Protein AF-A0A7W0TAM6-F1 (afdb_monomer_lite)

pLDDT: mean 79.78, std 18.61, range [24.59, 98.31]

Radius of gyration: 28.27 Å; chains: 1; bounding box: 68×84×70 Å

Sequence (574 aa):
HGASTVDAILFNGGAMTPASLRTRVLDQIGQWQGTPPRELTATMPEMAVAQGAAYYGLVRRGLATRIKGGTARAFYVGVDASGARRRIPTTEAGADGEPARYAVCLAPSGLDDGARVQLARDFKLVTNRPVSFRLYSSTSRDDQPGALVPIGDGQADTVDDGSDLLELPPIVTVLRARGRGEVTVRLEVHITALGALEIFCVDQDLGASAPRGAQPPPGAQAETWKLAFDMRSGGTLAVVDSAADAAPHPKTEEAKARIQLAFRTGSALATLTRDLETLLEARRDDWSMMTARALFDALVEVAPDRKKTADHEQRWLNLAGFLLRPGTGAPLDTWRARVMWGVFNENLAYPKVEPNKLAWWIVWRRIAGGLANGQQEQIYDRLAQLLLPSPKQQKKLAELKASKQELAEMWRVVASLERLPIAHKIKLGDELMRRMDTRKGREDPVHLWALSRVGARVPLYGPLNAVVPASKVSSWIGQLIAWDWPDADKTAFPLAQLGRRTGDRTRDLDDATRTKLATAVRAMPGGERPVVLIEQVVALEAREERVALGDTLPAGLRLVIDDERPADAEPPPA

Structure (mmCIF, N/CA/C/O backbone):
data_AF-A0A7W0TAM6-F1
#
_entry.id   AF-A0A7W0TAM6-F1
#
loop_
_atom_site.group_PDB
_atom_site.id
_atom_site.type_symbol
_atom_site.label_atom_id
_atom_site.label_alt_id
_atom_site.label_comp_id
_atom_site.label_asym_id
_atom_site.label_entity_id
_atom_site.label_seq_id
_atom_site.pdbx_PDB_ins_code
_atom_site.Cartn_x
_atom_site.Cartn_y
_atom_site.Cartn_z
_atom_site.occupancy
_atom_site.B_iso_or_equiv
_atom_site.auth_seq_id
_atom_site.auth_comp_id
_atom_site.auth_asym_id
_atom_site.auth_atom_id
_atom_site.pdbx_PDB_model_num
ATOM 1 N N . HIS A 1 1 ? -10.074 14.635 41.033 1.00 37.91 1 HIS A N 1
ATOM 2 C CA . HIS A 1 1 ? -10.894 15.335 40.023 1.00 37.91 1 HIS A CA 1
ATOM 3 C C . HIS A 1 1 ? -12.274 15.608 40.608 1.00 37.91 1 HIS A C 1
ATOM 5 O O . HIS A 1 1 ? -12.945 14.655 40.980 1.00 37.91 1 HIS A O 1
ATOM 11 N N . GLY A 1 2 ? -12.669 16.873 40.792 1.00 44.00 2 GLY A N 1
ATOM 12 C CA . GLY A 1 2 ? -14.038 17.199 41.209 1.00 44.00 2 GLY A CA 1
ATOM 13 C C . GLY A 1 2 ? -15.000 16.880 40.066 1.00 44.00 2 GLY A C 1
ATOM 14 O O . GLY A 1 2 ? -14.739 17.281 38.935 1.00 44.00 2 GLY A O 1
ATOM 15 N N . ALA A 1 3 ? -16.054 16.111 40.332 1.00 51.00 3 ALA A N 1
ATOM 16 C CA . ALA A 1 3 ? -17.065 15.801 39.328 1.00 51.00 3 ALA A CA 1
ATOM 17 C C . ALA A 1 3 ? -17.761 17.104 38.902 1.00 51.00 3 ALA A C 1
ATOM 19 O O . ALA A 1 3 ? -18.358 17.785 39.733 1.00 51.00 3 ALA A O 1
ATOM 20 N N . SER A 1 4 ? -17.648 17.478 37.628 1.00 68.19 4 SER A N 1
ATOM 21 C CA . SER A 1 4 ? -18.334 18.647 37.076 1.00 68.19 4 SER A CA 1
ATOM 22 C C . SER A 1 4 ? -19.841 18.389 37.032 1.00 68.19 4 SER A C 1
ATOM 24 O O . SER A 1 4 ? -20.271 17.424 36.396 1.00 68.19 4 SER A O 1
ATOM 26 N N . THR A 1 5 ? -20.632 19.234 37.691 1.00 86.69 5 THR A N 1
ATOM 27 C CA . THR A 1 5 ? -22.102 19.178 37.678 1.00 86.69 5 THR A CA 1
ATOM 28 C C . THR A 1 5 ? -22.674 19.981 36.511 1.00 86.69 5 THR A C 1
ATOM 30 O O . THR A 1 5 ? -22.080 20.953 36.049 1.00 86.69 5 THR A O 1
ATOM 33 N N . VAL A 1 6 ? -23.835 19.564 36.010 1.00 89.69 6 VAL A N 1
ATOM 34 C CA . VAL A 1 6 ? -24.587 20.265 34.967 1.00 89.69 6 VAL A CA 1
ATOM 35 C C . VAL A 1 6 ? -25.588 21.202 35.638 1.00 89.69 6 VAL A C 1
ATOM 37 O O . VAL A 1 6 ? -26.546 20.745 36.255 1.00 89.69 6 VAL A O 1
ATOM 40 N N . ASP A 1 7 ? -25.404 22.513 35.495 1.00 91.81 7 ASP A N 1
ATOM 41 C CA . ASP A 1 7 ? -26.297 23.503 36.120 1.00 91.81 7 ASP A CA 1
ATOM 42 C C . ASP A 1 7 ? -27.591 23.731 35.326 1.00 91.81 7 ASP A C 1
ATOM 44 O O . ASP A 1 7 ? -28.659 23.989 35.890 1.00 91.81 7 ASP A O 1
ATOM 48 N N . ALA A 1 8 ? -27.509 23.668 33.996 1.00 92.56 8 ALA A N 1
ATOM 49 C CA . ALA A 1 8 ? -28.625 23.972 33.112 1.00 92.56 8 ALA A CA 1
ATOM 50 C C . ALA A 1 8 ? -28.539 23.227 31.774 1.00 92.56 8 ALA A C 1
ATOM 52 O O . ALA A 1 8 ? -27.451 22.892 31.309 1.00 92.56 8 ALA A O 1
ATOM 53 N N . ILE A 1 9 ? -29.691 23.011 31.135 1.00 91.81 9 ILE A N 1
ATOM 54 C CA . ILE A 1 9 ? -29.803 22.362 29.823 1.00 91.81 9 ILE A CA 1
ATOM 55 C C . ILE A 1 9 ? -30.624 23.227 28.876 1.00 91.81 9 ILE A C 1
ATOM 57 O O . ILE A 1 9 ? -31.743 23.620 29.195 1.00 91.81 9 ILE A O 1
ATOM 61 N N . LEU A 1 10 ? -30.082 23.467 27.682 1.00 91.25 10 LEU A N 1
ATOM 62 C CA . LEU A 1 10 ? -30.803 24.030 26.544 1.00 91.25 10 LEU A CA 1
ATOM 63 C C . LEU A 1 10 ? -31.083 22.918 25.531 1.00 91.25 10 LEU A C 1
ATOM 65 O O . LEU A 1 10 ? -30.153 22.314 24.997 1.00 91.25 10 LEU A O 1
ATOM 69 N N . PHE A 1 11 ? -32.355 22.660 25.244 1.00 90.12 11 PHE A N 1
ATOM 70 C CA . PHE A 1 11 ? -32.752 21.650 24.265 1.00 90.12 11 PHE A CA 1
ATOM 71 C C . PHE A 1 11 ? -32.800 22.224 22.845 1.00 90.12 11 PHE A C 1
ATOM 73 O O . PHE A 1 11 ? -33.269 23.339 22.626 1.00 90.12 11 PHE A O 1
ATOM 80 N N . ASN A 1 12 ? -32.336 21.437 21.873 1.00 88.69 12 ASN A N 1
ATOM 81 C CA . ASN A 1 12 ? -32.277 21.800 20.457 1.00 88.69 12 ASN A CA 1
ATOM 82 C C . ASN A 1 12 ? -32.777 20.643 19.575 1.00 88.69 12 ASN A C 1
ATOM 84 O O . ASN A 1 12 ? -32.591 19.473 19.913 1.00 88.69 12 ASN A O 1
ATOM 88 N N . GLY A 1 13 ? -33.353 20.983 18.422 1.00 83.94 13 GLY A N 1
ATOM 89 C CA . GLY A 1 13 ? -33.838 20.055 17.405 1.00 83.94 13 GLY A CA 1
ATOM 90 C C . GLY A 1 13 ? -35.291 19.629 17.620 1.00 83.94 13 GLY A C 1
ATOM 91 O O . GLY A 1 13 ? -35.758 19.497 18.749 1.00 83.94 13 GLY A O 1
ATOM 92 N N . GLY A 1 14 ? -36.009 19.364 16.523 1.00 85.50 14 GLY A N 1
ATOM 93 C CA . GLY A 1 14 ? -37.446 19.039 16.565 1.00 85.50 14 GLY A CA 1
ATOM 94 C C . GLY A 1 14 ? -37.795 17.742 17.302 1.00 85.50 14 GLY A C 1
ATOM 95 O O . GLY A 1 14 ? -38.908 17.577 17.791 1.00 85.50 14 GLY A O 1
ATOM 96 N N . ALA A 1 15 ? -36.828 16.837 17.468 1.00 88.50 15 ALA A N 1
ATOM 97 C CA . ALA A 1 15 ? -36.997 15.656 18.313 1.00 88.50 15 ALA A CA 1
ATOM 98 C C . ALA A 1 15 ? -37.201 16.014 19.797 1.00 88.50 15 ALA A C 1
ATOM 100 O O . ALA A 1 15 ? -37.791 15.233 20.536 1.00 88.50 15 ALA A O 1
ATOM 101 N N . MET A 1 16 ? -36.738 17.193 20.226 1.00 91.06 16 MET A N 1
ATOM 102 C CA . MET A 1 16 ? -36.860 17.683 21.599 1.00 91.06 16 MET A CA 1
ATOM 103 C C . MET A 1 16 ? -38.058 18.619 21.790 1.00 91.06 16 MET A C 1
ATOM 105 O O . MET A 1 16 ? -38.226 19.166 22.876 1.00 91.06 16 MET A O 1
ATOM 109 N N . THR A 1 17 ? -38.917 18.802 20.783 1.00 86.50 17 THR A N 1
ATOM 110 C CA . THR A 1 17 ? -40.170 19.568 20.907 1.00 86.50 17 THR A CA 1
ATOM 111 C C . THR A 1 17 ? -41.164 18.939 21.906 1.00 86.50 17 THR A C 1
ATOM 113 O O . THR A 1 17 ? -41.779 19.691 22.670 1.00 86.50 17 THR A O 1
ATOM 116 N N . PRO A 1 18 ? -41.311 17.599 22.015 1.00 90.62 18 PRO A N 1
ATOM 117 C CA . PRO A 1 18 ? -42.152 16.988 23.046 1.00 90.62 18 PRO A CA 1
ATOM 118 C C . PRO A 1 18 ? -41.575 17.177 24.458 1.00 90.62 18 PRO A C 1
ATOM 120 O O . PRO A 1 18 ? -40.441 16.785 24.734 1.00 90.62 18 PRO A O 1
ATOM 123 N N . ALA A 1 19 ? -42.378 17.717 25.380 1.00 89.56 19 ALA A N 1
ATOM 124 C CA . ALA A 1 19 ? -41.958 17.944 26.767 1.00 89.56 19 ALA A CA 1
ATOM 125 C C . ALA A 1 19 ? -41.580 16.645 27.498 1.00 89.56 19 ALA A C 1
ATOM 127 O O . ALA A 1 19 ? -40.620 16.634 28.257 1.00 89.56 19 ALA A O 1
ATOM 128 N N . SER A 1 20 ? -42.266 15.534 27.212 1.00 93.56 20 SER A N 1
ATOM 129 C CA . SER A 1 20 ? -42.009 14.233 27.845 1.00 93.56 20 SER A CA 1
ATOM 130 C C . SER A 1 20 ? -40.573 13.734 27.652 1.00 93.56 20 SER A C 1
ATOM 132 O O . SER A 1 20 ? -39.986 13.176 28.578 1.00 93.56 20 SER A O 1
ATOM 134 N N . LEU A 1 21 ? -39.983 13.963 26.473 1.00 91.12 21 LEU A N 1
ATOM 135 C CA . LEU A 1 21 ? -38.592 13.602 26.191 1.00 91.12 21 LEU A CA 1
ATOM 136 C C . LEU A 1 21 ? -37.617 14.498 26.956 1.00 91.12 21 LEU A C 1
ATOM 138 O O . LEU A 1 21 ? -36.662 13.993 27.545 1.00 91.12 21 LEU A O 1
ATOM 142 N N . ARG A 1 22 ? -37.883 15.809 27.003 1.00 93.12 22 ARG A N 1
ATOM 143 C CA . ARG A 1 22 ? -37.055 16.760 27.758 1.00 93.12 22 ARG A CA 1
ATOM 144 C C . ARG A 1 22 ? -37.076 16.456 29.252 1.00 93.12 22 ARG A C 1
ATOM 146 O O . ARG A 1 22 ? -36.013 16.326 29.851 1.00 93.12 22 ARG A O 1
ATOM 153 N N . THR A 1 23 ? -38.259 16.232 29.826 1.00 93.62 23 THR A N 1
ATOM 154 C CA . THR A 1 23 ? -38.422 15.838 31.232 1.00 93.62 23 THR A CA 1
ATOM 155 C C . THR A 1 23 ? -37.635 14.569 31.543 1.00 93.62 23 THR A C 1
ATOM 157 O O . THR A 1 23 ? -36.857 14.554 32.490 1.00 93.62 23 THR A O 1
ATOM 160 N N . ARG A 1 24 ? -37.720 13.535 30.692 1.00 95.25 24 ARG A N 1
ATOM 161 C CA . ARG A 1 24 ? -36.969 12.290 30.909 1.00 95.25 24 ARG A CA 1
ATOM 162 C C . ARG A 1 24 ? -35.451 12.502 30.930 1.00 95.25 24 ARG A C 1
ATOM 164 O O . ARG A 1 24 ? -34.770 11.842 31.715 1.00 95.25 24 ARG A O 1
ATOM 171 N N . VAL A 1 25 ? -34.928 13.386 30.076 1.00 94.38 25 VAL A N 1
ATOM 172 C CA . VAL A 1 25 ? -33.497 13.739 30.035 1.00 94.38 25 VAL A CA 1
ATOM 173 C C . VAL A 1 25 ? -33.080 14.497 31.297 1.00 94.38 25 VAL A C 1
ATOM 175 O O . VAL A 1 25 ? -32.064 14.146 31.897 1.00 94.38 25 VAL A O 1
ATOM 178 N N . LEU A 1 26 ? -33.870 15.486 31.729 1.00 95.50 26 LEU A N 1
ATOM 179 C CA . LEU A 1 26 ? -33.625 16.240 32.966 1.00 95.50 26 LEU A CA 1
ATOM 180 C C . LEU A 1 26 ? -33.607 15.314 34.186 1.00 95.50 26 LEU A C 1
ATOM 182 O O . LEU A 1 26 ? -32.675 15.376 34.986 1.00 95.50 26 LEU A O 1
ATOM 186 N N . ASP A 1 27 ? -34.580 14.408 34.281 1.00 95.50 27 ASP A N 1
ATOM 187 C CA . ASP A 1 27 ? -34.667 13.430 35.365 1.00 95.50 27 ASP A CA 1
ATOM 188 C C . ASP A 1 27 ? -33.462 12.486 35.365 1.00 95.50 27 ASP A C 1
ATOM 190 O O . ASP A 1 27 ? -32.907 12.178 36.419 1.00 95.50 27 ASP A O 1
ATOM 194 N N . GLN A 1 28 ? -33.023 12.030 34.186 1.00 96.31 28 GLN A N 1
ATOM 195 C CA . GLN A 1 28 ? -31.890 11.112 34.074 1.00 96.31 28 GLN A CA 1
ATOM 196 C C . GLN A 1 28 ? -30.572 11.761 34.502 1.00 96.31 28 GLN A C 1
ATOM 198 O O . GLN A 1 28 ? -29.777 11.127 35.193 1.00 96.31 28 GLN A O 1
ATOM 203 N N . ILE A 1 29 ? -30.347 13.017 34.116 1.00 93.69 29 ILE A N 1
ATOM 204 C CA . ILE A 1 29 ? -29.160 13.769 34.535 1.00 93.69 29 ILE A CA 1
ATOM 205 C C . ILE A 1 29 ? -29.255 14.099 36.024 1.00 93.69 29 ILE A C 1
ATOM 207 O O . ILE A 1 29 ? -28.271 13.949 36.745 1.00 93.69 29 ILE A O 1
ATOM 211 N N . GLY A 1 30 ? -30.453 14.428 36.514 1.00 94.50 30 GLY A N 1
ATOM 212 C CA . GLY A 1 30 ? -30.715 14.603 37.937 1.00 94.50 30 GLY A CA 1
ATOM 213 C C . GLY A 1 30 ? -30.386 13.368 38.770 1.00 94.50 30 GLY A C 1
ATOM 214 O O . GLY A 1 30 ? -29.810 13.499 39.843 1.00 94.50 30 GLY A O 1
ATOM 215 N N . GLN A 1 31 ? -30.647 12.162 38.261 1.00 94.31 31 GLN A N 1
ATOM 216 C CA . GLN A 1 31 ? -30.234 10.920 38.924 1.00 94.31 31 GLN A CA 1
ATOM 217 C C . GLN A 1 31 ? -28.710 10.765 39.014 1.00 94.31 31 GLN A C 1
ATOM 219 O O . GLN A 1 31 ? -28.221 10.192 39.983 1.00 94.31 31 GLN A O 1
ATOM 224 N N . TRP A 1 32 ? -27.954 11.258 38.029 1.00 92.00 32 TRP A N 1
ATOM 225 C CA . TRP A 1 32 ? -26.491 11.158 38.030 1.00 92.00 32 TRP A CA 1
ATOM 226 C C . TRP A 1 32 ? -25.818 12.154 38.978 1.00 92.00 32 TRP A C 1
ATOM 228 O O . TRP A 1 32 ? -24.773 11.830 39.535 1.00 92.00 32 TRP A O 1
ATOM 238 N N . GLN A 1 33 ? -26.404 13.340 39.171 1.00 92.81 33 GLN A N 1
ATOM 239 C CA . GLN A 1 33 ? -25.801 14.422 39.966 1.00 92.81 33 GLN A CA 1
ATOM 240 C C . GLN A 1 33 ? -26.575 14.792 41.245 1.00 92.81 33 GLN A C 1
ATOM 242 O O . GLN A 1 33 ? -26.187 15.711 41.960 1.00 92.81 33 GLN A O 1
ATOM 247 N N . GLY A 1 34 ? -27.674 14.096 41.540 1.00 91.12 34 GLY A N 1
ATOM 248 C CA . GLY A 1 34 ? -28.522 14.294 42.721 1.00 91.12 34 GLY A CA 1
ATOM 249 C C . GLY A 1 34 ? -29.638 15.333 42.557 1.00 91.12 34 GLY A C 1
ATOM 250 O O . GLY A 1 34 ? -30.653 15.237 43.245 1.00 91.12 34 GLY A O 1
ATOM 251 N N . THR A 1 35 ? -29.503 16.294 41.641 1.00 91.25 35 THR A N 1
ATOM 252 C CA . THR A 1 35 ? -30.520 17.326 41.373 1.00 91.25 35 THR A CA 1
ATOM 253 C C . THR A 1 35 ? -30.727 17.541 39.873 1.00 91.25 35 THR A C 1
ATOM 255 O O . THR A 1 35 ? -29.749 17.612 39.122 1.00 91.25 35 THR A O 1
ATOM 258 N N . PRO A 1 36 ? -31.983 17.649 39.392 1.00 90.62 36 PRO A N 1
ATOM 259 C CA . PRO A 1 36 ? -32.234 17.906 37.981 1.00 90.62 36 PRO A CA 1
ATOM 260 C C . PRO A 1 36 ? -31.692 19.293 37.593 1.00 90.62 36 PRO A C 1
ATOM 262 O O . PRO A 1 36 ? -31.899 20.260 38.332 1.00 90.62 36 PRO A O 1
ATOM 265 N N . PRO A 1 37 ? -31.001 19.409 36.447 1.00 94.88 37 PRO A N 1
ATOM 266 C CA . PRO A 1 37 ? -30.497 20.688 35.968 1.00 94.88 37 PRO A CA 1
ATOM 267 C C . PRO A 1 37 ? -31.648 21.616 35.567 1.00 94.88 37 PRO A C 1
ATOM 269 O O . PRO A 1 37 ? -32.743 21.172 35.218 1.00 94.88 37 PRO A O 1
ATOM 272 N N . ARG A 1 38 ? -31.398 22.927 35.567 1.00 94.94 38 ARG A N 1
ATOM 273 C CA . ARG A 1 38 ? -32.398 23.915 35.145 1.00 94.94 38 ARG A CA 1
ATOM 274 C C . ARG A 1 38 ? -32.649 23.830 33.637 1.00 94.94 38 ARG A C 1
ATOM 276 O O . ARG A 1 38 ? -31.730 24.033 32.847 1.00 94.94 38 ARG A O 1
ATOM 283 N N . GLU A 1 39 ? -33.895 23.625 33.219 1.00 93.06 39 GLU A N 1
ATOM 284 C CA . GLU A 1 39 ? -34.264 23.763 31.804 1.00 93.06 39 GLU A CA 1
ATOM 285 C C . GLU A 1 39 ? -34.213 25.241 31.386 1.00 93.06 39 GLU A C 1
ATOM 287 O O . GLU A 1 39 ? -34.865 26.100 31.983 1.00 93.06 39 GLU A O 1
ATOM 292 N N . LEU A 1 40 ? -33.427 25.546 30.354 1.00 90.75 40 LEU A N 1
ATOM 293 C CA . LEU A 1 40 ? -33.408 26.851 29.705 1.00 90.75 40 LEU A CA 1
ATOM 294 C C . LEU A 1 40 ? -34.534 26.911 28.676 1.00 90.75 40 LEU A C 1
ATOM 296 O O . LEU A 1 40 ? -34.658 26.040 27.815 1.00 90.75 40 LEU A O 1
ATOM 300 N N . THR A 1 41 ? -35.352 27.958 28.758 1.00 82.06 41 THR A N 1
ATOM 301 C CA . THR A 1 41 ? -36.513 28.128 27.884 1.00 82.06 41 THR A CA 1
ATOM 302 C C . THR A 1 41 ? -36.085 28.306 26.427 1.00 82.06 41 THR A C 1
ATOM 304 O O . THR A 1 41 ? -35.443 29.295 26.077 1.00 82.06 41 THR A O 1
ATOM 307 N N . ALA A 1 42 ? -36.497 27.373 25.568 1.00 78.44 42 ALA A N 1
ATOM 308 C CA . ALA A 1 42 ? -36.398 27.475 24.116 1.00 78.44 42 ALA A CA 1
ATOM 309 C C . ALA A 1 42 ? -37.806 27.389 23.513 1.00 78.44 42 ALA A C 1
ATOM 311 O O . ALA A 1 42 ? -38.424 26.328 23.522 1.00 78.44 42 ALA A O 1
ATOM 312 N N . THR A 1 43 ? -38.327 28.509 23.004 1.00 77.88 43 THR A N 1
ATOM 313 C CA . THR A 1 43 ? -39.714 28.611 22.506 1.00 77.88 43 THR A CA 1
ATOM 314 C C . THR A 1 43 ? -39.987 27.698 21.307 1.00 77.88 43 THR A C 1
ATOM 316 O O . THR A 1 43 ? -41.100 27.212 21.149 1.00 77.88 43 THR A O 1
ATOM 319 N N . MET A 1 44 ? -38.973 27.461 20.472 1.00 84.38 44 MET A N 1
ATOM 320 C CA . MET A 1 44 ? -39.020 26.563 19.313 1.00 84.38 44 MET A CA 1
ATOM 321 C C . MET A 1 44 ? -37.677 25.824 19.209 1.00 84.38 44 MET A C 1
ATOM 323 O O . MET A 1 44 ? -36.765 26.320 18.537 1.00 84.38 44 MET A O 1
ATOM 327 N N . PRO A 1 45 ? -37.502 24.677 19.895 1.00 84.56 45 PRO A N 1
ATOM 328 C CA . PRO A 1 45 ? -36.256 23.905 19.867 1.00 84.56 45 PRO A CA 1
ATOM 329 C C . PRO A 1 45 ? -35.800 23.549 18.446 1.00 84.56 45 PRO A C 1
ATOM 331 O O . PRO A 1 45 ? -34.607 23.549 18.157 1.00 84.56 45 PRO A O 1
ATOM 334 N N . GLU A 1 46 ? -36.738 23.309 17.531 1.00 85.38 46 GLU A N 1
ATOM 335 C CA . GLU A 1 46 ? -36.485 23.055 16.112 1.00 85.38 46 GLU A CA 1
ATOM 336 C C . GLU A 1 46 ? -35.874 24.248 15.360 1.00 85.38 46 GLU A C 1
ATOM 338 O O . GLU A 1 46 ? -35.133 24.049 14.399 1.00 85.38 46 GLU A O 1
ATOM 343 N N . MET A 1 47 ? -36.132 25.479 15.814 1.00 87.31 47 MET A N 1
ATOM 344 C CA . MET A 1 47 ? -35.612 26.709 15.208 1.00 87.31 47 MET A CA 1
ATOM 345 C C . MET A 1 47 ? -34.338 27.220 15.883 1.00 87.31 47 MET A C 1
ATOM 347 O O . MET A 1 47 ? -33.730 28.166 15.377 1.00 87.31 47 MET A O 1
ATOM 351 N N . ALA A 1 48 ? -33.909 26.623 16.998 1.00 84.50 48 ALA A N 1
ATOM 352 C CA . ALA A 1 48 ? -32.812 27.146 17.811 1.00 84.50 48 ALA A CA 1
ATOM 353 C C . ALA A 1 48 ? -31.500 27.295 17.014 1.00 84.50 48 ALA A C 1
ATOM 355 O O . ALA A 1 48 ? -30.818 28.314 17.136 1.00 84.50 48 ALA A O 1
ATOM 356 N N . VAL A 1 49 ? -31.184 26.350 16.115 1.00 82.50 49 VAL A N 1
ATOM 357 C CA . VAL A 1 49 ? -30.013 26.458 15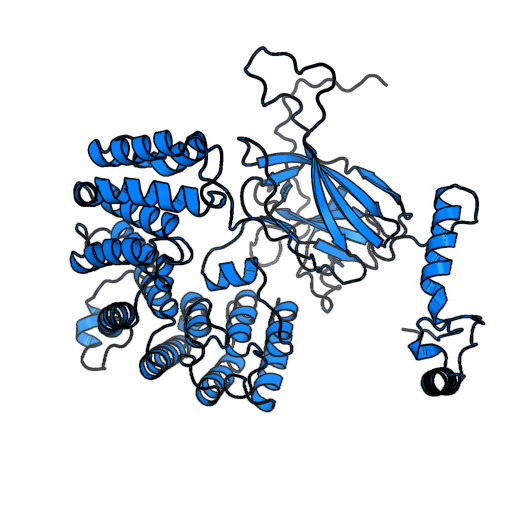.219 1.00 82.50 49 VAL A CA 1
ATOM 358 C C . VAL A 1 49 ? -30.150 27.628 14.243 1.00 82.50 49 VAL A C 1
ATOM 360 O O . VAL A 1 49 ? -29.218 28.415 14.091 1.00 82.50 49 VAL A O 1
ATOM 363 N N . ALA A 1 50 ? -31.307 27.765 13.590 1.00 85.81 50 ALA A N 1
ATOM 364 C CA . ALA A 1 50 ? -31.544 28.824 12.610 1.00 85.81 50 ALA A CA 1
ATOM 365 C C . ALA A 1 50 ? -31.509 30.217 13.261 1.00 85.81 50 ALA A C 1
ATOM 367 O O . ALA A 1 50 ? -30.923 31.148 12.710 1.00 85.81 50 ALA A O 1
ATOM 368 N N . GLN A 1 51 ? -32.074 30.346 14.464 1.00 86.31 51 GLN A N 1
ATOM 369 C CA . GLN A 1 51 ? -32.015 31.570 15.262 1.00 86.31 51 GLN A CA 1
ATOM 370 C C . GLN A 1 51 ? -30.581 31.901 15.680 1.00 86.31 51 GLN A C 1
ATOM 372 O O . GLN A 1 51 ? -30.149 33.042 15.516 1.00 86.31 51 GLN A O 1
ATOM 377 N N . GLY A 1 52 ? -29.816 30.905 16.140 1.00 85.12 52 GLY A N 1
ATOM 378 C CA . GLY A 1 52 ? -28.396 31.067 16.449 1.00 85.12 52 GLY A CA 1
ATOM 379 C C . GLY A 1 52 ? -27.581 31.518 15.233 1.00 85.12 52 GLY A C 1
ATOM 380 O O . GLY A 1 52 ? -26.778 32.442 15.340 1.00 85.12 52 GLY A O 1
ATOM 381 N N . ALA A 1 53 ? -27.834 30.939 14.056 1.00 81.62 53 ALA A N 1
ATOM 382 C CA . ALA A 1 53 ? -27.174 31.324 12.810 1.00 81.62 53 ALA A CA 1
ATOM 383 C C . ALA A 1 53 ? -27.527 32.757 12.370 1.00 81.62 53 ALA A C 1
ATOM 385 O O . ALA A 1 53 ? -26.640 33.520 11.981 1.00 81.62 53 ALA A O 1
ATOM 386 N N . ALA A 1 54 ? -28.801 33.154 12.471 1.00 89.56 54 ALA A N 1
ATOM 387 C CA . ALA A 1 54 ? -29.245 34.515 12.170 1.00 89.56 54 ALA A CA 1
ATOM 388 C C . ALA A 1 54 ? -28.632 35.541 13.139 1.00 89.56 54 ALA A C 1
ATOM 390 O O . ALA A 1 54 ? -28.097 36.563 12.700 1.00 89.56 54 ALA A O 1
ATOM 391 N N . TYR A 1 55 ? -28.632 35.237 14.442 1.00 86.62 55 TYR A N 1
ATOM 392 C CA . TYR A 1 55 ? -27.983 36.056 15.467 1.00 86.62 55 TYR A CA 1
ATOM 393 C C . TYR A 1 55 ? -26.477 36.177 15.210 1.00 86.62 55 TYR A C 1
ATOM 395 O O . TYR A 1 55 ? -25.927 37.276 15.231 1.00 86.62 55 TYR A O 1
ATOM 403 N N . TYR A 1 56 ? -25.805 35.075 14.869 1.00 78.69 56 TYR A N 1
ATOM 404 C CA . TYR A 1 56 ? -24.391 35.093 14.500 1.00 78.69 56 TYR A CA 1
ATOM 405 C C . TYR A 1 56 ? -24.122 35.961 13.257 1.00 78.69 56 TYR A C 1
ATOM 407 O O . TYR A 1 56 ? -23.126 36.682 13.201 1.00 78.69 56 TYR A O 1
ATOM 415 N N . GLY A 1 57 ? -25.042 35.979 12.288 1.00 81.88 57 GLY A N 1
ATOM 416 C CA . GLY A 1 57 ? -25.013 36.916 11.164 1.00 81.88 57 GLY A CA 1
ATOM 417 C C . GLY A 1 57 ? -25.045 38.389 11.597 1.00 81.88 57 GLY A C 1
ATOM 418 O O . GLY A 1 57 ? -24.308 39.200 11.034 1.00 81.88 57 GLY A O 1
ATOM 419 N N . LEU A 1 58 ? -25.836 38.736 12.620 1.00 85.94 58 LEU A N 1
ATOM 420 C CA . LEU A 1 58 ? -25.859 40.079 13.219 1.00 85.94 58 LEU A CA 1
ATOM 421 C C . LEU A 1 58 ? -24.554 40.392 13.961 1.00 85.94 58 LEU A C 1
ATOM 423 O O . LEU A 1 58 ? -24.004 41.479 13.785 1.00 85.94 58 LEU A O 1
ATOM 427 N N . VAL A 1 59 ? -24.008 39.428 14.710 1.00 81.50 59 VAL A N 1
ATOM 428 C CA . VAL A 1 59 ? -22.702 39.557 15.384 1.00 81.50 59 VAL A CA 1
ATOM 429 C C . VAL A 1 59 ? -21.595 39.857 14.370 1.00 81.50 59 VAL A C 1
ATOM 431 O O . VAL A 1 59 ? -20.808 40.779 14.573 1.00 81.50 59 VAL A O 1
ATOM 434 N N . ARG A 1 60 ? -21.561 39.148 13.232 1.00 75.19 60 ARG A N 1
ATOM 435 C CA . ARG A 1 60 ? -20.585 39.397 12.152 1.00 75.19 60 ARG A CA 1
ATOM 436 C C . ARG A 1 60 ? -20.707 40.785 11.516 1.00 75.19 60 ARG A C 1
ATOM 438 O O . ARG A 1 60 ? -19.742 41.247 10.916 1.00 75.19 60 ARG A O 1
ATOM 445 N N . ARG A 1 61 ? -21.868 41.434 11.633 1.00 81.06 61 ARG A N 1
ATOM 446 C CA . ARG A 1 61 ? -22.127 42.806 11.164 1.00 81.06 61 ARG A CA 1
ATOM 447 C C . ARG A 1 61 ? -21.922 43.863 12.257 1.00 81.06 61 ARG A C 1
ATOM 449 O O . ARG A 1 61 ? -22.168 45.034 11.998 1.00 81.06 61 ARG A O 1
ATOM 456 N N . GLY A 1 62 ? -21.508 43.466 13.464 1.00 81.00 62 GLY A N 1
ATOM 457 C CA . GLY A 1 62 ? -21.362 44.368 14.612 1.00 81.00 62 GLY A CA 1
ATOM 458 C C . GLY A 1 62 ? -22.692 44.828 15.222 1.00 81.00 62 GLY A C 1
ATOM 459 O O . GLY A 1 62 ? -22.714 45.800 15.966 1.00 81.00 62 GLY A O 1
ATOM 460 N N . LEU A 1 63 ? -23.799 44.148 14.908 1.00 84.81 63 LEU A N 1
ATOM 461 C CA . LEU A 1 63 ? -25.160 44.519 15.321 1.00 84.81 63 LEU A CA 1
ATOM 462 C C . LEU A 1 63 ? -25.657 43.742 16.552 1.00 84.81 63 LEU A C 1
ATOM 464 O O . LEU A 1 63 ? -26.809 43.894 16.950 1.00 84.81 63 LEU A O 1
ATOM 468 N N . ALA A 1 64 ? -24.823 42.876 17.130 1.00 84.81 64 ALA A N 1
ATOM 469 C CA . ALA A 1 64 ? -25.165 42.060 18.291 1.00 84.81 64 ALA A CA 1
ATOM 470 C C . ALA A 1 64 ? -23.919 41.702 19.119 1.00 84.81 64 ALA A C 1
ATOM 472 O O . ALA A 1 64 ? -22.796 41.709 18.608 1.00 84.81 64 ALA A O 1
ATOM 473 N N . THR A 1 65 ? -24.119 41.360 20.395 1.00 78.81 65 THR A N 1
ATOM 474 C CA . THR A 1 65 ? -23.039 41.019 21.335 1.00 78.81 65 THR A CA 1
ATOM 475 C C . THR A 1 65 ? -22.396 39.681 20.981 1.00 78.81 65 THR A C 1
ATOM 477 O O . THR A 1 65 ? -23.089 38.670 20.827 1.00 78.81 65 THR A O 1
ATOM 480 N N . ARG A 1 66 ? -21.060 39.666 20.898 1.00 72.12 66 ARG A N 1
ATOM 481 C CA . ARG A 1 66 ? -20.251 38.468 20.643 1.00 72.12 66 ARG A CA 1
ATOM 482 C C . ARG A 1 66 ? -19.886 37.774 21.956 1.00 72.12 66 ARG A C 1
ATOM 484 O O . ARG A 1 66 ? -19.300 38.400 22.833 1.00 72.12 66 ARG A O 1
ATOM 491 N N . ILE A 1 67 ? -20.181 36.480 22.058 1.00 66.56 67 ILE A N 1
ATOM 492 C CA . ILE A 1 67 ? -19.678 35.612 23.132 1.00 66.56 67 ILE A CA 1
ATOM 493 C C . ILE A 1 67 ? -18.307 35.087 22.691 1.00 66.56 67 ILE A C 1
ATOM 495 O O . ILE A 1 67 ? -18.168 34.637 21.553 1.00 66.56 67 ILE A O 1
ATOM 499 N N . LYS A 1 68 ? -17.295 35.191 23.558 1.00 58.25 68 LYS A N 1
ATOM 500 C CA . LYS A 1 68 ? -15.944 34.671 23.310 1.00 58.25 68 LYS A CA 1
ATOM 501 C C . LYS A 1 68 ? -15.759 33.337 24.034 1.00 58.25 68 LYS A C 1
ATOM 503 O O . LYS A 1 68 ? -16.074 33.247 25.216 1.00 58.25 68 LYS A O 1
ATOM 508 N N . GLY A 1 69 ? -15.222 32.338 23.342 1.00 59.31 69 GLY A N 1
ATOM 509 C CA . GLY A 1 69 ? -14.665 31.127 23.937 1.00 59.31 69 GLY A CA 1
ATOM 510 C C . GLY A 1 69 ? -13.376 30.815 23.192 1.00 59.31 69 GLY A C 1
ATOM 511 O O . GLY A 1 69 ? -13.430 30.544 22.002 1.00 59.31 69 GLY A O 1
ATOM 512 N N . GLY A 1 70 ? -12.224 30.971 23.843 1.00 63.88 70 GLY A N 1
ATOM 513 C CA . GLY A 1 70 ? -10.932 30.680 23.219 1.00 63.88 70 GLY A CA 1
ATOM 514 C C . GLY A 1 70 ? -10.684 29.177 23.064 1.00 63.88 70 GLY A C 1
ATOM 515 O O . GLY A 1 70 ? -11.489 28.345 23.494 1.00 63.88 70 GLY A O 1
ATOM 516 N N . THR A 1 71 ? -9.543 28.811 22.482 1.00 67.56 71 THR A N 1
ATOM 517 C CA . THR A 1 71 ? -9.095 27.412 22.402 1.00 67.56 71 THR A CA 1
ATOM 518 C C . THR A 1 71 ? -8.941 26.804 23.801 1.00 67.56 71 THR A C 1
ATOM 520 O O . THR A 1 71 ? -8.232 27.331 24.650 1.00 67.56 71 THR A O 1
ATOM 523 N N . ALA A 1 72 ? -9.580 25.663 24.069 1.00 70.00 72 ALA A N 1
ATOM 524 C CA . ALA A 1 72 ? -9.483 24.999 25.378 1.00 70.00 72 ALA A CA 1
ATOM 525 C C . ALA A 1 72 ? -8.157 24.238 25.593 1.00 70.00 72 ALA A C 1
ATOM 527 O O . ALA A 1 72 ? -7.913 23.721 26.679 1.00 70.00 72 ALA A O 1
ATOM 528 N N . ARG A 1 73 ? -7.339 24.110 24.541 1.00 82.62 73 ARG A N 1
ATOM 529 C CA . ARG A 1 73 ? -6.093 23.337 24.494 1.00 82.62 73 ARG A CA 1
ATOM 530 C C . ARG A 1 73 ? -5.054 24.075 23.660 1.00 82.62 73 ARG A C 1
ATOM 532 O O . ARG A 1 73 ? -5.427 24.812 22.744 1.00 82.62 73 ARG A O 1
ATOM 539 N N . ALA A 1 74 ? -3.782 23.828 23.948 1.00 87.00 74 ALA A N 1
ATOM 540 C CA . ALA A 1 74 ? -2.689 24.165 23.049 1.00 87.00 74 ALA A CA 1
ATOM 541 C C . ALA A 1 74 ? -2.572 23.099 21.943 1.00 87.00 74 ALA A C 1
ATOM 543 O O . ALA A 1 74 ? -2.862 21.926 22.182 1.00 87.00 74 ALA A O 1
ATOM 544 N N . PHE A 1 75 ? -2.152 23.493 20.741 1.00 89.00 75 PHE A N 1
ATOM 545 C CA . PHE A 1 75 ? -1.989 22.621 19.575 1.00 89.00 75 PHE A CA 1
ATOM 546 C C . PHE A 1 75 ? -0.583 22.726 18.999 1.00 89.00 75 PHE A C 1
ATOM 548 O O . PHE A 1 75 ? -0.018 23.817 18.923 1.00 89.00 75 PHE A O 1
ATOM 555 N N . TYR A 1 76 ? -0.049 21.601 18.528 1.00 90.94 76 TYR A N 1
ATOM 556 C CA . TYR A 1 76 ? 1.316 21.483 18.024 1.00 90.94 76 TYR A CA 1
ATOM 557 C C . TYR A 1 76 ? 1.365 20.668 16.728 1.00 90.94 76 TYR A C 1
ATOM 559 O O . TYR A 1 76 ? 0.481 19.854 16.463 1.00 90.94 76 TYR A O 1
ATOM 567 N N . VAL A 1 77 ? 2.423 20.843 15.932 1.00 89.69 77 VAL A N 1
ATOM 568 C CA . VAL A 1 77 ? 2.715 20.014 14.749 1.00 89.69 77 VAL A CA 1
ATOM 569 C C . VAL A 1 77 ? 4.089 19.369 14.856 1.00 89.69 77 VAL A C 1
ATOM 571 O O . VAL A 1 77 ? 5.071 20.028 15.185 1.00 89.69 77 VAL A O 1
ATOM 574 N N . GLY A 1 78 ? 4.169 18.075 14.560 1.00 87.50 78 GLY A N 1
ATOM 575 C CA . GLY A 1 78 ? 5.420 17.329 14.528 1.00 87.50 78 GLY A CA 1
ATOM 576 C C . GLY A 1 78 ? 6.289 17.721 13.340 1.00 87.50 78 GLY A C 1
ATOM 577 O O . GLY A 1 78 ? 5.815 17.792 12.204 1.00 87.50 78 GLY A O 1
ATOM 578 N N . VAL A 1 79 ? 7.579 17.902 13.599 1.00 87.12 79 VAL A N 1
ATOM 579 C CA . VAL A 1 79 ? 8.595 18.234 12.600 1.00 87.12 79 VAL A CA 1
ATOM 580 C C . VAL A 1 79 ? 9.729 17.217 12.638 1.00 87.12 79 VAL A C 1
ATOM 582 O O . VAL A 1 79 ? 10.091 16.686 13.689 1.00 87.12 79 VAL A O 1
ATOM 585 N N . ASP A 1 80 ? 10.292 16.919 11.472 1.00 79.44 80 ASP A N 1
ATOM 586 C CA . ASP A 1 80 ? 11.475 16.069 11.371 1.00 79.44 80 ASP A CA 1
ATOM 587 C C . ASP A 1 80 ? 12.756 16.912 11.539 1.00 79.44 80 ASP A C 1
ATOM 589 O O . ASP A 1 80 ? 12.946 17.939 10.876 1.00 79.44 80 ASP A O 1
ATOM 593 N N . ALA A 1 81 ? 13.607 16.484 12.476 1.00 65.44 81 ALA A N 1
ATOM 594 C CA . ALA A 1 81 ? 14.835 17.155 12.903 1.00 65.44 81 ALA A CA 1
ATOM 595 C C . ALA A 1 81 ? 16.107 16.372 12.528 1.00 65.44 81 ALA A C 1
ATOM 597 O O . ALA A 1 81 ? 17.196 16.704 13.000 1.00 65.44 81 ALA A O 1
ATOM 598 N N . SER A 1 82 ? 16.011 15.346 11.670 1.00 54.94 82 SER A N 1
ATOM 599 C CA . SER A 1 82 ? 17.135 14.459 11.330 1.00 54.94 82 SER A CA 1
ATOM 600 C C . SER A 1 82 ? 18.377 15.182 10.776 1.00 54.94 82 SER A C 1
ATOM 602 O O . SER A 1 82 ? 19.481 14.644 10.868 1.00 54.94 82 SER A O 1
ATOM 604 N N . GLY A 1 83 ? 18.219 16.393 10.225 1.00 47.81 83 GLY A N 1
ATOM 605 C CA . GLY A 1 83 ? 19.314 17.257 9.765 1.00 47.81 83 GLY A CA 1
ATOM 606 C C . GLY A 1 83 ? 19.919 18.181 10.836 1.00 47.81 83 GLY A C 1
ATOM 607 O O . GLY A 1 83 ? 21.065 18.590 10.699 1.00 47.81 83 GLY A O 1
ATOM 608 N N . ALA A 1 84 ? 19.213 18.477 11.932 1.00 49.91 84 ALA A N 1
ATOM 609 C CA . ALA A 1 84 ? 19.539 19.550 12.883 1.00 49.91 84 ALA A CA 1
ATOM 610 C C . ALA A 1 84 ? 20.318 19.081 14.134 1.00 49.91 84 ALA A C 1
ATOM 612 O O . ALA A 1 84 ? 20.188 19.651 15.217 1.00 49.91 84 ALA A O 1
ATOM 613 N N . ARG A 1 85 ? 21.161 18.046 14.003 1.00 44.81 85 ARG A N 1
ATOM 614 C CA . ARG A 1 85 ? 21.843 17.363 15.128 1.00 44.81 85 ARG A CA 1
ATOM 615 C C . ARG A 1 85 ? 22.816 18.222 15.961 1.00 44.81 85 ARG A C 1
ATOM 617 O O . ARG A 1 85 ? 23.367 17.703 16.924 1.00 44.81 85 ARG A O 1
ATOM 624 N N . ARG A 1 86 ? 23.085 19.489 15.612 1.00 42.19 86 ARG A N 1
ATOM 625 C CA . ARG A 1 86 ? 24.204 20.265 16.194 1.00 42.19 86 ARG A CA 1
ATOM 626 C C . ARG A 1 86 ? 23.856 21.385 17.181 1.00 42.19 86 ARG A C 1
ATOM 628 O O . ARG A 1 86 ? 24.791 21.911 17.774 1.00 42.19 86 ARG A O 1
ATOM 635 N N . ARG A 1 87 ? 22.587 21.768 17.381 1.00 41.28 87 ARG A N 1
ATOM 636 C CA . ARG A 1 87 ? 22.252 22.942 18.227 1.00 41.28 87 ARG A CA 1
ATOM 637 C C . ARG A 1 87 ? 20.973 22.866 19.059 1.00 41.28 87 ARG A C 1
ATOM 639 O O . ARG A 1 87 ? 20.611 23.860 19.679 1.00 41.28 87 ARG A O 1
ATOM 646 N N . ILE A 1 88 ? 20.297 21.724 19.109 1.00 46.88 88 ILE A N 1
ATOM 647 C CA . ILE A 1 88 ? 19.185 21.567 20.052 1.00 46.88 88 ILE A CA 1
ATOM 648 C C . ILE A 1 88 ? 19.795 21.207 21.414 1.00 46.88 88 ILE A C 1
ATOM 650 O O . ILE A 1 88 ? 20.667 20.334 21.421 1.00 46.88 88 ILE A O 1
ATOM 654 N N . PRO A 1 89 ? 19.429 21.867 22.534 1.00 38.50 89 PRO A N 1
ATOM 655 C CA . PRO A 1 89 ? 19.936 21.499 23.849 1.00 38.50 89 PRO A CA 1
ATOM 656 C C . PRO A 1 89 ? 19.588 20.034 24.113 1.00 38.50 89 PRO A C 1
ATOM 658 O O . PRO A 1 89 ? 18.443 19.697 24.390 1.00 38.50 89 PRO A O 1
ATOM 661 N N . THR A 1 90 ? 20.566 19.141 23.973 1.00 40.38 90 THR A N 1
ATOM 662 C CA . THR A 1 90 ? 20.442 17.746 24.390 1.00 40.38 90 THR A CA 1
ATOM 663 C C . THR A 1 90 ? 20.579 17.704 25.902 1.00 40.38 90 THR A C 1
ATOM 665 O O . THR A 1 90 ? 21.617 17.319 26.437 1.00 40.38 90 THR A O 1
ATOM 668 N N . THR A 1 91 ? 19.545 18.147 26.599 1.00 37.53 91 THR A N 1
ATOM 669 C CA . THR A 1 91 ? 19.200 17.539 27.876 1.00 37.53 91 THR A CA 1
ATOM 670 C C . THR A 1 91 ? 18.219 16.437 27.513 1.00 37.53 91 THR A C 1
ATOM 672 O O . THR A 1 91 ? 17.122 16.735 27.063 1.00 37.53 91 THR A O 1
ATOM 675 N N . GLU A 1 92 ? 18.674 15.190 27.641 1.00 36.56 92 GLU A N 1
ATOM 676 C CA . GLU A 1 92 ? 17.940 13.946 27.356 1.00 36.56 92 GLU A CA 1
ATOM 677 C C . GLU A 1 92 ? 18.025 13.465 25.898 1.00 36.56 92 GLU A C 1
ATOM 679 O O . GLU A 1 92 ? 17.167 13.677 25.044 1.00 36.56 92 GLU A O 1
ATOM 684 N N . ALA A 1 93 ? 19.117 12.749 25.614 1.00 34.59 93 ALA A N 1
ATOM 685 C CA . ALA A 1 93 ? 19.087 11.721 24.587 1.00 34.59 93 ALA A CA 1
ATOM 686 C C . ALA A 1 93 ? 18.057 10.665 25.018 1.00 34.59 93 ALA A C 1
ATOM 688 O O . ALA A 1 93 ? 18.200 10.088 26.095 1.00 34.59 93 ALA A O 1
ATOM 689 N N . GLY A 1 94 ? 17.040 10.411 24.190 1.00 35.81 94 GLY A N 1
ATOM 690 C CA . GLY A 1 94 ? 16.173 9.247 24.374 1.00 35.81 94 GLY A CA 1
ATOM 691 C C . GLY A 1 94 ? 17.026 7.979 24.483 1.00 35.81 94 GLY A C 1
ATOM 692 O O . GLY A 1 94 ? 18.045 7.858 23.796 1.00 35.81 94 GLY A O 1
ATOM 693 N N . ALA A 1 95 ? 16.626 7.065 25.365 1.00 33.38 95 ALA A N 1
ATOM 694 C CA . ALA A 1 95 ? 17.449 5.966 25.870 1.00 33.38 95 ALA A CA 1
ATOM 695 C C . ALA A 1 95 ? 18.010 4.982 24.817 1.00 33.38 95 ALA A C 1
ATOM 697 O O . ALA A 1 95 ? 18.867 4.182 25.168 1.00 33.38 95 ALA A O 1
ATOM 698 N N . ASP A 1 96 ? 17.634 5.067 23.535 1.00 33.53 96 ASP A N 1
ATOM 699 C CA . ASP A 1 96 ? 17.959 4.045 22.527 1.00 33.53 96 ASP A CA 1
ATOM 700 C C . ASP A 1 96 ? 18.443 4.588 21.164 1.00 33.53 96 ASP A C 1
ATOM 702 O O . ASP A 1 96 ? 18.294 3.939 20.130 1.00 33.53 96 ASP A O 1
ATOM 706 N N . GLY A 1 97 ? 19.051 5.780 21.106 1.00 31.52 97 GLY A N 1
ATOM 707 C CA . GLY A 1 97 ? 19.733 6.246 19.882 1.00 31.52 97 GLY A CA 1
ATOM 708 C C . GLY A 1 97 ? 18.825 6.554 18.673 1.00 31.52 97 GLY A C 1
ATOM 709 O O . GLY A 1 97 ? 19.329 6.777 17.566 1.00 31.52 97 GLY A O 1
ATOM 710 N N . GLU A 1 98 ? 17.505 6.616 18.868 1.00 35.81 98 GLU A N 1
ATOM 711 C CA . GLU A 1 98 ? 16.540 7.176 17.912 1.00 35.81 98 GLU A CA 1
ATOM 712 C C . GLU A 1 98 ? 16.744 8.703 17.770 1.00 35.81 98 GLU A C 1
ATOM 714 O O . GLU A 1 98 ? 17.048 9.391 18.750 1.00 35.81 98 GLU A O 1
ATOM 719 N N . PRO A 1 99 ? 16.595 9.286 16.562 1.00 40.16 99 PRO A N 1
ATOM 720 C CA . PRO A 1 99 ? 16.683 10.733 16.388 1.00 40.16 99 PRO A CA 1
ATOM 721 C C . PRO A 1 99 ? 15.563 11.437 17.168 1.00 40.16 99 PRO A C 1
ATOM 723 O O . PRO A 1 99 ? 14.389 11.133 16.963 1.00 40.16 99 PRO A O 1
ATOM 726 N N . ALA A 1 100 ? 15.931 12.403 18.017 1.00 45.84 100 ALA A N 1
ATOM 727 C CA . ALA A 1 100 ? 14.987 13.212 18.785 1.00 45.84 100 ALA A CA 1
ATOM 728 C C . ALA A 1 100 ? 13.929 13.847 17.865 1.00 45.84 100 ALA A C 1
ATOM 730 O O . ALA A 1 100 ? 14.257 14.504 16.869 1.00 45.84 100 ALA A O 1
ATOM 731 N N . ARG A 1 101 ? 12.655 13.613 18.190 1.00 71.31 101 ARG A N 1
ATOM 732 C CA . ARG A 1 101 ? 11.491 14.120 17.456 1.00 71.31 101 ARG A CA 1
ATOM 733 C C . ARG A 1 101 ? 10.973 15.352 18.192 1.00 71.31 101 ARG A C 1
ATOM 735 O O . ARG A 1 101 ? 10.874 15.336 19.413 1.00 71.31 101 ARG A O 1
ATOM 742 N N . TYR A 1 102 ? 10.648 16.410 17.455 1.00 84.12 102 TYR A N 1
ATOM 743 C CA . TYR A 1 102 ? 10.175 17.669 18.035 1.00 84.12 102 TYR A CA 1
ATOM 744 C C . TYR A 1 102 ? 8.819 18.050 17.461 1.00 84.12 102 TYR A C 1
ATOM 746 O O . TYR A 1 102 ? 8.520 17.750 16.302 1.00 84.12 102 TYR A O 1
ATOM 754 N N . ALA A 1 103 ? 8.012 18.729 18.265 1.00 88.12 103 ALA A N 1
ATOM 755 C CA . ALA A 1 103 ? 6.801 19.397 17.830 1.00 88.12 103 ALA A CA 1
ATOM 756 C C . ALA A 1 103 ? 6.966 20.906 17.987 1.00 88.12 103 ALA A C 1
ATOM 758 O O . ALA A 1 103 ? 7.777 21.389 18.774 1.00 88.12 103 ALA A O 1
ATOM 759 N N . VAL A 1 104 ? 6.206 21.654 17.203 1.00 91.38 104 VAL A N 1
ATOM 760 C CA . VAL A 1 104 ? 6.187 23.113 17.232 1.00 91.38 104 VAL A CA 1
ATOM 761 C C . VAL A 1 104 ? 4.824 23.570 17.713 1.00 91.38 104 VAL A C 1
ATOM 763 O O . VAL A 1 104 ? 3.823 23.130 17.148 1.00 91.38 104 VAL A O 1
ATOM 766 N N . CYS A 1 105 ? 4.782 24.468 18.698 1.00 92.06 105 CYS A N 1
ATOM 767 C CA . CYS A 1 105 ? 3.536 25.091 19.143 1.00 92.06 105 CYS A CA 1
ATOM 768 C C . CYS A 1 105 ? 2.912 25.907 18.002 1.00 92.06 105 CYS A C 1
ATOM 770 O O . CYS A 1 105 ? 3.525 26.844 17.490 1.00 92.06 105 CYS A O 1
ATOM 772 N N . LEU A 1 106 ? 1.700 25.539 17.592 1.00 90.44 106 LEU A N 1
ATOM 773 C CA . LEU A 1 106 ? 0.903 26.245 16.589 1.00 90.44 106 LEU A CA 1
ATOM 774 C C . LEU A 1 106 ? 0.016 27.309 17.235 1.00 90.44 106 LEU A C 1
ATOM 776 O O . LEU A 1 106 ? -0.039 28.441 16.760 1.00 90.44 106 LEU A O 1
ATOM 780 N N . ALA A 1 107 ? -0.691 26.929 18.298 1.00 88.69 107 ALA A N 1
ATOM 781 C CA . ALA A 1 107 ? -1.627 27.790 19.006 1.00 88.69 107 ALA A CA 1
ATOM 782 C C . ALA A 1 107 ? -1.618 27.441 20.502 1.00 88.69 107 ALA A C 1
ATOM 784 O O . ALA A 1 107 ? -1.839 26.273 20.822 1.00 88.69 107 ALA A O 1
ATOM 785 N N . PRO A 1 108 ? -1.400 28.407 21.408 1.00 87.06 108 PRO A N 1
ATOM 786 C CA . PRO A 1 108 ? -1.536 28.191 22.844 1.00 87.06 108 PRO A CA 1
ATOM 787 C C . PRO A 1 108 ? -3.008 28.045 23.252 1.00 87.06 108 PRO A C 1
ATOM 789 O O . PRO A 1 108 ? -3.933 28.267 22.457 1.00 87.06 108 PRO A O 1
ATOM 792 N N . SER A 1 109 ? -3.229 27.673 24.511 1.00 82.62 109 SER A N 1
ATOM 793 C CA . SER A 1 109 ? -4.563 27.698 25.109 1.00 82.62 109 SER A CA 1
ATOM 794 C C . SER A 1 109 ? -5.073 29.142 25.257 1.00 82.62 109 SER A C 1
ATOM 796 O O . SER A 1 109 ? -4.298 30.086 25.380 1.00 82.62 109 SER A O 1
ATOM 798 N N . GLY A 1 110 ? -6.390 29.340 25.205 1.00 75.06 110 GLY A N 1
ATOM 799 C CA . GLY A 1 110 ? -7.027 30.646 25.391 1.00 75.06 110 GLY A CA 1
ATOM 800 C C . GLY A 1 110 ? -6.955 31.593 24.190 1.00 75.06 110 GLY A C 1
ATOM 801 O O . GLY A 1 110 ? -7.338 32.756 24.318 1.00 75.06 110 GLY A O 1
ATOM 802 N N . LEU A 1 111 ? -6.513 31.125 23.019 1.00 79.12 111 LEU A N 1
ATOM 803 C CA . LEU A 1 111 ? -6.448 31.948 21.814 1.00 79.12 111 LEU A CA 1
ATOM 804 C C . LEU A 1 111 ? -7.865 32.286 21.308 1.00 79.12 111 LEU A C 1
ATOM 806 O O . LEU A 1 111 ? -8.695 31.392 21.140 1.00 79.12 111 LEU A O 1
ATOM 810 N N . ASP A 1 112 ? -8.140 33.576 21.075 1.00 77.25 112 ASP A N 1
ATOM 811 C CA . ASP A 1 112 ? -9.461 34.090 20.678 1.00 77.25 112 ASP A CA 1
ATOM 812 C C . ASP A 1 112 ? -9.939 33.540 19.313 1.00 77.25 112 ASP A C 1
ATOM 814 O O . ASP A 1 112 ? -9.177 33.443 18.348 1.00 77.25 112 ASP A O 1
ATOM 818 N N . ASP A 1 113 ? -11.246 33.289 19.179 1.00 69.81 113 ASP A N 1
ATOM 819 C CA . ASP A 1 113 ? -11.873 32.950 17.895 1.00 69.81 113 ASP A CA 1
ATOM 820 C C . ASP A 1 113 ? -11.649 34.045 16.837 1.00 69.81 113 ASP A C 1
ATOM 822 O O . ASP A 1 113 ? -12.124 35.185 16.957 1.00 69.81 113 ASP A O 1
ATOM 826 N N . GLY A 1 114 ? -11.024 33.675 15.723 1.00 73.00 114 GLY A N 1
ATOM 827 C CA . GLY A 1 114 ? -10.618 34.588 14.655 1.00 73.00 114 GLY A CA 1
ATOM 828 C C . GLY A 1 114 ? -9.189 35.112 14.795 1.00 73.00 114 GLY A C 1
ATOM 829 O O . GLY A 1 114 ? -8.780 35.925 13.965 1.00 73.00 114 GLY A O 1
ATOM 830 N N . ALA A 1 115 ? -8.434 34.674 15.809 1.00 79.50 115 ALA A N 1
ATOM 831 C CA . ALA A 1 115 ? -7.022 35.000 15.943 1.00 79.50 115 ALA A CA 1
ATOM 832 C C . ALA A 1 115 ? -6.203 34.459 14.764 1.00 79.50 115 ALA A C 1
ATOM 834 O O . ALA A 1 115 ? -6.477 33.381 14.226 1.00 79.50 115 ALA A O 1
ATOM 835 N N . ARG A 1 116 ? -5.174 35.227 14.398 1.00 86.81 116 ARG A N 1
ATOM 836 C CA . ARG A 1 116 ? -4.165 34.871 13.400 1.00 86.81 116 ARG A CA 1
ATOM 837 C C . ARG A 1 116 ? -2.793 34.985 14.034 1.00 86.81 116 ARG A C 1
ATOM 839 O O . ARG A 1 116 ? -2.473 36.023 14.608 1.00 86.81 116 ARG A O 1
ATOM 846 N N . VAL A 1 117 ? -2.003 33.929 13.927 1.00 86.56 117 VAL A N 1
ATOM 847 C CA . VAL A 1 117 ? -0.682 33.837 14.547 1.00 86.56 117 VAL A CA 1
ATOM 848 C C . VAL A 1 117 ? 0.312 33.364 13.501 1.00 86.56 117 VAL A C 1
ATOM 850 O O . VAL A 1 117 ? 0.173 32.266 12.975 1.00 86.56 117 VAL A O 1
ATOM 853 N N . GLN A 1 118 ? 1.325 34.170 13.194 1.00 89.56 118 GLN A N 1
ATOM 854 C CA . GLN A 1 118 ? 2.426 33.744 12.335 1.00 89.56 118 GLN A CA 1
ATOM 855 C C . GLN A 1 118 ? 3.591 33.258 13.195 1.00 89.56 118 GLN A C 1
ATOM 857 O O . GLN A 1 118 ? 4.022 33.945 14.119 1.00 89.56 118 GLN A O 1
ATOM 862 N N . LEU A 1 119 ? 4.117 32.080 12.880 1.00 90.19 119 LEU A N 1
ATOM 863 C CA . LEU A 1 119 ? 5.277 31.523 13.557 1.00 90.19 119 LEU A CA 1
ATOM 864 C C . LEU A 1 119 ? 6.542 32.174 12.990 1.00 90.19 119 LEU A C 1
ATOM 866 O O . LEU A 1 119 ? 6.808 32.100 11.789 1.00 90.19 119 LEU A O 1
ATOM 870 N N . ALA A 1 120 ? 7.355 32.772 13.862 1.00 86.06 120 ALA A N 1
ATOM 871 C CA . ALA A 1 120 ? 8.635 33.391 13.509 1.00 86.06 120 ALA A CA 1
ATOM 872 C C . ALA A 1 120 ? 9.754 32.344 13.306 1.00 86.06 120 ALA A C 1
ATOM 874 O O . ALA A 1 120 ? 10.829 32.441 13.894 1.00 86.06 120 ALA A O 1
ATOM 875 N N . ARG A 1 121 ? 9.482 31.302 12.510 1.00 85.44 121 ARG A N 1
ATOM 876 C CA . ARG A 1 121 ? 10.408 30.205 12.193 1.00 85.44 121 ARG A CA 1
ATOM 877 C C . ARG A 1 121 ? 10.157 29.689 10.780 1.00 85.44 121 ARG A C 1
ATOM 879 O O . ARG A 1 121 ? 9.006 29.496 10.390 1.00 85.44 121 ARG A O 1
ATOM 886 N N . ASP A 1 122 ? 11.243 29.402 10.070 1.00 88.81 122 ASP A N 1
ATOM 887 C CA . ASP A 1 122 ? 11.195 28.812 8.736 1.00 88.81 122 ASP A CA 1
ATOM 888 C C . ASP A 1 122 ? 11.209 27.273 8.807 1.00 88.81 122 ASP A C 1
ATOM 890 O O . ASP A 1 122 ? 11.900 26.654 9.624 1.00 88.81 122 ASP A O 1
ATOM 894 N N . PHE A 1 123 ? 10.449 26.648 7.913 1.00 89.38 123 PHE A N 1
ATOM 895 C CA . PHE A 1 123 ? 10.326 25.199 7.768 1.00 89.38 123 PHE A CA 1
ATOM 896 C C . PHE A 1 123 ? 10.559 24.795 6.319 1.00 89.38 123 PHE A C 1
ATOM 898 O O . PHE A 1 123 ? 10.184 25.526 5.405 1.00 89.38 123 PHE A O 1
ATOM 905 N N . LYS A 1 124 ? 11.104 23.599 6.081 1.00 89.25 124 LYS A N 1
ATOM 906 C CA . LYS A 1 124 ? 11.009 22.974 4.756 1.00 89.25 124 LYS A CA 1
ATOM 907 C C . LYS A 1 124 ? 9.694 22.203 4.682 1.00 89.25 124 LYS A C 1
ATOM 909 O O . LYS A 1 124 ? 9.517 21.188 5.359 1.00 89.25 124 LYS A O 1
ATOM 914 N N . LEU A 1 125 ? 8.779 22.692 3.855 1.00 86.38 125 LEU A N 1
ATOM 915 C CA . LEU A 1 125 ? 7.549 22.017 3.477 1.00 86.38 125 LEU A CA 1
ATOM 916 C C . LEU A 1 125 ? 7.841 21.010 2.380 1.00 86.38 125 LEU A C 1
ATOM 918 O O . LEU A 1 125 ? 8.390 21.366 1.342 1.00 86.38 125 LEU A O 1
ATOM 922 N N . VAL A 1 126 ? 7.434 19.766 2.574 1.00 74.94 126 VAL A N 1
ATOM 923 C CA . VAL A 1 126 ? 7.537 18.748 1.538 1.00 74.94 126 VAL A CA 1
ATOM 924 C C . VAL A 1 126 ? 6.329 18.837 0.602 1.00 74.94 126 VAL A C 1
ATOM 926 O O . VAL A 1 126 ? 5.183 18.710 1.030 1.00 74.94 126 VAL A O 1
ATOM 929 N N . THR A 1 127 ? 6.591 19.016 -0.691 1.00 63.12 127 THR A N 1
ATOM 930 C CA . THR A 1 127 ? 5.582 19.268 -1.733 1.00 63.12 127 THR A CA 1
ATOM 931 C C . THR A 1 127 ? 5.662 18.226 -2.860 1.00 63.12 127 THR A C 1
ATOM 933 O O . THR A 1 127 ? 6.668 17.529 -3.030 1.00 63.12 127 THR A O 1
ATOM 936 N N . ASN A 1 128 ? 4.577 18.082 -3.627 1.00 47.78 128 ASN A N 1
ATOM 937 C CA . ASN A 1 128 ? 4.407 17.143 -4.750 1.00 47.78 128 ASN A CA 1
ATOM 938 C C . ASN A 1 128 ? 4.653 15.669 -4.391 1.00 47.78 128 ASN A C 1
ATOM 940 O O . ASN A 1 128 ? 5.194 14.876 -5.159 1.00 47.78 128 ASN A O 1
ATOM 944 N N . ARG A 1 129 ? 4.369 15.293 -3.151 1.00 44.69 129 ARG A N 1
ATOM 945 C CA . ARG A 1 129 ? 4.289 13.896 -2.736 1.00 44.69 129 ARG A CA 1
ATOM 946 C C . ARG A 1 129 ? 3.344 13.807 -1.554 1.00 44.69 129 ARG A C 1
ATOM 948 O O . ARG A 1 129 ? 3.220 14.784 -0.812 1.00 44.69 129 ARG A O 1
ATOM 955 N N . PRO A 1 130 ? 2.706 12.653 -1.341 1.00 45.66 130 PRO A N 1
ATOM 956 C CA . PRO A 1 130 ? 1.894 12.478 -0.159 1.00 45.66 130 PRO A CA 1
ATOM 957 C C . PRO A 1 130 ? 2.761 12.528 1.091 1.00 45.66 130 PRO A C 1
ATOM 959 O O . PRO A 1 130 ? 3.778 11.838 1.190 1.00 45.66 130 PRO A O 1
ATOM 962 N N . VAL A 1 131 ? 2.344 13.358 2.032 1.00 53.00 131 VAL A N 1
ATOM 963 C CA . VAL A 1 131 ? 3.065 13.643 3.265 1.00 53.00 131 VAL A CA 1
ATOM 964 C C . VAL A 1 131 ? 2.123 13.568 4.451 1.00 53.00 131 VAL A C 1
ATOM 966 O O . VAL A 1 131 ? 0.921 13.788 4.309 1.00 53.00 131 VAL A O 1
ATOM 969 N N . SER A 1 132 ? 2.679 13.245 5.615 1.00 65.06 132 SER A N 1
ATOM 970 C CA . SER A 1 132 ? 1.947 13.208 6.880 1.00 65.06 132 SER A CA 1
ATOM 971 C C . SER A 1 132 ? 2.383 14.365 7.778 1.00 65.06 132 SER A C 1
ATOM 973 O O . SER A 1 132 ? 3.575 14.514 8.055 1.00 65.06 132 SER A O 1
ATOM 975 N N . PHE A 1 133 ? 1.422 15.141 8.272 1.00 76.56 133 PHE A N 1
ATOM 976 C CA . PHE A 1 133 ? 1.602 16.146 9.319 1.00 76.56 133 PHE A CA 1
ATOM 977 C C . PHE A 1 133 ? 0.994 15.589 10.607 1.00 76.56 133 PHE A C 1
ATOM 979 O O . PHE A 1 133 ? -0.224 15.479 10.715 1.00 76.56 133 PHE A O 1
ATOM 986 N N . ARG A 1 134 ? 1.837 15.180 11.559 1.00 81.56 134 ARG A N 1
ATOM 987 C CA . ARG A 1 134 ? 1.374 14.739 12.885 1.00 81.56 134 ARG A CA 1
ATOM 988 C C . ARG A 1 134 ? 0.996 15.957 13.708 1.00 81.56 134 ARG A C 1
ATOM 990 O O . ARG A 1 134 ? 1.777 16.905 13.744 1.00 81.56 134 ARG A O 1
ATOM 997 N N . LEU A 1 135 ? -0.170 15.936 14.332 1.00 82.81 135 LEU A N 1
ATOM 998 C CA . LEU A 1 135 ? -0.641 17.012 15.195 1.00 82.81 135 LEU A CA 1
ATOM 999 C C . LEU A 1 135 ? -0.660 16.519 16.636 1.00 82.81 135 LEU A C 1
ATOM 1001 O O . LEU A 1 135 ? -0.828 15.329 16.866 1.00 82.81 135 LEU A O 1
ATOM 1005 N N . TYR A 1 136 ? -0.502 17.428 17.589 1.00 85.75 136 TYR A N 1
ATOM 1006 C CA . TYR A 1 136 ? -0.604 17.120 19.011 1.00 85.75 136 TYR A CA 1
ATOM 1007 C C . TYR A 1 136 ? -1.448 18.182 19.714 1.00 85.75 136 TYR A C 1
ATOM 1009 O O . TYR A 1 136 ? -1.559 19.311 19.227 1.00 85.75 136 TYR A O 1
ATOM 1017 N N . SER A 1 137 ? -2.026 17.839 20.861 1.00 86.44 137 SER A N 1
ATOM 1018 C CA . SER A 1 137 ? -2.684 18.793 21.755 1.00 86.44 137 SER A CA 1
ATOM 1019 C C . SER A 1 137 ? -2.207 18.646 23.191 1.00 86.44 137 SER A C 1
ATOM 1021 O O . SER A 1 137 ? -1.809 17.560 23.594 1.00 86.44 137 SER A O 1
ATOM 1023 N N . SER A 1 138 ? -2.294 19.722 23.968 1.00 82.38 138 SER A N 1
ATOM 1024 C CA . SER A 1 138 ? -2.036 19.702 25.409 1.00 82.38 138 SER A CA 1
ATOM 1025 C C . SER A 1 138 ? -3.076 20.521 26.168 1.00 82.38 138 SER A C 1
ATOM 1027 O O . SER A 1 138 ? -3.595 21.518 25.659 1.00 82.38 138 SER A O 1
ATOM 1029 N N . THR A 1 139 ? -3.397 20.087 27.385 1.00 79.50 139 THR A N 1
ATOM 1030 C CA . THR A 1 139 ? -4.275 20.800 28.329 1.00 79.50 139 THR A CA 1
ATOM 1031 C C . THR A 1 139 ? -3.513 21.567 29.408 1.00 79.50 139 THR A C 1
ATOM 1033 O O . THR A 1 139 ? -4.133 22.351 30.121 1.00 79.50 139 THR A O 1
ATOM 1036 N N . SER A 1 140 ? -2.209 21.334 29.547 1.00 78.56 140 SER A N 1
ATOM 1037 C CA . SER A 1 140 ? -1.382 21.855 30.648 1.00 78.56 140 SER A CA 1
ATOM 1038 C C . SER A 1 140 ? -0.194 22.681 30.165 1.00 78.56 140 SER A C 1
ATOM 1040 O O . SER A 1 140 ? 0.311 23.510 30.922 1.00 78.56 140 SER A O 1
ATOM 1042 N N . ARG A 1 141 ? 0.213 22.526 28.900 1.00 82.56 141 ARG A N 1
ATOM 1043 C CA . ARG A 1 141 ? 1.237 23.371 28.283 1.00 82.56 141 ARG A CA 1
ATOM 1044 C C . ARG A 1 141 ? 0.671 24.706 27.800 1.00 82.56 141 ARG A C 1
ATOM 1046 O O . ARG A 1 141 ? -0.408 24.764 27.211 1.00 82.56 141 ARG A O 1
ATOM 1053 N N . ASP A 1 142 ? 1.469 25.756 27.976 1.00 83.69 142 ASP A N 1
ATOM 1054 C CA . ASP A 1 142 ? 1.191 27.116 27.501 1.00 83.69 142 ASP A CA 1
ATOM 1055 C C . ASP A 1 142 ? 2.433 27.718 26.820 1.00 83.69 142 ASP A C 1
ATOM 1057 O O . ASP A 1 142 ? 3.019 28.712 27.250 1.00 83.69 142 ASP A O 1
ATOM 1061 N N . ASP A 1 143 ? 2.913 27.036 25.777 1.00 88.12 143 ASP A N 1
ATOM 1062 C CA . ASP A 1 143 ? 4.096 27.471 25.036 1.00 88.12 143 ASP A CA 1
ATOM 1063 C C . ASP A 1 143 ? 3.766 28.599 24.051 1.00 88.12 143 ASP A C 1
ATOM 1065 O O . ASP A 1 143 ? 2.714 28.613 23.408 1.00 88.12 143 ASP A O 1
ATOM 1069 N N . GLN A 1 144 ? 4.722 29.504 23.837 1.00 88.94 144 GLN A N 1
ATOM 1070 C CA . GLN A 1 144 ? 4.587 30.542 22.815 1.00 88.94 144 GLN A CA 1
ATOM 1071 C C . GLN A 1 144 ? 4.539 29.933 21.399 1.00 88.94 144 GLN A C 1
ATOM 1073 O O . GLN A 1 144 ? 5.265 28.971 21.121 1.00 88.94 144 GLN A O 1
ATOM 1078 N N . PRO A 1 145 ? 3.748 30.498 20.466 1.00 89.81 145 PRO A N 1
ATOM 1079 C CA . PRO A 1 145 ? 3.734 30.057 19.074 1.00 89.81 145 PRO A CA 1
ATOM 1080 C C . PRO A 1 145 ? 5.141 29.977 18.466 1.00 89.81 145 PRO A C 1
ATOM 1082 O O . PRO A 1 145 ? 5.927 30.920 18.545 1.00 89.81 145 PRO A O 1
ATOM 1085 N N . GLY A 1 146 ? 5.465 28.849 17.836 1.00 86.06 146 GLY A N 1
ATOM 1086 C CA . GLY A 1 146 ? 6.778 28.590 17.239 1.00 86.06 146 GLY A CA 1
ATOM 1087 C C . GLY A 1 146 ? 7.815 27.978 18.188 1.00 86.06 146 GLY A C 1
ATOM 1088 O O . GLY A 1 146 ? 8.899 27.604 17.723 1.00 86.06 146 GLY A O 1
ATOM 1089 N N . ALA A 1 147 ? 7.499 27.836 19.481 1.00 88.12 147 ALA A N 1
ATOM 1090 C CA . ALA A 1 147 ? 8.337 27.116 20.435 1.00 88.12 147 ALA A CA 1
ATOM 1091 C C . ALA A 1 147 ? 8.486 25.644 20.029 1.00 88.12 147 ALA A C 1
ATOM 1093 O O . ALA A 1 147 ? 7.509 24.993 19.651 1.00 88.12 147 ALA A O 1
ATOM 1094 N N . LEU A 1 148 ? 9.719 25.136 20.101 1.00 87.56 148 LEU A N 1
ATOM 1095 C CA . LEU A 1 148 ? 10.028 23.726 19.890 1.00 87.56 148 LEU A CA 1
ATOM 1096 C C . LEU A 1 148 ? 9.952 22.988 21.214 1.00 87.56 148 LEU A C 1
ATOM 1098 O O . LEU A 1 148 ? 10.600 23.382 22.181 1.00 87.56 148 LEU A O 1
ATOM 1102 N N . VAL A 1 149 ? 9.212 21.893 21.213 1.00 85.81 149 VAL A N 1
ATOM 1103 C CA . VAL A 1 149 ? 9.040 21.026 22.371 1.00 85.81 149 VAL A CA 1
ATOM 1104 C C . VAL A 1 149 ? 9.441 19.602 21.982 1.00 85.81 149 VAL A C 1
ATOM 1106 O O . VAL A 1 149 ? 9.192 19.191 20.840 1.00 85.81 149 VAL A O 1
ATOM 1109 N N . PRO A 1 150 ? 10.125 18.857 22.864 1.00 80.44 150 PRO A N 1
ATOM 1110 C CA . PRO A 1 150 ? 10.395 17.448 22.616 1.00 80.44 150 PRO A CA 1
ATOM 1111 C C . PRO A 1 150 ? 9.067 16.687 22.536 1.00 80.44 150 PRO A C 1
ATOM 1113 O O . PRO A 1 150 ? 8.119 17.006 23.251 1.00 80.44 150 PRO A O 1
ATOM 1116 N N . ILE A 1 151 ? 8.989 15.707 21.639 1.00 74.38 151 ILE A N 1
ATOM 1117 C CA . ILE A 1 151 ? 7.867 14.766 21.589 1.00 74.38 151 ILE A CA 1
ATOM 1118 C C . ILE A 1 151 ? 8.314 13.509 22.324 1.00 74.38 151 ILE A C 1
ATOM 1120 O O . ILE A 1 151 ? 9.342 12.934 21.955 1.00 74.38 151 ILE A O 1
ATOM 1124 N N . GLY A 1 152 ? 7.546 13.096 23.327 1.00 63.66 152 GLY A N 1
ATOM 1125 C CA . GLY A 1 152 ? 7.690 11.786 23.946 1.00 63.66 152 GLY A CA 1
ATOM 1126 C C . GLY A 1 152 ? 6.967 10.705 23.138 1.00 63.66 152 GLY A C 1
ATOM 1127 O O . GLY A 1 152 ? 7.074 10.670 21.909 1.00 63.66 152 GLY A O 1
ATOM 1128 N N . ASP A 1 153 ? 6.251 9.797 23.792 1.00 57.09 153 ASP A N 1
ATOM 1129 C CA . ASP A 1 153 ? 5.542 8.710 23.098 1.00 57.09 153 ASP A CA 1
ATOM 1130 C C . ASP A 1 153 ? 4.131 9.104 22.618 1.00 57.09 153 ASP A C 1
ATOM 1132 O O . ASP A 1 153 ? 3.553 8.407 21.779 1.00 57.09 153 ASP A O 1
ATOM 1136 N N . GLY A 1 154 ? 3.627 10.258 23.073 1.00 53.31 154 GLY A N 1
ATOM 1137 C CA . GLY A 1 154 ? 2.428 10.917 22.557 1.00 53.31 154 GLY A CA 1
ATOM 1138 C C . GLY A 1 154 ? 1.098 10.282 22.974 1.00 53.31 154 GLY A C 1
ATOM 1139 O O . GLY A 1 154 ? 0.078 10.589 22.348 1.00 53.31 154 GLY A O 1
ATOM 1140 N N . GLN A 1 155 ? 1.089 9.389 23.974 1.00 51.81 155 GLN A N 1
ATOM 1141 C CA . GLN A 1 155 ? -0.112 8.650 24.389 1.00 51.81 155 GLN A CA 1
ATOM 1142 C C . GLN A 1 155 ? -0.893 9.383 25.491 1.00 51.81 155 GLN A C 1
ATOM 1144 O O . GLN A 1 155 ? -0.337 10.095 26.325 1.00 51.81 155 GLN A O 1
ATOM 1149 N N . ALA A 1 156 ? -2.214 9.187 25.523 1.00 41.69 156 ALA A N 1
ATOM 1150 C CA . ALA A 1 156 ? -3.090 9.798 26.529 1.00 41.69 156 ALA A CA 1
ATOM 1151 C C . ALA A 1 156 ? -2.798 9.337 27.972 1.00 41.69 156 ALA A C 1
ATOM 1153 O O . ALA A 1 156 ? -3.155 10.036 28.921 1.00 41.69 156 ALA A O 1
ATOM 1154 N N . ASP A 1 157 ? -2.147 8.180 28.121 1.00 40.53 157 ASP A N 1
ATOM 1155 C CA . ASP A 1 157 ? -1.941 7.481 29.394 1.00 40.53 157 ASP A CA 1
ATOM 1156 C C . ASP A 1 157 ? -0.530 7.722 29.980 1.00 40.53 157 ASP A C 1
ATOM 1158 O O . ASP A 1 157 ? -0.258 7.347 31.121 1.00 40.53 157 ASP A O 1
ATOM 1162 N N . THR A 1 158 ? 0.361 8.361 29.212 1.00 45.56 158 THR A N 1
ATOM 1163 C CA . THR A 1 158 ? 1.797 8.571 29.495 1.00 45.56 158 THR A CA 1
ATOM 1164 C C . THR A 1 158 ? 2.187 10.050 29.475 1.00 45.56 158 THR A C 1
ATOM 1166 O O . THR A 1 158 ? 3.352 10.383 29.315 1.00 45.56 158 THR A O 1
ATOM 1169 N N . VAL A 1 159 ? 1.239 10.959 29.722 1.00 43.94 159 VAL A N 1
ATOM 1170 C CA . VAL A 1 159 ? 1.461 12.423 29.803 1.00 43.94 159 VAL A CA 1
ATOM 1171 C C . VAL A 1 159 ? 2.560 12.815 30.827 1.00 43.94 159 VAL A C 1
ATOM 1173 O O . VAL A 1 159 ? 3.082 13.926 30.787 1.00 43.94 159 VAL A O 1
ATOM 1176 N N . ASP A 1 160 ? 2.967 11.881 31.696 1.00 46.25 160 ASP A N 1
ATOM 1177 C CA . ASP A 1 160 ? 4.120 11.953 32.612 1.00 46.25 160 ASP A CA 1
ATOM 1178 C C . ASP A 1 160 ? 5.494 11.649 31.953 1.00 46.25 160 ASP A C 1
ATOM 1180 O O . ASP A 1 160 ? 6.514 11.618 32.641 1.00 46.25 160 ASP A O 1
ATOM 1184 N N . ASP A 1 161 ? 5.566 11.455 30.629 1.00 52.69 161 ASP A N 1
ATOM 1185 C CA . ASP A 1 161 ? 6.805 11.270 29.844 1.00 52.69 161 ASP A CA 1
ATOM 1186 C C . ASP A 1 161 ? 7.655 12.551 29.700 1.00 52.69 161 ASP A C 1
ATOM 1188 O O . ASP A 1 161 ? 8.664 12.577 28.991 1.00 52.69 161 ASP A O 1
ATOM 1192 N N . GLY A 1 162 ? 7.236 13.630 30.367 1.00 55.16 162 GLY A N 1
ATOM 1193 C CA . GLY A 1 162 ? 7.871 14.945 30.348 1.00 55.16 162 GLY A CA 1
ATOM 1194 C C . GLY A 1 162 ? 7.513 15.808 29.133 1.00 55.16 162 GLY A C 1
ATOM 1195 O O . GLY A 1 162 ? 7.862 16.992 29.116 1.00 55.16 162 GLY A O 1
ATOM 1196 N N . SER A 1 163 ? 6.805 15.268 28.130 1.00 68.44 163 SER A N 1
ATOM 1197 C CA . SER A 1 163 ? 6.406 16.012 26.930 1.00 68.44 163 SER A CA 1
ATOM 1198 C C . SER A 1 163 ? 5.043 16.688 27.066 1.00 68.44 163 SER A C 1
ATOM 1200 O O . SER A 1 163 ? 4.890 17.801 26.562 1.00 68.44 163 SER A O 1
ATOM 1202 N N . ASP A 1 164 ? 4.095 16.085 27.794 1.00 76.00 164 ASP A N 1
ATOM 1203 C CA . ASP A 1 164 ? 2.730 16.598 28.008 1.00 76.00 164 ASP A CA 1
ATOM 1204 C C . ASP A 1 164 ? 1.988 16.919 26.687 1.00 76.00 164 ASP A C 1
ATOM 1206 O O . ASP A 1 164 ? 1.378 17.980 26.505 1.00 76.00 164 ASP A O 1
ATOM 1210 N N . LEU A 1 165 ? 2.106 16.007 25.712 1.00 77.75 165 LEU A N 1
ATOM 1211 C CA . LEU A 1 165 ? 1.518 16.104 24.374 1.00 77.75 165 LEU A CA 1
ATOM 1212 C C . LEU A 1 165 ? 0.711 14.847 24.028 1.00 77.75 165 LEU A C 1
ATOM 1214 O O . LEU A 1 165 ? 1.256 13.754 23.963 1.00 77.75 165 LEU A O 1
ATOM 1218 N N . LEU A 1 166 ? -0.566 15.020 23.692 1.00 76.81 166 LEU A N 1
ATOM 1219 C CA . LEU A 1 166 ? -1.428 13.975 23.132 1.00 76.81 166 LEU A CA 1
ATOM 1220 C C . LEU A 1 166 ? -1.391 14.020 21.600 1.00 76.81 166 LEU A C 1
ATOM 1222 O O . LEU A 1 166 ? -1.770 15.048 21.030 1.00 76.81 166 LEU A O 1
ATOM 1226 N N . GLU A 1 167 ? -1.000 12.936 20.925 1.00 76.88 167 GLU A N 1
ATOM 1227 C CA . GLU A 1 167 ? -1.050 12.857 19.456 1.00 76.88 167 GLU A CA 1
ATOM 1228 C C . GLU A 1 167 ? -2.503 12.846 18.943 1.00 76.88 167 GLU A C 1
ATOM 1230 O O . GLU A 1 167 ? -3.389 12.180 19.469 1.00 76.88 167 GLU A O 1
ATOM 1235 N N . LEU A 1 168 ? -2.755 13.623 17.892 1.00 72.06 168 LEU A N 1
ATOM 1236 C CA . LEU A 1 168 ? -4.030 13.724 17.186 1.00 72.06 168 LEU A CA 1
ATOM 1237 C C . LEU A 1 168 ? -3.922 13.032 15.818 1.00 72.06 168 LEU A C 1
ATOM 1239 O O . LEU A 1 168 ? -2.821 12.950 15.259 1.00 72.06 168 LEU A O 1
ATOM 1243 N N . PRO A 1 169 ? -5.047 12.603 15.210 1.00 58.69 169 PRO A N 1
ATOM 1244 C CA . PRO A 1 169 ? -5.047 12.065 13.855 1.00 58.69 169 PRO A CA 1
ATOM 1245 C C . PRO A 1 169 ? -4.286 12.972 12.871 1.00 58.69 169 PRO A C 1
ATOM 1247 O O . PRO A 1 169 ? -4.553 14.177 12.800 1.00 58.69 169 PRO A O 1
ATOM 1250 N N . PRO A 1 170 ? -3.309 12.428 12.123 1.00 62.00 170 PRO A N 1
ATOM 1251 C CA . PRO A 1 170 ? -2.436 13.235 11.288 1.00 62.00 170 PRO A CA 1
ATOM 1252 C C . PRO A 1 170 ? -3.156 13.731 10.032 1.00 62.00 170 PRO A C 1
ATOM 1254 O O . PRO A 1 170 ? -3.967 13.023 9.435 1.00 62.00 170 PRO A O 1
ATOM 1257 N N . ILE A 1 171 ? -2.767 14.906 9.538 1.00 60.59 171 ILE A N 1
ATOM 1258 C CA . ILE A 1 171 ? -3.203 15.371 8.219 1.00 60.59 171 ILE A CA 1
ATOM 1259 C C . ILE A 1 171 ? -2.338 14.688 7.163 1.00 60.59 171 ILE A C 1
ATOM 1261 O O . ILE A 1 171 ? -1.126 14.898 7.103 1.00 60.59 171 ILE A O 1
ATOM 1265 N N . VAL A 1 172 ? -2.962 13.891 6.299 1.00 52.84 172 VAL A N 1
ATOM 1266 C CA . VAL A 1 172 ? -2.299 13.289 5.139 1.00 52.84 172 VAL A CA 1
ATOM 1267 C C . VAL A 1 172 ? -2.775 13.999 3.884 1.00 52.84 172 VAL A C 1
ATOM 1269 O O . VAL A 1 172 ? -3.953 13.957 3.545 1.00 52.84 172 VAL A O 1
ATOM 1272 N N . THR A 1 173 ? -1.862 14.659 3.179 1.00 50.31 173 THR A N 1
ATOM 1273 C CA . THR A 1 173 ? -2.211 15.435 1.982 1.00 50.31 173 THR A CA 1
ATOM 1274 C C . THR A 1 173 ? -1.047 15.506 0.996 1.00 50.31 173 THR A C 1
ATOM 1276 O O . THR A 1 173 ? 0.067 15.073 1.294 1.00 50.31 173 THR A O 1
ATOM 1279 N N . VAL A 1 174 ? -1.317 16.033 -0.196 1.00 53.03 174 VAL A N 1
ATOM 1280 C CA . VAL A 1 174 ? -0.316 16.390 -1.204 1.00 53.03 174 VAL A CA 1
ATOM 1281 C C . VAL A 1 174 ? -0.387 17.899 -1.405 1.00 53.03 174 VAL A C 1
ATOM 1283 O O . VAL A 1 174 ? -1.367 18.413 -1.944 1.00 53.03 174 VAL A O 1
ATOM 1286 N N . LEU A 1 175 ? 0.657 18.613 -0.993 1.00 57.00 175 LEU A N 1
ATOM 1287 C CA . LEU A 1 175 ? 0.767 20.054 -1.220 1.00 57.00 175 LEU A CA 1
ATOM 1288 C C . LEU A 1 175 ? 1.523 20.300 -2.523 1.00 57.00 175 LEU A C 1
ATOM 1290 O O . LEU A 1 175 ? 2.631 19.800 -2.691 1.00 57.00 175 LEU A O 1
ATOM 1294 N N . ARG A 1 176 ? 0.914 21.012 -3.473 1.00 58.69 176 ARG A N 1
ATOM 1295 C CA . ARG A 1 176 ? 1.449 21.160 -4.837 1.00 58.69 176 ARG A CA 1
ATOM 1296 C C . ARG A 1 176 ? 2.248 22.448 -4.993 1.00 58.69 176 ARG A C 1
ATOM 1298 O O . ARG A 1 176 ? 1.668 23.516 -4.847 1.00 58.69 176 ARG A O 1
ATOM 1305 N N . ALA A 1 177 ? 3.519 22.354 -5.368 1.00 63.66 177 ALA A N 1
ATOM 1306 C CA . ALA A 1 177 ? 4.374 23.505 -5.673 1.00 63.66 177 ALA A CA 1
ATOM 1307 C C . ALA A 1 177 ? 5.104 23.266 -6.999 1.00 63.66 177 ALA A C 1
ATOM 1309 O O . ALA A 1 177 ? 5.848 22.296 -7.128 1.00 63.66 177 ALA A O 1
ATOM 1310 N N . ARG A 1 178 ? 4.908 24.109 -8.015 1.00 62.25 178 ARG A N 1
ATOM 1311 C CA . ARG A 1 178 ? 5.455 23.841 -9.362 1.00 62.25 178 ARG A CA 1
ATOM 1312 C C . ARG A 1 178 ? 6.982 23.736 -9.335 1.00 62.25 178 ARG A C 1
ATOM 1314 O O . ARG A 1 178 ? 7.652 24.641 -8.853 1.00 62.25 178 ARG A O 1
ATOM 1321 N N . GLY A 1 179 ? 7.528 22.616 -9.820 1.00 54.38 179 GLY A N 1
ATOM 1322 C CA . GLY A 1 179 ? 8.976 22.385 -9.937 1.00 54.38 179 GLY A CA 1
ATOM 1323 C C . GLY A 1 179 ? 9.762 22.300 -8.618 1.00 54.38 179 GLY A C 1
ATOM 1324 O O . GLY A 1 179 ? 10.970 22.075 -8.650 1.00 54.38 179 GLY A O 1
ATOM 1325 N N . ARG A 1 180 ? 9.107 22.443 -7.457 1.00 68.19 180 ARG A N 1
ATOM 1326 C CA . ARG A 1 180 ? 9.747 22.482 -6.134 1.00 68.19 180 ARG A CA 1
ATOM 1327 C C . ARG A 1 180 ? 9.241 21.319 -5.293 1.00 68.19 180 ARG A C 1
ATOM 1329 O O . ARG A 1 180 ? 8.065 21.279 -4.954 1.00 68.19 180 ARG A O 1
ATOM 1336 N N . GLY A 1 181 ? 10.100 20.338 -5.005 1.00 59.12 181 GLY A N 1
ATOM 1337 C CA . GLY A 1 181 ? 9.757 19.165 -4.179 1.00 59.12 181 GLY A CA 1
ATOM 1338 C C . GLY A 1 181 ? 9.880 19.394 -2.667 1.00 59.12 181 GLY A C 1
ATOM 1339 O O . GLY A 1 181 ? 9.421 18.556 -1.883 1.00 59.12 181 GLY A O 1
ATOM 1340 N N . GLU A 1 182 ? 10.525 20.496 -2.283 1.00 78.88 182 GLU A N 1
ATOM 1341 C CA . GLU A 1 182 ? 10.548 21.070 -0.940 1.00 78.88 182 GLU A CA 1
ATOM 1342 C C . GLU A 1 182 ? 10.538 22.605 -1.085 1.00 78.88 182 GLU A C 1
ATOM 1344 O O . GLU A 1 182 ? 11.152 23.128 -2.018 1.00 78.88 182 GLU A O 1
ATOM 1349 N N . VAL A 1 183 ? 9.825 23.317 -0.211 1.00 83.94 183 VAL A N 1
ATOM 1350 C CA . VAL A 1 183 ? 9.691 24.788 -0.225 1.00 83.94 183 VAL A CA 1
ATOM 1351 C C . VAL A 1 183 ? 9.974 25.339 1.169 1.00 83.94 183 VAL A C 1
ATOM 1353 O O . VAL A 1 183 ? 9.551 24.735 2.153 1.00 83.94 183 VAL A O 1
ATOM 1356 N N . THR A 1 184 ? 10.680 26.467 1.278 1.00 90.62 184 THR A N 1
ATOM 1357 C CA . THR A 1 184 ? 10.859 27.149 2.568 1.00 90.62 184 THR A CA 1
ATOM 1358 C C . THR A 1 184 ? 9.598 27.943 2.901 1.00 90.62 184 THR A C 1
ATOM 1360 O O . THR A 1 184 ? 9.196 28.816 2.137 1.00 90.62 184 THR A O 1
ATOM 1363 N N . VAL A 1 185 ? 8.957 27.644 4.028 1.00 90.75 185 VAL A N 1
ATOM 1364 C CA . VAL A 1 185 ? 7.690 28.265 4.429 1.00 90.75 185 VAL A CA 1
ATOM 1365 C C . VAL A 1 185 ? 7.739 28.783 5.859 1.00 90.75 185 VAL A C 1
ATOM 1367 O O . VAL A 1 185 ? 8.429 28.216 6.705 1.00 90.75 185 VAL A O 1
ATOM 1370 N N . ARG A 1 186 ? 6.922 29.796 6.153 1.00 92.12 186 ARG A N 1
ATOM 1371 C CA . ARG A 1 186 ? 6.484 30.112 7.519 1.00 92.12 186 ARG A CA 1
ATOM 1372 C C . ARG A 1 186 ? 5.057 29.649 7.712 1.00 92.12 186 ARG A C 1
ATOM 1374 O O . ARG A 1 186 ? 4.257 29.694 6.781 1.00 92.12 186 ARG A O 1
ATOM 1381 N N . LEU A 1 187 ? 4.742 29.198 8.917 1.00 92.00 187 LEU A N 1
ATOM 1382 C CA . LEU A 1 187 ? 3.385 28.783 9.245 1.00 92.00 187 LEU A CA 1
ATOM 1383 C C . LEU A 1 187 ? 2.590 29.977 9.771 1.00 92.00 187 LEU A C 1
ATOM 1385 O O . LEU A 1 187 ? 3.065 30.711 10.634 1.00 92.00 187 LEU A O 1
ATOM 1389 N N . GLU A 1 188 ? 1.375 30.150 9.273 1.00 91.56 188 GLU A N 1
ATOM 1390 C CA . GLU A 1 188 ? 0.379 31.076 9.796 1.00 91.56 188 GLU A CA 1
ATOM 1391 C C . GLU A 1 188 ? -0.845 30.275 10.242 1.00 91.56 188 GLU A C 1
ATOM 1393 O O . GLU A 1 188 ? -1.374 29.455 9.501 1.00 91.56 188 GLU A O 1
ATOM 1398 N N . VAL A 1 189 ? -1.278 30.473 11.478 1.00 90.06 189 VAL A N 1
ATOM 1399 C CA . VAL A 1 189 ? -2.311 29.680 12.139 1.00 90.06 189 VAL A CA 1
ATOM 1400 C C . VAL A 1 189 ? -3.534 30.549 12.365 1.00 90.06 189 VAL A C 1
ATOM 1402 O O . VAL A 1 189 ? -3.427 31.636 12.934 1.00 90.06 189 VAL A O 1
ATOM 1405 N N . HIS A 1 190 ? -4.695 30.099 11.894 1.00 87.88 190 HIS A N 1
ATOM 1406 C CA . HIS A 1 190 ? -5.972 30.791 12.057 1.00 87.88 190 HIS A CA 1
ATOM 1407 C C . HIS A 1 190 ? -6.927 29.918 12.864 1.00 87.88 190 HIS A C 1
ATOM 1409 O O . HIS A 1 190 ? -7.189 28.770 12.503 1.00 87.88 190 HIS A O 1
ATOM 1415 N N . ILE A 1 191 ? -7.503 30.488 13.920 1.00 82.31 191 ILE A N 1
ATOM 1416 C CA . ILE A 1 191 ? -8.615 29.863 14.640 1.00 82.31 191 ILE A CA 1
ATOM 1417 C C . ILE A 1 191 ? -9.912 30.366 14.028 1.00 82.31 191 ILE A C 1
ATOM 1419 O O . ILE A 1 191 ? -10.232 31.552 14.095 1.00 82.31 191 ILE A O 1
ATOM 14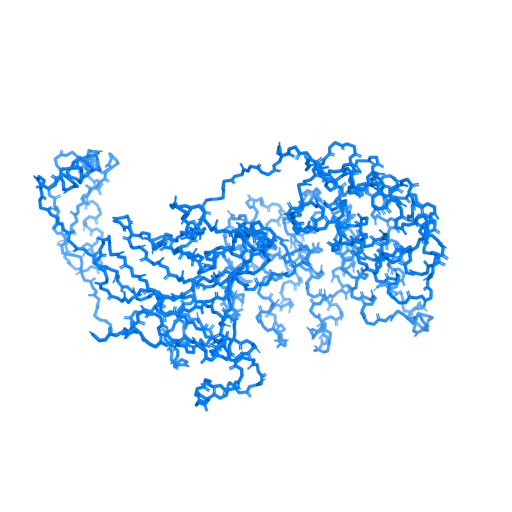23 N N . THR A 1 192 ? -10.672 29.478 13.398 1.00 76.94 192 THR A N 1
ATOM 1424 C CA . THR A 1 192 ? -11.978 29.850 12.849 1.00 76.94 192 THR A CA 1
ATOM 1425 C C . THR A 1 192 ? -13.020 29.926 13.961 1.00 76.94 192 THR A C 1
ATOM 1427 O O . THR A 1 192 ? -12.972 29.175 14.928 1.00 76.94 192 THR A O 1
ATOM 1430 N N . ALA A 1 193 ? -14.046 30.755 13.773 1.00 69.31 193 ALA A N 1
ATOM 1431 C CA . ALA A 1 193 ? -15.174 30.848 14.706 1.00 69.31 193 ALA A CA 1
ATOM 1432 C C . ALA A 1 193 ? -16.051 29.577 14.778 1.00 69.31 193 ALA A C 1
ATOM 1434 O O . ALA A 1 193 ? -17.010 29.530 15.542 1.00 69.31 193 ALA A O 1
ATOM 1435 N N . LEU A 1 194 ? -15.764 28.564 13.950 1.00 66.38 194 LEU A N 1
ATOM 1436 C CA . LEU A 1 194 ? -16.387 27.241 14.028 1.00 66.38 194 LEU A CA 1
ATOM 1437 C C . LEU A 1 194 ? -15.590 26.274 14.920 1.00 66.38 194 LEU A C 1
ATOM 1439 O O . LEU A 1 194 ? -16.058 25.161 15.161 1.00 66.38 194 LEU A O 1
ATOM 1443 N N . GLY A 1 195 ? -14.426 26.693 15.426 1.00 66.75 195 GLY A N 1
ATOM 1444 C CA . GLY A 1 195 ? -13.523 25.845 16.196 1.00 66.75 195 GLY A CA 1
ATOM 1445 C C . GLY A 1 195 ? -12.666 24.929 15.319 1.00 66.75 195 GLY A C 1
ATOM 1446 O O . GLY A 1 195 ? -12.307 23.843 15.755 1.00 66.75 195 GLY A O 1
ATOM 1447 N N . ALA A 1 196 ? -12.340 25.336 14.090 1.00 74.38 196 ALA A N 1
ATOM 1448 C CA . ALA A 1 196 ? -11.327 24.671 13.265 1.00 74.38 196 ALA A CA 1
ATOM 1449 C C . ALA A 1 196 ? -9.990 25.427 13.314 1.00 74.38 196 ALA A C 1
ATOM 1451 O O . ALA A 1 196 ? -9.981 26.660 13.256 1.00 74.38 196 ALA A O 1
ATOM 1452 N N . LEU A 1 197 ? -8.894 24.673 13.391 1.00 82.00 197 LEU A N 1
ATOM 1453 C CA . LEU A 1 197 ? -7.514 25.138 13.291 1.00 82.00 197 LEU A CA 1
ATOM 1454 C C . LEU A 1 197 ? -7.092 25.077 11.819 1.00 82.00 197 LEU A C 1
ATOM 1456 O O . LEU A 1 197 ? -7.034 23.999 11.226 1.00 82.00 197 LEU A O 1
ATOM 1460 N N . GLU A 1 198 ? -6.804 26.224 11.216 1.00 86.00 198 GLU A N 1
ATOM 1461 C CA . GLU A 1 198 ? -6.277 26.303 9.854 1.00 86.00 198 GLU A CA 1
ATOM 1462 C C . GLU A 1 198 ? -4.797 26.677 9.905 1.00 86.00 198 GLU A C 1
ATOM 1464 O O . GLU A 1 198 ? -4.425 27.659 10.539 1.00 86.00 198 GLU A O 1
ATOM 1469 N N . ILE A 1 199 ? -3.949 25.895 9.244 1.00 89.44 199 ILE A N 1
ATOM 1470 C CA . ILE A 1 199 ? -2.504 26.108 9.173 1.00 89.44 199 ILE A CA 1
ATOM 1471 C C . ILE A 1 199 ? -2.167 26.435 7.722 1.00 89.44 199 ILE A C 1
ATOM 1473 O O . ILE A 1 199 ? -2.343 25.613 6.824 1.00 89.44 199 ILE A O 1
ATOM 1477 N N . PHE A 1 200 ? -1.677 27.639 7.490 1.00 89.69 200 PHE A N 1
ATOM 1478 C CA . PHE A 1 200 ? -1.218 28.125 6.204 1.00 89.69 200 PHE A CA 1
ATOM 1479 C C . PHE A 1 200 ? 0.303 28.028 6.152 1.00 89.69 200 PHE A C 1
ATOM 1481 O O . PHE A 1 200 ? 1.003 28.620 6.965 1.00 89.69 200 PHE A O 1
ATOM 1488 N N . CYS A 1 201 ? 0.833 27.281 5.196 1.00 89.06 201 CYS A N 1
ATOM 1489 C CA . CYS A 1 201 ? 2.248 27.282 4.870 1.00 89.06 201 CYS A CA 1
ATOM 1490 C C . CYS A 1 201 ? 2.486 28.380 3.832 1.00 89.06 201 CYS A C 1
ATOM 1492 O O . CYS A 1 201 ? 2.094 28.218 2.678 1.00 89.06 201 CYS A O 1
ATOM 1494 N N . VAL A 1 202 ? 3.085 29.490 4.250 1.00 89.50 202 VAL A N 1
ATOM 1495 C CA . VAL A 1 202 ? 3.342 30.669 3.418 1.00 89.50 202 VAL A CA 1
ATOM 1496 C C . VAL A 1 202 ? 4.765 30.600 2.882 1.00 89.50 202 VAL A C 1
ATOM 1498 O O . VAL A 1 202 ? 5.724 30.657 3.657 1.00 89.50 202 VAL A O 1
ATOM 1501 N N . ASP A 1 203 ? 4.899 30.480 1.565 1.00 88.12 203 ASP A N 1
ATOM 1502 C CA . ASP A 1 203 ? 6.181 30.483 0.864 1.00 88.12 203 ASP A CA 1
ATOM 1503 C C . ASP A 1 203 ? 7.008 31.730 1.209 1.00 88.12 203 ASP A C 1
ATOM 1505 O O . ASP A 1 203 ? 6.500 32.851 1.202 1.00 88.12 203 ASP A O 1
ATOM 1509 N N . GLN A 1 204 ? 8.280 31.532 1.548 1.00 84.38 204 GLN A N 1
ATOM 1510 C CA . GLN A 1 204 ? 9.224 32.623 1.804 1.00 84.38 204 GLN A CA 1
ATOM 1511 C C . GLN A 1 204 ? 10.053 32.973 0.561 1.00 84.38 204 GLN A C 1
ATOM 1513 O O . GLN A 1 204 ? 10.625 34.060 0.489 1.00 84.38 204 GLN A O 1
ATOM 1518 N N . ASP A 1 205 ? 10.076 32.100 -0.447 1.00 69.31 205 ASP A N 1
ATOM 1519 C CA . ASP A 1 205 ? 10.883 32.260 -1.653 1.00 69.31 205 ASP A CA 1
ATOM 1520 C C . ASP A 1 205 ? 10.095 33.024 -2.735 1.00 69.31 205 ASP A C 1
ATOM 1522 O O . ASP A 1 205 ? 9.781 32.507 -3.813 1.00 69.31 205 ASP A O 1
ATOM 1526 N N . LEU A 1 206 ? 9.775 34.295 -2.461 1.00 54.12 206 LEU A N 1
ATOM 1527 C CA . LEU A 1 206 ? 9.205 35.219 -3.448 1.00 54.12 206 LEU A CA 1
ATOM 1528 C C . LEU A 1 206 ? 10.223 35.477 -4.575 1.00 54.12 206 LEU A C 1
ATOM 1530 O O . LEU A 1 206 ? 11.062 36.368 -4.485 1.00 54.12 206 LEU A O 1
ATOM 1534 N N . GLY A 1 207 ? 10.148 34.698 -5.657 1.00 48.62 207 GLY A N 1
ATOM 1535 C CA . GLY A 1 207 ? 10.897 34.964 -6.894 1.00 48.62 207 GLY A CA 1
ATOM 1536 C C . GLY A 1 207 ? 11.884 33.888 -7.352 1.00 48.62 207 GLY A C 1
ATOM 1537 O O . GLY A 1 207 ? 12.482 34.054 -8.411 1.00 48.62 207 GLY A O 1
ATOM 1538 N N . ALA A 1 208 ? 12.017 32.749 -6.662 1.00 45.84 208 ALA A N 1
ATOM 1539 C CA . ALA A 1 208 ? 12.915 31.670 -7.109 1.00 45.84 208 ALA A CA 1
ATOM 1540 C C . ALA A 1 208 ? 12.461 30.965 -8.410 1.00 45.84 208 ALA A C 1
ATOM 1542 O O . ALA A 1 208 ? 13.243 30.253 -9.037 1.00 45.84 208 ALA A O 1
ATOM 1543 N N . SER A 1 209 ? 11.208 31.176 -8.833 1.00 42.53 209 SER A N 1
ATOM 1544 C CA . SER A 1 209 ? 10.666 30.662 -10.103 1.00 42.53 209 SER A CA 1
ATOM 1545 C C . SER A 1 209 ? 10.849 31.623 -11.287 1.00 42.53 209 SER A C 1
ATOM 1547 O O . SER A 1 209 ? 10.441 31.297 -12.401 1.00 42.53 209 SER A O 1
ATOM 1549 N N . ALA A 1 210 ? 11.447 32.802 -11.080 1.00 44.62 210 ALA A N 1
ATOM 1550 C CA . ALA A 1 210 ? 11.777 33.709 -12.173 1.00 44.62 210 ALA A CA 1
ATOM 1551 C C . ALA A 1 210 ? 13.120 33.288 -12.811 1.00 44.62 210 ALA A C 1
ATOM 1553 O O . ALA A 1 210 ? 14.084 33.026 -12.086 1.00 44.62 210 ALA A O 1
ATOM 1554 N N . PRO A 1 211 ? 13.230 33.205 -14.152 1.00 44.84 211 PRO A N 1
ATOM 1555 C CA . PRO A 1 211 ? 14.517 32.974 -14.805 1.00 44.84 211 PRO A CA 1
ATOM 1556 C C . PRO A 1 211 ? 15.535 34.029 -14.344 1.00 44.84 211 PRO A C 1
ATOM 1558 O O . PRO A 1 211 ? 15.183 35.202 -14.200 1.00 44.84 211 PRO A O 1
ATOM 1561 N N . ARG A 1 212 ? 16.788 33.611 -14.086 1.00 40.81 212 ARG A N 1
ATOM 1562 C CA . ARG A 1 212 ? 17.878 34.486 -13.602 1.00 40.81 212 ARG A CA 1
ATOM 1563 C C . ARG A 1 212 ? 17.891 35.808 -14.385 1.00 40.81 212 ARG A C 1
ATOM 1565 O O . ARG A 1 212 ? 18.229 35.808 -15.564 1.00 40.81 212 ARG A O 1
ATOM 1572 N N . GLY A 1 213 ? 17.539 36.907 -13.715 1.00 47.34 213 GLY A N 1
ATOM 1573 C CA . GLY A 1 213 ? 17.529 38.264 -14.277 1.00 47.34 213 GLY A CA 1
ATOM 1574 C C . GLY A 1 213 ? 16.151 38.919 -14.444 1.00 47.34 213 GLY A C 1
ATOM 1575 O O . GLY A 1 213 ? 16.104 40.104 -14.759 1.00 47.34 213 GLY A O 1
ATOM 1576 N N . ALA A 1 214 ? 15.039 38.214 -14.213 1.00 48.22 214 ALA A N 1
ATOM 1577 C CA . ALA A 1 214 ? 13.704 38.816 -14.250 1.00 48.22 214 ALA A CA 1
ATOM 1578 C C . ALA A 1 214 ? 13.267 39.308 -12.857 1.00 48.22 214 ALA A C 1
ATOM 1580 O O . ALA A 1 214 ? 13.229 38.531 -11.904 1.00 48.22 214 ALA A O 1
ATOM 1581 N N . GLN A 1 215 ? 12.918 40.594 -12.737 1.00 45.38 215 GLN A N 1
ATOM 1582 C CA . GLN A 1 215 ? 12.263 41.121 -11.535 1.00 45.38 215 GLN A CA 1
ATOM 1583 C C . GLN A 1 215 ? 10.871 40.485 -11.376 1.00 45.38 215 GLN A C 1
ATOM 1585 O O . GLN A 1 215 ? 10.152 40.352 -12.373 1.00 45.38 215 GLN A O 1
ATOM 1590 N N . PRO A 1 216 ? 10.466 40.097 -10.151 1.00 45.44 216 PRO A N 1
ATOM 1591 C CA . PRO A 1 216 ? 9.107 39.638 -9.907 1.00 45.44 216 PRO A CA 1
ATOM 1592 C C . PRO A 1 216 ? 8.115 40.748 -10.294 1.00 45.44 216 PRO A C 1
ATOM 1594 O O . PRO A 1 216 ? 8.380 41.924 -10.024 1.00 45.44 216 PRO A O 1
ATOM 1597 N N . PRO A 1 217 ? 6.984 40.413 -10.942 1.00 52.31 217 PRO A N 1
ATOM 1598 C CA . PRO A 1 217 ? 5.995 41.412 -11.317 1.00 52.31 217 PRO A CA 1
ATOM 1599 C C . PRO A 1 217 ? 5.477 42.139 -10.064 1.00 52.31 217 PRO A C 1
ATOM 1601 O O . PRO A 1 217 ? 5.274 41.497 -9.025 1.00 52.31 217 PRO A O 1
ATOM 1604 N N . PRO A 1 218 ? 5.247 43.464 -10.130 1.00 44.31 218 PRO A N 1
ATOM 1605 C CA . PRO A 1 218 ? 4.690 44.209 -9.007 1.00 44.31 218 PRO A CA 1
ATOM 1606 C C . PRO A 1 218 ? 3.326 43.615 -8.623 1.00 44.31 218 PRO A C 1
ATOM 1608 O O . PRO A 1 218 ? 2.407 43.579 -9.438 1.00 44.31 218 PRO A O 1
ATOM 1611 N N . GLY A 1 219 ? 3.216 43.111 -7.388 1.00 52.34 219 GLY A N 1
ATOM 1612 C CA . GLY A 1 219 ? 2.012 42.453 -6.862 1.00 52.34 219 GLY A CA 1
ATOM 1613 C C . GLY A 1 219 ? 2.054 40.919 -6.788 1.00 52.34 219 GLY A C 1
ATOM 1614 O O . GLY A 1 219 ? 1.028 40.317 -6.472 1.00 52.34 219 GLY A O 1
ATOM 1615 N N . ALA A 1 220 ? 3.194 40.269 -7.056 1.00 49.72 220 ALA A N 1
ATOM 1616 C CA . ALA A 1 220 ? 3.344 38.823 -6.862 1.00 49.72 220 ALA A CA 1
ATOM 1617 C C . ALA A 1 220 ? 3.071 38.419 -5.396 1.00 49.72 220 ALA A C 1
ATOM 1619 O O . ALA A 1 220 ? 3.768 38.857 -4.482 1.00 49.72 220 ALA A O 1
ATOM 1620 N N . GLN A 1 221 ? 2.048 37.589 -5.177 1.00 57.81 221 GLN A N 1
ATOM 1621 C CA . GLN A 1 221 ? 1.717 37.026 -3.865 1.00 57.81 221 GLN A CA 1
ATOM 1622 C C . GLN A 1 221 ? 2.482 35.717 -3.644 1.00 57.81 221 GLN A C 1
ATOM 1624 O O . GLN A 1 221 ? 2.651 34.932 -4.577 1.00 57.81 221 GLN A O 1
ATOM 1629 N N . ALA A 1 222 ? 2.931 35.483 -2.410 1.00 66.31 222 ALA A N 1
ATOM 1630 C CA . ALA A 1 222 ? 3.582 34.236 -2.027 1.00 66.31 222 ALA A CA 1
ATOM 1631 C C . ALA A 1 222 ? 2.607 33.060 -2.180 1.00 66.31 222 ALA A C 1
ATOM 1633 O O . ALA A 1 222 ? 1.447 33.148 -1.760 1.00 66.31 222 ALA A O 1
ATOM 1634 N N . GLU A 1 223 ? 3.068 31.951 -2.767 1.00 76.50 223 GLU A N 1
ATOM 1635 C CA . GLU A 1 223 ? 2.270 30.724 -2.802 1.00 76.50 223 GLU A CA 1
ATOM 1636 C C . GLU A 1 223 ? 1.950 30.298 -1.362 1.00 76.50 223 GLU A C 1
ATOM 1638 O O . GLU A 1 223 ? 2.801 30.334 -0.475 1.00 76.50 223 GLU A O 1
ATOM 1643 N N . THR A 1 224 ? 0.691 29.946 -1.106 1.00 81.00 224 THR A N 1
ATOM 1644 C CA . THR A 1 224 ? 0.238 29.570 0.234 1.00 81.00 224 THR A CA 1
ATOM 1645 C C . THR A 1 224 ? -0.534 28.262 0.169 1.00 81.00 224 THR A C 1
ATOM 1647 O O . THR A 1 224 ? -1.474 28.122 -0.617 1.00 81.00 224 THR A O 1
ATOM 1650 N N . TRP A 1 225 ? -0.164 27.306 1.019 1.00 85.50 225 TRP A N 1
ATOM 1651 C CA . TRP A 1 225 ? -0.840 26.014 1.139 1.00 85.50 225 TRP A CA 1
ATOM 1652 C C . TRP A 1 225 ? -1.624 25.940 2.437 1.00 85.50 225 TRP A C 1
ATOM 1654 O O . TRP A 1 225 ? -1.089 26.252 3.492 1.00 85.50 225 TRP A O 1
ATOM 1664 N N . LYS A 1 226 ? -2.878 25.495 2.375 1.00 83.88 226 LYS A N 1
ATOM 1665 C CA . LYS A 1 226 ? -3.755 25.405 3.544 1.00 83.88 226 LYS A CA 1
ATOM 1666 C C . LYS A 1 226 ? -3.924 23.958 4.001 1.00 83.88 226 LYS A C 1
ATOM 1668 O O . LYS A 1 226 ? -4.294 23.090 3.212 1.00 83.88 226 LYS A O 1
ATOM 1673 N N . LEU A 1 227 ? -3.730 23.737 5.293 1.00 77.62 227 LEU A N 1
ATOM 1674 C CA . LEU A 1 227 ? -4.113 22.541 6.033 1.00 77.62 227 LEU A CA 1
ATOM 1675 C C . LEU A 1 227 ? -5.260 22.934 6.970 1.00 77.62 227 LEU A C 1
ATOM 1677 O O . LEU A 1 227 ? -5.181 23.968 7.628 1.00 77.62 227 LEU A O 1
ATOM 1681 N N . ALA A 1 228 ? -6.334 22.151 7.026 1.00 70.50 228 ALA A N 1
ATOM 1682 C CA . ALA A 1 228 ? -7.463 22.419 7.917 1.00 70.50 228 ALA A CA 1
ATOM 1683 C C . ALA A 1 228 ? -7.685 21.232 8.854 1.00 70.50 228 ALA A C 1
ATOM 1685 O O . ALA A 1 228 ? -7.601 20.083 8.424 1.00 70.50 228 ALA A O 1
ATOM 1686 N N . PHE A 1 229 ? -7.976 21.524 10.117 1.00 65.88 229 PHE A N 1
ATOM 1687 C CA . PHE A 1 229 ? -8.238 20.540 11.158 1.00 65.88 229 PHE A CA 1
ATOM 1688 C C . PHE A 1 229 ? -9.473 20.952 11.958 1.00 65.88 229 PHE A C 1
ATOM 1690 O O . PHE A 1 229 ? -9.538 22.060 12.491 1.00 65.88 229 PHE A O 1
ATOM 1697 N N . ASP A 1 230 ? -10.460 20.065 12.051 1.00 62.28 230 ASP A N 1
ATOM 1698 C CA . ASP A 1 230 ? -11.617 20.277 12.919 1.00 62.28 230 ASP A CA 1
ATOM 1699 C C . ASP A 1 230 ? -11.264 19.878 14.361 1.00 62.28 230 ASP A C 1
ATOM 1701 O O . ASP A 1 230 ? -11.070 18.697 14.664 1.00 62.28 230 ASP A O 1
ATOM 1705 N N . MET A 1 231 ? -11.187 20.871 15.256 1.00 62.66 231 MET A N 1
ATOM 1706 C CA . MET A 1 231 ? -10.790 20.666 16.654 1.00 62.66 231 MET A CA 1
ATOM 1707 C C . MET A 1 231 ? -11.882 19.987 17.491 1.00 62.66 231 MET A C 1
ATOM 1709 O O . MET A 1 231 ? -11.601 19.535 18.598 1.00 62.66 231 MET A O 1
ATOM 1713 N N . ARG A 1 232 ? -13.126 19.912 16.992 1.00 56.03 232 ARG A N 1
ATOM 1714 C CA . ARG A 1 232 ? -14.285 19.389 17.738 1.00 56.03 232 ARG A CA 1
ATOM 1715 C C . ARG A 1 232 ? -14.541 17.911 17.464 1.00 56.03 232 ARG A C 1
ATOM 1717 O O . ARG A 1 232 ? -15.020 17.214 18.352 1.00 56.03 232 ARG A O 1
ATOM 1724 N N . SER A 1 233 ? -14.220 17.438 16.259 1.00 46.00 233 SER A N 1
ATOM 1725 C CA . SER A 1 233 ? -14.370 16.032 15.848 1.00 46.00 233 SER A CA 1
ATOM 1726 C C . SER A 1 233 ? -13.108 15.188 16.049 1.00 46.00 233 SER A C 1
ATOM 1728 O O . SER A 1 233 ? -13.096 14.012 15.694 1.00 46.00 233 SER A O 1
ATOM 1730 N N . GLY A 1 234 ? -12.043 15.763 16.615 1.00 47.47 234 GLY A N 1
ATOM 1731 C CA . GLY A 1 234 ? -10.781 15.052 16.803 1.00 47.47 234 GLY A CA 1
ATOM 1732 C C . GLY A 1 234 ? -10.051 14.746 15.491 1.00 47.47 234 GLY A C 1
ATOM 1733 O O . GLY A 1 234 ? -9.251 13.824 15.475 1.00 47.47 234 GLY A O 1
ATOM 1734 N N . GLY A 1 235 ? -10.292 15.496 14.404 1.00 44.53 235 GLY A N 1
ATOM 1735 C CA . GLY A 1 235 ? -9.413 15.469 13.227 1.00 44.53 235 GLY A CA 1
ATOM 1736 C C . GLY A 1 235 ? -9.851 14.702 11.978 1.00 44.53 235 GLY A C 1
ATOM 1737 O O . GLY A 1 235 ? -9.008 14.425 11.128 1.00 44.53 235 GLY A O 1
ATOM 1738 N N . THR A 1 236 ? -11.129 14.376 11.786 1.00 30.56 236 THR A N 1
ATOM 1739 C CA . THR A 1 236 ? -11.580 13.764 10.519 1.00 30.56 236 THR A CA 1
ATOM 1740 C C . THR A 1 236 ? -11.747 14.795 9.393 1.00 30.56 236 THR A C 1
ATOM 1742 O O . THR A 1 236 ? -12.587 15.688 9.490 1.00 30.56 236 THR A O 1
ATOM 1745 N N . LEU A 1 237 ? -10.999 14.646 8.289 1.00 36.50 237 LEU A N 1
ATOM 1746 C CA . LEU A 1 237 ? -11.212 15.385 7.033 1.00 36.50 237 LEU A CA 1
ATOM 1747 C C . LEU A 1 237 ? -12.088 14.589 6.050 1.00 36.50 237 LEU A C 1
ATOM 1749 O O . LEU A 1 237 ? -11.856 13.405 5.814 1.00 36.50 237 LEU A O 1
ATOM 1753 N N . ALA A 1 238 ? -13.043 15.270 5.409 1.00 24.59 238 ALA A N 1
ATOM 1754 C CA . ALA A 1 238 ? -13.730 14.777 4.216 1.00 24.59 238 ALA A CA 1
ATOM 1755 C C . ALA A 1 238 ? -12.824 14.962 2.983 1.00 24.59 238 ALA A C 1
ATOM 1757 O O . ALA A 1 238 ? -12.426 16.081 2.660 1.00 24.59 238 ALA A O 1
ATOM 1758 N N . VAL A 1 239 ? -12.481 13.869 2.296 1.00 29.72 239 VAL A N 1
ATOM 1759 C CA . VAL A 1 239 ? -11.663 13.897 1.073 1.00 29.72 239 VAL A CA 1
ATOM 1760 C C . VAL A 1 239 ? -12.558 14.230 -0.123 1.00 29.72 239 VAL A C 1
ATOM 1762 O O . VAL A 1 239 ? -13.544 13.541 -0.371 1.00 29.72 239 VAL A O 1
ATOM 1765 N N . VAL A 1 240 ? -12.218 15.283 -0.870 1.00 26.23 240 VAL A N 1
ATOM 1766 C CA . VAL A 1 240 ? -12.891 15.638 -2.128 1.00 26.23 240 VAL A CA 1
ATOM 1767 C C . VAL A 1 240 ? -12.257 14.825 -3.258 1.00 26.23 240 VAL A C 1
ATOM 1769 O O . VAL A 1 240 ? -11.097 15.033 -3.615 1.00 26.23 240 VAL A O 1
ATOM 1772 N N . ASP A 1 241 ? -13.013 13.870 -3.785 1.00 26.59 241 ASP A N 1
ATOM 1773 C CA . ASP A 1 241 ? -12.603 12.963 -4.853 1.00 26.59 241 ASP A CA 1
ATOM 1774 C C . ASP A 1 241 ? -12.628 13.689 -6.216 1.00 26.59 241 ASP A C 1
ATOM 1776 O O . ASP A 1 241 ? -13.654 14.237 -6.618 1.00 26.59 241 ASP A O 1
ATOM 1780 N N . SER A 1 242 ? -11.490 13.763 -6.916 1.00 31.22 242 SER A N 1
ATOM 1781 C CA . SER A 1 242 ? -11.401 14.355 -8.272 1.00 31.22 242 SER A CA 1
ATOM 1782 C C . SER A 1 242 ? -10.315 13.739 -9.167 1.00 31.22 242 SER A C 1
ATOM 1784 O O . SER A 1 242 ? -10.027 14.252 -10.246 1.00 31.22 242 SER A O 1
ATOM 1786 N N . ALA A 1 243 ? -9.681 12.635 -8.756 1.00 38.62 243 ALA A N 1
ATOM 1787 C CA . ALA A 1 243 ? -8.494 12.117 -9.446 1.00 38.62 243 ALA A CA 1
ATOM 1788 C C . ALA A 1 243 ? -8.789 11.134 -10.597 1.00 38.62 243 ALA A C 1
ATOM 1790 O O . ALA A 1 243 ? -7.880 10.821 -11.367 1.00 38.62 243 ALA A O 1
ATOM 1791 N N . ALA A 1 244 ? -10.026 10.647 -10.736 1.00 36.72 244 ALA A N 1
ATOM 1792 C CA . ALA A 1 244 ? -10.363 9.623 -11.728 1.00 36.72 244 ALA A CA 1
ATOM 1793 C C . ALA A 1 244 ? -10.516 10.154 -13.173 1.00 36.72 244 ALA A C 1
ATOM 1795 O O . ALA A 1 244 ? -10.417 9.359 -14.102 1.00 36.72 244 ALA A O 1
ATOM 1796 N N . ASP A 1 245 ? -10.673 11.470 -13.372 1.00 40.00 245 ASP A N 1
ATOM 1797 C CA . ASP A 1 245 ? -11.036 12.071 -14.675 1.00 40.00 245 ASP A CA 1
ATOM 1798 C C . ASP A 1 245 ? -9.998 13.065 -15.240 1.00 40.00 245 ASP A C 1
ATOM 1800 O O . ASP A 1 245 ? -10.260 13.814 -16.182 1.00 40.00 245 ASP A O 1
ATOM 1804 N N . ALA A 1 246 ? -8.785 13.104 -14.680 1.00 57.03 246 ALA A N 1
ATOM 1805 C CA . ALA A 1 246 ? -7.751 14.018 -15.161 1.00 57.03 246 ALA A CA 1
ATOM 1806 C C . ALA A 1 246 ? -7.143 13.535 -16.493 1.00 57.03 246 ALA A C 1
ATOM 1808 O O . ALA A 1 246 ? -6.549 12.452 -16.565 1.00 57.03 246 ALA A O 1
ATOM 1809 N N . ALA A 1 247 ? -7.240 14.375 -17.529 1.00 69.06 247 ALA A N 1
ATOM 1810 C CA . ALA A 1 247 ? -6.597 14.164 -18.825 1.00 69.06 247 ALA A CA 1
ATOM 1811 C C . ALA A 1 247 ? -5.081 13.873 -18.683 1.00 69.06 247 ALA A C 1
ATOM 1813 O O . ALA A 1 247 ? -4.458 14.270 -17.688 1.00 69.06 247 ALA A O 1
ATOM 1814 N N . PRO A 1 248 ? -4.458 13.176 -19.656 1.00 79.19 248 PRO A N 1
ATOM 1815 C CA . PRO A 1 248 ? -3.008 13.006 -19.681 1.00 79.19 248 PRO A CA 1
ATOM 1816 C C . PRO A 1 248 ? -2.280 14.352 -19.615 1.00 79.19 248 PRO A C 1
ATOM 1818 O O . PRO A 1 248 ? -2.759 15.357 -20.141 1.00 79.19 248 PRO A O 1
ATOM 1821 N N . HIS A 1 249 ? -1.094 14.366 -19.010 1.00 88.31 249 HIS A N 1
ATOM 1822 C CA . HIS A 1 249 ? -0.258 15.561 -18.962 1.00 88.31 249 HIS A CA 1
ATOM 1823 C C . HIS A 1 249 ? 0.065 16.068 -20.389 1.00 88.31 249 HIS A C 1
ATOM 1825 O O . HIS A 1 249 ? 0.358 15.241 -21.258 1.00 88.31 249 HIS A O 1
ATOM 1831 N N . PRO A 1 250 ? 0.095 17.387 -20.663 1.00 90.56 250 PRO A N 1
ATOM 1832 C CA . PRO A 1 250 ? 0.352 17.912 -22.012 1.00 90.56 250 PRO A CA 1
ATOM 1833 C C . PRO A 1 250 ? 1.662 17.420 -22.648 1.00 90.56 250 PRO A C 1
ATOM 1835 O O . PRO A 1 250 ? 1.710 17.150 -23.842 1.00 90.56 250 PRO A O 1
ATOM 1838 N N . LYS A 1 251 ? 2.710 17.216 -21.838 1.00 94.12 251 LYS A N 1
ATOM 1839 C CA . LYS A 1 251 ? 4.023 16.695 -22.277 1.00 94.12 251 LYS A CA 1
ATOM 1840 C C . LYS A 1 251 ? 4.114 15.159 -22.317 1.00 94.12 251 LYS A C 1
ATOM 1842 O O . LYS A 1 251 ? 5.205 14.595 -22.275 1.00 94.12 251 LYS A O 1
ATOM 1847 N N . THR A 1 252 ? 2.979 14.455 -22.364 1.00 93.19 252 THR A N 1
ATOM 1848 C CA . THR A 1 252 ? 2.960 12.979 -22.371 1.00 93.19 252 THR A CA 1
ATOM 1849 C C . THR A 1 252 ? 3.700 12.406 -23.582 1.00 93.19 252 THR A C 1
ATOM 1851 O O . THR A 1 252 ? 4.467 11.462 -23.418 1.00 93.19 252 THR A O 1
ATOM 1854 N N . GLU A 1 253 ? 3.539 12.979 -24.777 1.00 96.19 253 GLU A N 1
ATOM 1855 C CA . GLU A 1 253 ? 4.215 12.472 -25.985 1.00 96.19 253 GLU A CA 1
ATOM 1856 C C . GLU A 1 253 ? 5.743 12.632 -25.921 1.00 96.19 253 GLU A C 1
ATOM 1858 O O . GLU A 1 253 ? 6.485 11.712 -26.265 1.00 96.19 253 GLU A O 1
ATOM 1863 N N . GLU A 1 254 ? 6.234 13.749 -25.380 1.00 97.50 254 GLU A N 1
ATOM 1864 C CA . GLU A 1 254 ? 7.669 13.961 -25.140 1.00 97.50 254 GLU A CA 1
ATOM 1865 C C . GLU A 1 254 ? 8.223 12.946 -24.130 1.00 97.50 254 GLU A C 1
ATOM 1867 O O . GLU A 1 254 ? 9.286 12.353 -24.332 1.00 97.50 254 GLU A O 1
ATOM 1872 N N . ALA A 1 255 ? 7.474 12.690 -23.055 1.00 97.31 255 ALA A N 1
ATOM 1873 C CA . ALA A 1 255 ? 7.837 11.710 -22.041 1.00 97.31 255 ALA A CA 1
ATOM 1874 C C . ALA A 1 255 ? 7.854 10.271 -22.600 1.00 97.31 255 ALA A C 1
ATOM 1876 O O . ALA A 1 255 ? 8.774 9.504 -22.295 1.00 97.31 255 ALA A O 1
ATOM 1877 N N . LYS A 1 256 ? 6.910 9.911 -23.481 1.00 97.81 256 LYS A N 1
ATOM 1878 C CA . LYS A 1 256 ? 6.925 8.635 -24.218 1.00 97.81 256 LYS A CA 1
ATOM 1879 C C . LYS A 1 256 ? 8.180 8.502 -25.080 1.00 97.81 256 LYS A C 1
ATOM 1881 O O . LYS A 1 256 ? 8.896 7.505 -24.967 1.00 97.81 256 LYS A O 1
ATOM 1886 N N . ALA A 1 257 ? 8.497 9.520 -25.883 1.00 97.69 257 ALA A N 1
ATOM 1887 C CA . ALA A 1 257 ? 9.697 9.528 -26.718 1.00 97.69 257 ALA A CA 1
ATOM 1888 C C . ALA A 1 257 ? 10.977 9.390 -25.874 1.00 97.69 257 ALA A C 1
ATOM 1890 O O . ALA A 1 257 ? 11.889 8.639 -26.232 1.00 97.69 257 ALA A O 1
ATOM 1891 N N . ARG A 1 258 ? 11.023 10.043 -24.704 1.00 97.56 258 ARG A N 1
ATOM 1892 C CA . ARG A 1 258 ? 12.144 9.945 -23.759 1.00 97.56 258 ARG A CA 1
ATOM 1893 C C . ARG A 1 258 ? 12.340 8.525 -23.221 1.00 97.56 258 ARG A C 1
ATOM 1895 O O . ARG A 1 258 ? 13.495 8.095 -23.132 1.00 97.56 258 ARG A O 1
ATOM 1902 N N . ILE A 1 259 ? 11.258 7.809 -22.888 1.00 97.88 259 ILE A N 1
ATOM 1903 C CA . ILE A 1 259 ? 11.298 6.389 -22.484 1.00 97.88 259 ILE A CA 1
ATOM 1904 C C . ILE A 1 259 ? 11.883 5.547 -23.613 1.00 97.88 259 ILE A C 1
ATOM 1906 O O . ILE A 1 259 ? 12.855 4.819 -23.402 1.00 97.88 259 ILE A O 1
ATOM 1910 N N . GLN A 1 260 ? 11.323 5.672 -24.816 1.00 97.88 260 GLN A N 1
ATOM 1911 C CA . GLN A 1 260 ? 11.731 4.853 -25.951 1.00 97.88 260 GLN A CA 1
ATOM 1912 C C . GLN A 1 260 ? 13.204 5.064 -26.306 1.00 97.88 260 GLN A C 1
ATOM 1914 O O . GLN A 1 260 ? 13.941 4.097 -26.495 1.00 97.88 260 GLN A O 1
ATOM 1919 N N . LEU A 1 261 ? 13.653 6.322 -26.338 1.00 97.50 261 LEU A N 1
ATOM 1920 C CA . LEU A 1 261 ? 15.051 6.657 -26.586 1.00 97.50 261 LEU A CA 1
ATOM 1921 C C . LEU A 1 261 ? 15.964 6.014 -25.535 1.00 97.50 261 LEU A C 1
ATOM 1923 O O . LEU A 1 261 ? 16.934 5.361 -25.907 1.00 97.50 261 LEU A O 1
ATOM 1927 N N . ALA A 1 262 ? 15.625 6.139 -24.245 1.00 97.50 262 ALA A N 1
ATOM 1928 C CA . ALA A 1 262 ? 16.445 5.617 -23.151 1.00 97.50 262 ALA A CA 1
ATOM 1929 C C . ALA A 1 262 ? 16.707 4.111 -23.274 1.00 97.50 262 ALA A C 1
ATOM 1931 O O . ALA A 1 262 ? 17.842 3.672 -23.113 1.00 97.50 262 ALA A O 1
ATOM 1932 N N . PHE A 1 263 ? 15.673 3.318 -23.570 1.00 97.88 263 PHE A N 1
ATOM 1933 C CA . PHE A 1 263 ? 15.800 1.861 -23.682 1.00 97.88 263 PHE A CA 1
ATOM 1934 C C . PHE A 1 263 ? 16.407 1.409 -25.017 1.00 97.88 263 PHE A C 1
ATOM 1936 O O . PHE A 1 263 ? 17.125 0.406 -25.063 1.00 97.88 263 PHE A O 1
ATOM 1943 N N . ARG A 1 264 ? 16.186 2.147 -26.110 1.00 97.62 264 ARG A N 1
ATOM 1944 C CA . ARG A 1 264 ? 16.796 1.817 -27.408 1.00 97.62 264 ARG A CA 1
ATOM 1945 C C . ARG A 1 264 ? 18.305 2.059 -27.407 1.00 97.62 264 ARG A C 1
ATOM 1947 O O . ARG A 1 264 ? 19.044 1.209 -27.902 1.00 97.62 264 ARG A O 1
ATOM 1954 N N . THR A 1 265 ? 18.766 3.168 -26.832 1.00 96.06 265 THR A N 1
ATOM 1955 C CA . THR A 1 265 ? 20.191 3.548 -26.837 1.00 96.06 265 THR A CA 1
ATOM 1956 C C . THR A 1 265 ? 20.942 3.128 -25.574 1.00 96.06 265 THR A C 1
ATOM 1958 O O . THR A 1 265 ? 22.169 3.116 -25.571 1.00 96.06 265 THR A O 1
ATOM 1961 N N . GLY A 1 266 ? 20.231 2.831 -24.483 1.00 92.06 266 GLY A N 1
ATOM 1962 C CA . GLY A 1 266 ? 20.808 2.635 -23.151 1.00 92.06 266 GLY A CA 1
ATOM 1963 C C . GLY A 1 266 ? 21.239 3.936 -22.460 1.00 92.06 266 GLY A C 1
ATOM 1964 O O . GLY A 1 266 ? 21.680 3.910 -21.309 1.00 92.06 266 GLY A O 1
ATOM 1965 N N . SER A 1 267 ? 21.117 5.091 -23.124 1.00 90.19 267 SER A N 1
ATOM 1966 C CA . SER A 1 267 ? 21.574 6.371 -22.584 1.00 90.19 267 SER A CA 1
ATOM 1967 C C . SER A 1 267 ? 20.612 6.907 -21.528 1.00 90.19 267 SER A C 1
ATOM 1969 O O . SER A 1 267 ? 19.399 6.973 -21.751 1.00 90.19 267 SER A O 1
ATOM 1971 N N . ALA A 1 268 ? 21.163 7.368 -20.402 1.00 89.69 268 ALA A N 1
ATOM 1972 C CA . ALA A 1 268 ? 20.409 8.040 -19.344 1.00 89.69 268 ALA A CA 1
ATOM 1973 C C . ALA A 1 268 ? 19.231 7.205 -18.787 1.00 89.69 268 ALA A C 1
ATOM 1975 O O . ALA A 1 268 ? 18.237 7.744 -18.306 1.00 89.69 268 ALA A O 1
ATOM 1976 N N . LEU A 1 269 ? 19.362 5.872 -18.811 1.00 91.44 269 LEU A N 1
ATOM 1977 C CA . LEU A 1 269 ? 18.486 4.945 -18.087 1.00 91.44 269 LEU A CA 1
ATOM 1978 C C . LEU A 1 269 ? 18.554 5.177 -16.571 1.00 91.44 269 LEU A C 1
ATOM 1980 O O . LEU A 1 269 ? 17.534 5.151 -15.879 1.00 91.44 269 LEU A O 1
ATOM 1984 N N . ALA A 1 270 ? 19.757 5.479 -16.069 1.00 87.19 270 ALA A N 1
ATOM 1985 C CA . ALA A 1 270 ? 20.024 5.843 -14.679 1.00 87.19 270 ALA A CA 1
ATOM 1986 C C . ALA A 1 270 ? 19.104 6.953 -14.156 1.00 87.19 270 ALA A C 1
ATOM 1988 O O . ALA A 1 270 ? 18.623 6.884 -13.024 1.00 87.19 270 ALA A O 1
ATOM 1989 N N . THR A 1 271 ? 18.847 7.944 -15.005 1.00 89.81 271 THR A N 1
ATOM 1990 C CA . THR A 1 271 ? 18.170 9.194 -14.663 1.00 89.81 271 THR A CA 1
ATOM 1991 C C . THR A 1 271 ? 16.750 9.266 -15.208 1.00 89.81 271 THR A C 1
ATOM 1993 O O . THR A 1 271 ? 16.042 10.209 -14.875 1.00 89.81 271 THR A O 1
ATOM 1996 N N . LEU A 1 272 ? 16.304 8.262 -15.977 1.00 91.94 272 LEU A N 1
ATOM 1997 C CA . LEU A 1 272 ? 15.045 8.287 -16.724 1.00 91.94 272 LEU A CA 1
ATOM 1998 C C . LEU A 1 272 ? 13.851 8.721 -15.869 1.00 91.94 272 LEU A C 1
ATOM 2000 O O . LEU A 1 272 ? 13.121 9.614 -16.271 1.00 91.94 272 LEU A O 1
ATOM 2004 N N . THR A 1 273 ? 13.669 8.149 -14.677 1.00 88.62 273 THR A N 1
ATOM 2005 C CA . THR A 1 273 ? 12.556 8.531 -13.792 1.00 88.62 273 THR A CA 1
ATOM 2006 C C . THR A 1 273 ? 12.584 10.018 -13.444 1.00 88.62 273 THR A C 1
ATOM 2008 O O . THR A 1 273 ? 11.561 10.678 -13.551 1.00 88.62 273 THR A O 1
ATOM 2011 N N . ARG A 1 274 ? 13.751 10.559 -13.083 1.00 87.12 274 ARG A N 1
ATOM 2012 C CA . ARG A 1 274 ? 13.922 11.982 -12.755 1.00 87.12 274 ARG A CA 1
ATOM 2013 C C . ARG A 1 274 ? 13.700 12.872 -13.978 1.00 87.12 274 ARG A C 1
ATOM 2015 O O . ARG A 1 274 ? 13.132 13.954 -13.859 1.00 87.12 274 ARG A O 1
ATOM 2022 N N . ASP A 1 275 ? 14.124 12.411 -15.149 1.00 91.69 275 ASP A N 1
ATOM 2023 C CA . ASP A 1 275 ? 13.945 13.145 -16.400 1.00 91.69 275 ASP A CA 1
ATOM 2024 C C . ASP A 1 275 ? 12.455 13.190 -16.783 1.00 91.69 275 ASP A C 1
ATOM 2026 O O . ASP A 1 275 ? 11.963 14.229 -17.208 1.00 91.69 275 ASP A O 1
ATOM 2030 N N . LEU A 1 276 ? 11.711 12.102 -16.545 1.00 91.44 276 LEU A N 1
ATOM 2031 C CA . LEU A 1 276 ? 10.253 12.072 -16.685 1.00 91.44 276 LEU A CA 1
ATOM 2032 C C . LEU A 1 276 ? 9.562 12.978 -15.663 1.00 91.44 276 LEU A C 1
ATOM 2034 O O . LEU A 1 276 ? 8.642 13.694 -16.034 1.00 91.44 276 LEU A O 1
ATOM 2038 N N . GLU A 1 277 ? 10.008 12.993 -14.403 1.00 87.75 277 GLU A N 1
ATOM 2039 C CA . GLU A 1 277 ? 9.464 13.906 -13.386 1.00 87.75 277 GLU A CA 1
ATOM 2040 C C . GLU A 1 277 ? 9.680 15.377 -13.766 1.00 87.75 277 GLU A C 1
ATOM 2042 O O . GLU A 1 277 ? 8.790 16.204 -13.588 1.00 87.75 277 GLU A O 1
ATOM 2047 N N . THR A 1 278 ? 10.841 15.688 -14.348 1.00 90.75 278 THR A N 1
ATOM 2048 C CA . THR A 1 278 ? 11.154 17.023 -14.876 1.00 90.75 278 THR A CA 1
ATOM 2049 C C . THR A 1 278 ? 10.260 17.379 -16.063 1.00 90.75 278 THR A C 1
ATOM 2051 O O . THR A 1 278 ? 9.671 18.455 -16.084 1.00 90.75 278 THR A O 1
ATOM 2054 N N . LEU A 1 279 ? 10.133 16.477 -17.043 1.00 92.12 279 LEU A N 1
ATOM 2055 C CA . LEU A 1 279 ? 9.316 16.701 -18.241 1.00 92.12 279 LEU A CA 1
ATOM 2056 C C . LEU A 1 279 ? 7.831 16.849 -17.914 1.00 92.12 279 LEU A C 1
ATOM 2058 O O . LEU A 1 279 ? 7.147 17.669 -18.514 1.00 92.12 279 LEU A O 1
ATOM 2062 N N . LEU A 1 280 ? 7.325 16.053 -16.977 1.00 87.56 280 LEU A N 1
ATOM 2063 C CA . LEU A 1 280 ? 5.916 16.052 -16.590 1.00 87.56 280 LEU A CA 1
ATOM 2064 C C . LEU A 1 280 ? 5.605 17.077 -15.496 1.00 87.56 280 LEU A C 1
ATOM 2066 O O . LEU A 1 280 ? 4.470 17.126 -15.037 1.00 87.56 280 LEU A O 1
ATOM 2070 N N . GLU A 1 281 ? 6.609 17.847 -15.058 1.00 87.12 281 GLU A N 1
ATOM 2071 C CA . GLU A 1 281 ? 6.502 18.871 -14.009 1.00 87.12 281 GLU A CA 1
ATOM 2072 C C . GLU A 1 281 ? 5.800 18.356 -12.738 1.00 87.12 281 GLU A C 1
ATOM 2074 O O . GLU A 1 281 ? 5.164 19.098 -11.989 1.00 87.12 281 GLU A O 1
ATOM 2079 N N . ALA A 1 282 ? 5.928 17.052 -12.497 1.00 72.00 282 ALA A N 1
ATOM 2080 C CA . ALA A 1 282 ? 5.215 16.310 -11.476 1.00 72.00 282 ALA A CA 1
ATOM 2081 C C . ALA A 1 282 ? 6.066 15.125 -11.038 1.00 72.00 282 ALA A C 1
ATOM 2083 O O . ALA A 1 282 ? 6.644 14.404 -11.859 1.00 72.00 282 ALA A O 1
ATOM 2084 N N . ARG A 1 283 ? 6.110 14.880 -9.728 1.00 68.38 283 ARG A N 1
ATOM 2085 C CA . ARG A 1 283 ? 6.746 13.677 -9.198 1.00 68.38 283 ARG A CA 1
ATOM 2086 C C . ARG A 1 283 ? 5.981 12.442 -9.640 1.00 68.38 283 ARG A C 1
ATOM 2088 O O . ARG A 1 283 ? 4.774 12.494 -9.865 1.00 68.38 283 ARG A O 1
ATOM 2095 N N . ARG A 1 284 ? 6.668 11.302 -9.687 1.00 74.69 284 ARG A N 1
ATOM 2096 C CA . ARG A 1 284 ? 6.090 10.061 -10.209 1.00 74.69 284 ARG A CA 1
ATOM 2097 C C . ARG A 1 284 ? 4.782 9.659 -9.526 1.00 74.69 284 ARG A C 1
ATOM 2099 O O . ARG A 1 284 ? 3.889 9.132 -10.179 1.00 74.69 284 ARG A O 1
ATOM 2106 N N . ASP A 1 285 ? 4.663 9.895 -8.218 1.00 68.50 285 ASP A N 1
ATOM 2107 C CA . ASP A 1 285 ? 3.483 9.518 -7.429 1.00 68.50 285 ASP A CA 1
ATOM 2108 C C . ASP A 1 285 ? 2.272 10.439 -7.654 1.00 68.50 285 ASP A C 1
ATOM 2110 O O . ASP A 1 285 ? 1.162 10.053 -7.297 1.00 68.50 285 ASP A O 1
ATOM 2114 N N . ASP A 1 286 ? 2.475 11.588 -8.306 1.00 66.69 286 ASP A N 1
ATOM 2115 C CA . ASP A 1 286 ? 1.427 12.544 -8.681 1.00 66.69 286 ASP A CA 1
ATOM 2116 C C . ASP A 1 286 ? 0.984 12.391 -10.147 1.00 66.69 286 ASP A C 1
ATOM 2118 O O . ASP A 1 286 ? 0.084 13.099 -10.605 1.00 66.69 286 ASP A O 1
ATOM 2122 N N . TRP A 1 287 ? 1.608 11.487 -10.913 1.00 77.50 287 TRP A N 1
ATOM 2123 C CA . TRP A 1 287 ? 1.199 11.228 -12.291 1.00 77.50 287 TRP A CA 1
ATOM 2124 C C . TRP A 1 287 ? -0.232 10.691 -12.317 1.00 77.50 287 TRP A C 1
ATOM 2126 O O . TRP A 1 287 ? -0.544 9.691 -11.666 1.00 77.50 287 TRP A O 1
ATOM 2136 N N . SER A 1 288 ? -1.100 11.337 -13.104 1.00 77.44 288 SER A N 1
ATOM 2137 C CA . SER A 1 288 ? -2.472 10.864 -13.291 1.00 77.44 288 SER A CA 1
ATOM 2138 C C . SER A 1 288 ? -2.476 9.438 -13.838 1.00 77.44 288 SER A C 1
ATOM 2140 O O . SER A 1 288 ? -1.561 9.034 -14.564 1.00 77.44 288 SER A O 1
ATOM 2142 N N . MET A 1 289 ? -3.528 8.673 -13.534 1.00 76.75 289 MET A N 1
ATOM 2143 C CA . MET A 1 289 ? -3.664 7.303 -14.034 1.00 76.75 289 MET A CA 1
ATOM 2144 C C . MET A 1 289 ? -3.545 7.257 -15.565 1.00 76.75 289 MET A C 1
ATOM 2146 O O . MET A 1 289 ? -2.842 6.402 -16.099 1.00 76.75 289 MET A O 1
ATOM 2150 N N . MET A 1 290 ? -4.153 8.219 -16.267 1.00 81.38 290 MET A N 1
ATOM 2151 C CA . MET A 1 290 ? -4.082 8.316 -17.727 1.00 81.38 290 MET A CA 1
ATOM 2152 C C . MET A 1 290 ? -2.656 8.576 -18.230 1.00 81.38 290 MET A C 1
ATOM 2154 O O . MET A 1 290 ? -2.211 7.909 -19.164 1.00 81.38 290 MET A O 1
ATOM 2158 N N . THR A 1 291 ? -1.903 9.470 -17.577 1.00 89.06 291 THR A N 1
ATOM 2159 C CA . THR A 1 291 ? -0.483 9.702 -17.900 1.00 89.06 291 THR A CA 1
ATOM 2160 C C . THR A 1 291 ? 0.332 8.432 -17.663 1.00 89.06 291 THR A C 1
ATOM 2162 O O . THR A 1 291 ? 1.070 7.997 -18.543 1.00 89.06 291 THR A O 1
ATOM 2165 N N . ALA A 1 292 ? 0.156 7.778 -16.512 1.00 87.94 292 ALA A N 1
ATOM 2166 C CA . ALA A 1 292 ? 0.888 6.563 -16.176 1.00 87.94 292 ALA A CA 1
ATOM 2167 C C . ALA A 1 292 ? 0.643 5.435 -17.197 1.00 87.94 292 ALA A C 1
ATOM 2169 O O . ALA A 1 292 ? 1.591 4.791 -17.648 1.00 87.94 292 ALA A O 1
ATOM 2170 N N . ARG A 1 293 ? -0.610 5.233 -17.625 1.00 89.50 293 ARG A N 1
ATOM 2171 C CA . ARG A 1 293 ? -0.948 4.239 -18.655 1.00 89.50 293 ARG A CA 1
ATOM 2172 C C . ARG A 1 293 ? -0.392 4.594 -20.031 1.00 89.50 293 ARG A C 1
ATOM 2174 O O . ARG A 1 293 ? 0.144 3.715 -20.696 1.00 89.50 293 ARG A O 1
ATOM 2181 N N . ALA A 1 294 ? -0.426 5.866 -20.418 1.00 91.38 294 ALA A N 1
ATOM 2182 C CA . ALA A 1 294 ? 0.157 6.313 -21.679 1.00 91.38 294 ALA A CA 1
ATOM 2183 C C . ALA A 1 294 ? 1.683 6.090 -21.727 1.00 91.38 294 ALA A C 1
ATOM 2185 O O . ALA A 1 294 ? 2.220 5.661 -22.748 1.00 91.38 294 ALA A O 1
ATOM 2186 N N . LEU A 1 295 ? 2.387 6.330 -20.617 1.00 97.00 295 LEU A N 1
ATOM 2187 C CA . LEU A 1 295 ? 3.817 6.028 -20.502 1.00 97.00 295 LEU A CA 1
ATOM 2188 C C . LEU A 1 295 ? 4.089 4.519 -20.495 1.00 97.00 295 LEU A C 1
ATOM 2190 O O . LEU A 1 295 ? 5.098 4.082 -21.047 1.00 97.00 295 LEU A O 1
ATOM 2194 N N . PHE A 1 296 ? 3.202 3.719 -19.891 1.00 96.69 296 PHE A N 1
ATOM 2195 C CA . PHE A 1 296 ? 3.309 2.261 -19.931 1.00 96.69 296 PHE A CA 1
ATOM 2196 C C . PHE A 1 296 ? 3.215 1.745 -21.368 1.00 96.69 296 PHE A C 1
ATOM 2198 O O . PHE A 1 296 ? 4.008 0.895 -21.758 1.00 96.69 296 PHE A O 1
ATOM 2205 N N . ASP A 1 297 ? 2.299 2.285 -22.171 1.00 91.69 297 ASP A N 1
ATOM 2206 C CA . ASP A 1 297 ? 2.135 1.872 -23.568 1.00 91.69 297 ASP A CA 1
ATOM 2207 C C . ASP A 1 297 ? 3.417 2.125 -24.381 1.00 91.69 297 ASP A C 1
ATOM 2209 O O . ASP A 1 297 ? 3.884 1.236 -25.090 1.00 91.69 297 ASP A O 1
ATOM 2213 N N . ALA A 1 298 ? 4.079 3.270 -24.181 1.00 96.88 298 ALA A N 1
ATOM 2214 C CA . ALA A 1 298 ? 5.383 3.528 -24.799 1.00 96.88 298 ALA A CA 1
ATOM 2215 C C . ALA A 1 298 ? 6.504 2.621 -24.262 1.00 96.88 298 ALA A C 1
ATOM 2217 O O . ALA A 1 298 ? 7.435 2.283 -24.994 1.00 96.88 298 ALA A O 1
ATOM 2218 N N . LEU A 1 299 ? 6.429 2.210 -22.992 1.00 97.81 299 LEU A N 1
ATOM 2219 C CA . LEU A 1 299 ? 7.372 1.264 -22.394 1.00 97.81 299 LEU A CA 1
ATOM 2220 C C . LEU A 1 299 ? 7.223 -0.153 -22.982 1.00 97.81 299 LEU A C 1
ATOM 2222 O O . LEU A 1 299 ? 8.221 -0.869 -23.105 1.00 97.81 299 LEU A O 1
ATOM 2226 N N . VAL A 1 300 ? 6.005 -0.550 -23.369 1.00 93.75 300 VAL A N 1
ATOM 2227 C CA . VAL A 1 300 ? 5.725 -1.832 -24.040 1.00 93.75 300 VAL A CA 1
ATOM 2228 C C . VAL A 1 300 ? 6.409 -1.911 -25.404 1.00 93.75 300 VAL A C 1
ATOM 2230 O O . VAL A 1 300 ? 6.953 -2.960 -25.743 1.00 93.75 300 VAL A O 1
ATOM 2233 N N . GLU A 1 301 ? 6.462 -0.813 -26.160 1.00 95.31 301 GLU A N 1
ATOM 2234 C CA . GLU A 1 301 ? 7.127 -0.778 -27.474 1.00 95.31 301 GLU A CA 1
ATOM 2235 C C . GLU A 1 301 ? 8.626 -1.105 -27.408 1.00 95.31 301 GLU A C 1
ATOM 2237 O O . GLU A 1 301 ? 9.201 -1.598 -28.376 1.00 95.31 301 GLU A O 1
ATOM 2242 N N . VAL A 1 302 ? 9.259 -0.859 -26.259 1.00 97.31 302 VAL A N 1
ATOM 2243 C CA . VAL A 1 302 ? 10.674 -1.165 -25.992 1.00 97.31 302 VAL A CA 1
ATOM 2244 C C . VAL A 1 302 ? 10.852 -2.360 -25.052 1.00 97.31 302 VAL A C 1
ATOM 2246 O O . VAL A 1 302 ? 11.928 -2.576 -24.494 1.00 97.31 302 VAL A O 1
ATOM 2249 N N . ALA A 1 303 ? 9.813 -3.184 -24.880 1.00 95.38 303 ALA A N 1
ATOM 2250 C CA . ALA A 1 303 ? 9.906 -4.423 -24.112 1.00 95.38 303 ALA A CA 1
ATOM 2251 C C . ALA A 1 303 ? 11.008 -5.377 -24.619 1.00 95.38 303 ALA A C 1
ATOM 2253 O O . ALA A 1 303 ? 11.677 -5.968 -23.772 1.00 95.38 303 ALA A O 1
ATOM 2254 N N . PRO A 1 304 ? 11.282 -5.527 -25.934 1.00 94.88 304 PRO A N 1
ATOM 2255 C CA . PRO A 1 304 ? 12.406 -6.348 -26.396 1.00 94.88 304 PRO A CA 1
ATOM 2256 C C . PRO A 1 304 ? 13.771 -5.824 -25.924 1.00 94.88 304 PRO A C 1
ATOM 2258 O O . PRO A 1 304 ? 14.646 -6.611 -25.557 1.00 94.88 304 PRO A O 1
ATOM 2261 N N . ASP A 1 305 ? 13.940 -4.498 -25.858 1.00 97.56 305 ASP A N 1
ATOM 2262 C CA . ASP A 1 305 ? 15.192 -3.846 -25.456 1.00 97.56 305 ASP A CA 1
ATOM 2263 C C . ASP A 1 305 ? 15.535 -4.067 -23.975 1.00 97.56 305 ASP A C 1
ATOM 2265 O O . ASP A 1 305 ? 16.699 -3.952 -23.582 1.00 97.56 305 ASP A O 1
ATOM 2269 N N . ARG A 1 306 ? 14.552 -4.452 -23.144 1.00 96.38 306 ARG A N 1
ATOM 2270 C CA . ARG A 1 306 ? 14.763 -4.745 -21.716 1.00 96.38 306 ARG A CA 1
ATOM 2271 C C . ARG A 1 306 ? 15.856 -5.798 -21.493 1.00 96.38 306 ARG A C 1
ATOM 2273 O O . ARG A 1 306 ? 16.510 -5.781 -20.460 1.00 96.38 306 ARG A O 1
ATOM 2280 N N . LYS A 1 307 ? 16.054 -6.722 -22.442 1.00 97.12 307 LYS A N 1
ATOM 2281 C CA . LYS A 1 307 ? 16.981 -7.860 -22.320 1.00 97.12 307 LYS A CA 1
ATOM 2282 C C . LYS A 1 307 ? 18.429 -7.521 -22.696 1.00 97.12 307 LYS A C 1
ATOM 2284 O O . LYS A 1 307 ? 19.254 -8.425 -22.692 1.00 97.12 307 LYS A O 1
ATOM 2289 N N . LYS A 1 308 ? 18.749 -6.267 -23.047 1.00 97.50 308 LYS A N 1
ATOM 2290 C CA . LYS A 1 308 ? 20.098 -5.869 -23.501 1.00 97.50 308 LYS A CA 1
ATOM 2291 C C . LYS A 1 308 ? 21.156 -5.918 -22.403 1.00 97.50 308 LYS A C 1
ATOM 2293 O O . LYS A 1 308 ? 22.275 -6.360 -22.651 1.00 97.50 308 LYS A O 1
ATOM 2298 N N . THR A 1 309 ? 20.826 -5.419 -21.212 1.00 97.94 309 THR A N 1
ATOM 2299 C CA . THR A 1 309 ? 21.703 -5.468 -20.033 1.00 97.94 309 THR A CA 1
ATOM 2300 C C . THR A 1 309 ? 20.882 -5.682 -18.765 1.00 97.94 309 THR A C 1
ATOM 2302 O O . THR A 1 309 ? 19.672 -5.443 -18.748 1.00 97.94 309 THR A O 1
ATOM 2305 N N . ALA A 1 310 ? 21.541 -6.085 -17.675 1.00 97.38 310 ALA A N 1
ATOM 2306 C CA . ALA A 1 310 ? 20.878 -6.229 -16.380 1.00 97.38 310 ALA A CA 1
ATOM 2307 C C . ALA A 1 310 ? 20.208 -4.920 -15.917 1.00 97.38 310 ALA A C 1
ATOM 2309 O O . ALA A 1 310 ? 19.079 -4.956 -15.431 1.00 97.38 310 ALA A O 1
ATOM 2310 N N . ASP A 1 311 ? 20.857 -3.772 -16.150 1.00 96.19 311 ASP A N 1
ATOM 2311 C CA . ASP A 1 311 ? 20.323 -2.445 -15.810 1.00 96.19 311 ASP A CA 1
ATOM 2312 C C . ASP A 1 311 ? 19.073 -2.089 -16.640 1.00 96.19 311 ASP A C 1
ATOM 2314 O O . ASP A 1 311 ? 18.113 -1.548 -16.086 1.00 96.19 311 ASP A O 1
ATOM 2318 N N . HIS A 1 312 ? 19.023 -2.471 -17.927 1.00 98.31 312 HIS A N 1
ATOM 2319 C CA . HIS A 1 312 ? 17.812 -2.310 -18.746 1.00 98.31 312 HIS A CA 1
ATOM 2320 C C . HIS A 1 312 ? 16.646 -3.084 -18.130 1.00 98.31 312 HIS A C 1
ATOM 2322 O O . HIS A 1 312 ? 15.587 -2.510 -17.883 1.00 98.31 312 HIS A O 1
ATOM 2328 N N . GLU A 1 313 ? 16.841 -4.370 -17.837 1.00 98.19 313 GLU A N 1
ATOM 2329 C CA . GLU A 1 313 ? 15.766 -5.219 -17.326 1.00 98.19 313 GLU A CA 1
ATOM 2330 C C . GLU A 1 313 ? 15.280 -4.746 -15.950 1.00 98.19 313 GLU A C 1
ATOM 2332 O O . GLU A 1 313 ? 14.074 -4.600 -15.747 1.00 98.19 313 GLU A O 1
ATOM 2337 N N . GLN A 1 314 ? 16.194 -4.430 -15.026 1.00 96.12 314 GLN A N 1
ATOM 2338 C CA . GLN A 1 314 ? 15.839 -3.928 -13.697 1.00 96.12 314 GLN A CA 1
ATOM 2339 C C . GLN A 1 314 ? 14.983 -2.655 -13.787 1.00 96.12 314 GLN A C 1
ATOM 2341 O O . GLN A 1 314 ? 13.968 -2.525 -13.094 1.00 96.12 314 GLN A O 1
ATOM 2346 N N . ARG A 1 315 ? 15.395 -1.682 -14.606 1.00 95.88 315 ARG A N 1
ATOM 2347 C CA . ARG A 1 315 ? 14.696 -0.394 -14.725 1.00 95.88 315 ARG A CA 1
ATOM 2348 C C . ARG A 1 315 ? 13.376 -0.527 -15.453 1.00 95.88 315 ARG A C 1
ATOM 2350 O O . ARG A 1 315 ? 12.399 0.080 -15.021 1.00 95.88 315 ARG A O 1
ATOM 2357 N N . TRP A 1 316 ? 13.340 -1.345 -16.502 1.00 98.25 316 TRP A N 1
ATOM 2358 C CA . TRP A 1 316 ? 12.122 -1.636 -17.243 1.00 98.25 316 TRP A CA 1
ATOM 2359 C C . TRP A 1 316 ? 11.065 -2.247 -16.319 1.00 98.25 316 TRP A C 1
ATOM 2361 O O . TRP A 1 316 ? 9.960 -1.723 -16.238 1.00 98.25 316 TRP A O 1
ATOM 2371 N N . LEU A 1 317 ? 11.420 -3.277 -15.536 1.00 97.50 317 LEU A N 1
ATOM 2372 C CA . LEU A 1 317 ? 10.498 -3.932 -14.596 1.00 97.50 317 LEU A CA 1
ATOM 2373 C C . LEU A 1 317 ? 9.996 -2.969 -13.510 1.00 97.50 317 LEU A C 1
ATOM 2375 O O . LEU A 1 317 ? 8.797 -2.914 -13.232 1.00 97.50 317 LEU A O 1
ATOM 2379 N N . ASN A 1 318 ? 10.895 -2.174 -12.923 1.00 93.56 318 ASN A N 1
ATOM 2380 C CA . ASN A 1 318 ? 10.528 -1.201 -11.893 1.00 93.56 318 ASN A CA 1
ATOM 2381 C C . ASN A 1 318 ? 9.572 -0.125 -12.418 1.00 93.56 318 ASN A C 1
ATOM 2383 O O . ASN A 1 318 ? 8.600 0.210 -11.732 1.00 93.56 318 ASN A O 1
ATOM 2387 N N . LEU A 1 319 ? 9.843 0.410 -13.613 1.00 95.50 319 LEU A N 1
ATOM 2388 C CA . LEU A 1 319 ? 9.004 1.422 -14.246 1.00 95.50 319 LEU A CA 1
ATOM 2389 C C . LEU A 1 319 ? 7.664 0.823 -14.691 1.00 95.50 319 LEU A C 1
ATOM 2391 O O . LEU A 1 319 ? 6.626 1.408 -14.406 1.00 95.50 319 LEU A O 1
ATOM 2395 N N . ALA A 1 320 ? 7.660 -0.376 -15.278 1.00 97.25 320 ALA A N 1
ATOM 2396 C CA . ALA A 1 320 ? 6.444 -1.086 -15.673 1.00 97.25 320 ALA A CA 1
ATOM 2397 C C . ALA A 1 320 ? 5.513 -1.326 -14.476 1.00 97.25 320 ALA A C 1
ATOM 2399 O O . ALA A 1 320 ? 4.338 -0.965 -14.519 1.00 97.25 320 ALA A O 1
ATOM 2400 N N . GLY A 1 321 ? 6.043 -1.864 -13.372 1.00 92.94 321 GLY A N 1
ATOM 2401 C CA . GLY A 1 321 ? 5.253 -2.094 -12.161 1.00 92.94 321 GLY A CA 1
ATOM 2402 C C . GLY A 1 321 ? 4.740 -0.813 -11.516 1.00 92.94 321 GLY A C 1
ATOM 2403 O O . GLY A 1 321 ? 3.657 -0.805 -10.942 1.00 92.94 321 GLY A O 1
ATOM 2404 N N . PHE A 1 322 ? 5.497 0.280 -11.618 1.00 88.44 322 PHE A N 1
ATOM 2405 C CA . PHE A 1 322 ? 5.059 1.589 -11.149 1.00 88.44 322 PHE A CA 1
ATOM 2406 C C . PHE A 1 322 ? 3.911 2.150 -11.996 1.00 88.44 322 PHE A C 1
ATOM 2408 O O . PHE A 1 322 ? 2.881 2.541 -11.457 1.00 88.44 322 PHE A O 1
ATOM 2415 N N . LEU A 1 323 ? 4.081 2.163 -13.319 1.00 92.38 323 LEU A N 1
ATOM 2416 C CA . LEU A 1 323 ? 3.139 2.763 -14.261 1.00 92.38 323 LEU A CA 1
ATOM 2417 C C . LEU A 1 323 ? 1.835 1.974 -14.391 1.00 92.38 323 LEU A C 1
ATOM 2419 O O . LEU A 1 323 ? 0.811 2.560 -14.736 1.00 92.38 323 LEU A O 1
ATOM 2423 N N . LEU A 1 324 ? 1.861 0.665 -14.118 1.00 89.62 324 LEU A N 1
ATOM 2424 C CA . LEU A 1 324 ? 0.700 -0.212 -14.259 1.00 89.62 324 LEU A CA 1
ATOM 2425 C C . LEU A 1 324 ? -0.055 -0.463 -12.945 1.00 89.62 324 LEU A C 1
ATOM 2427 O O . LEU A 1 324 ? -1.159 -0.986 -12.999 1.00 89.62 324 LEU A O 1
ATOM 2431 N N . ARG A 1 325 ? 0.457 -0.082 -11.767 1.00 84.69 325 ARG A N 1
ATOM 2432 C CA . ARG A 1 325 ? -0.215 -0.352 -10.474 1.00 84.69 325 ARG A CA 1
ATOM 2433 C C . ARG A 1 325 ? -1.671 0.177 -10.425 1.00 84.69 325 ARG A C 1
ATOM 2435 O O . ARG A 1 325 ? -1.936 1.237 -11.003 1.00 84.69 325 ARG A O 1
ATOM 2442 N N . PRO A 1 326 ? -2.619 -0.527 -9.771 1.00 79.31 326 PRO A N 1
ATOM 2443 C CA . PRO A 1 326 ? -2.522 -1.889 -9.223 1.00 79.31 326 PRO A CA 1
ATOM 2444 C C . PRO A 1 326 ? -2.675 -3.015 -10.275 1.00 79.31 326 PRO A C 1
ATOM 2446 O O . PRO A 1 326 ? -2.850 -4.180 -9.926 1.00 79.31 326 PRO A O 1
ATOM 2449 N N . GLY A 1 327 ? -2.650 -2.691 -11.568 1.00 83.19 327 GLY A N 1
ATOM 2450 C CA . GLY A 1 327 ? -2.904 -3.592 -12.699 1.00 83.19 327 GLY A CA 1
ATOM 2451 C C . GLY A 1 327 ? -4.323 -3.497 -13.262 1.00 83.19 327 GLY A C 1
ATOM 2452 O O . GLY A 1 327 ? -4.654 -4.201 -14.208 1.00 83.19 327 GLY A O 1
ATOM 2453 N N . THR A 1 328 ? -5.162 -2.649 -12.673 1.00 74.50 328 THR A N 1
ATOM 2454 C CA . THR A 1 328 ? -6.573 -2.461 -13.022 1.00 74.50 328 THR A CA 1
ATOM 2455 C C . THR A 1 328 ? -6.994 -1.017 -12.727 1.00 74.50 328 THR A C 1
ATOM 2457 O O . THR A 1 328 ? -6.255 -0.282 -12.066 1.00 74.50 328 THR A O 1
ATOM 2460 N N . GLY A 1 329 ? -8.181 -0.625 -13.189 1.00 68.25 329 GLY A N 1
ATOM 2461 C CA . GLY A 1 329 ? -8.790 0.683 -12.931 1.00 68.25 329 GLY A CA 1
ATOM 2462 C C . GLY A 1 329 ? -8.835 1.616 -14.141 1.00 68.25 329 GLY A C 1
ATOM 2463 O O . GLY A 1 329 ? -9.684 2.498 -14.165 1.00 68.25 329 GLY A O 1
ATOM 2464 N N . ALA A 1 330 ? -8.005 1.395 -15.168 1.00 66.00 330 ALA A N 1
ATOM 2465 C CA . ALA A 1 330 ? -8.044 2.165 -16.413 1.00 66.00 330 ALA A CA 1
ATOM 2466 C C . ALA A 1 330 ? -8.539 1.331 -17.613 1.00 66.00 330 ALA A C 1
ATOM 2468 O O . ALA A 1 330 ? -8.375 0.103 -17.637 1.00 66.00 330 ALA A O 1
ATOM 2469 N N . PRO A 1 331 ? -9.082 1.979 -18.664 1.00 66.88 331 PRO A N 1
ATOM 2470 C CA . PRO A 1 331 ? -9.375 1.314 -19.930 1.00 66.88 331 PRO A CA 1
ATOM 2471 C C . PRO A 1 331 ? -8.152 0.568 -20.472 1.00 66.88 331 PRO A C 1
ATOM 2473 O O . PRO A 1 331 ? -7.038 1.088 -20.440 1.00 66.88 331 PRO A O 1
ATOM 2476 N N . LEU A 1 332 ? -8.366 -0.638 -21.007 1.00 76.00 332 LEU A N 1
ATOM 2477 C CA . LEU A 1 332 ? -7.333 -1.535 -21.555 1.00 76.00 332 LEU A CA 1
ATOM 2478 C C . LEU A 1 332 ? -6.335 -2.123 -20.542 1.00 76.00 332 LEU A C 1
ATOM 2480 O O . LEU A 1 332 ? -5.410 -2.827 -20.949 1.00 76.00 332 LEU A O 1
ATOM 2484 N N . ASP A 1 333 ? -6.530 -1.950 -19.233 1.00 80.56 333 ASP A N 1
ATOM 2485 C CA . ASP A 1 333 ? -5.635 -2.562 -18.241 1.00 80.56 333 ASP A CA 1
ATOM 2486 C C . ASP A 1 333 ? -5.604 -4.095 -18.322 1.00 80.56 333 ASP A C 1
ATOM 2488 O O . ASP A 1 333 ? -4.542 -4.693 -18.166 1.00 80.56 333 ASP A O 1
ATOM 2492 N N . THR A 1 334 ? -6.709 -4.749 -18.699 1.00 75.56 334 THR A N 1
ATOM 2493 C CA . THR A 1 334 ? -6.721 -6.198 -18.976 1.00 75.56 334 THR A CA 1
ATOM 2494 C C . THR A 1 334 ? -5.764 -6.586 -20.109 1.00 75.56 334 THR A C 1
ATOM 2496 O O . THR A 1 334 ? -5.141 -7.648 -20.064 1.00 75.56 334 THR A O 1
ATOM 2499 N N . TRP A 1 335 ? -5.620 -5.737 -21.132 1.00 82.44 335 TRP A N 1
ATOM 2500 C CA . TRP A 1 335 ? -4.656 -5.958 -22.210 1.00 82.44 335 TRP A CA 1
ATOM 2501 C C . TRP A 1 335 ? -3.222 -5.706 -21.726 1.00 82.44 335 TRP A C 1
ATOM 2503 O O . TRP A 1 335 ? -2.359 -6.554 -21.952 1.00 82.44 335 TRP A O 1
ATOM 2513 N N . ARG A 1 336 ? -2.971 -4.625 -20.974 1.00 86.88 336 ARG A N 1
ATOM 2514 C CA . ARG A 1 336 ? -1.645 -4.328 -20.390 1.00 86.88 336 ARG A CA 1
ATOM 2515 C C . ARG A 1 336 ? -1.166 -5.429 -19.442 1.00 86.88 336 ARG A C 1
ATOM 2517 O O . ARG A 1 336 ? -0.012 -5.851 -19.508 1.00 86.88 336 ARG A O 1
ATOM 2524 N N . ALA A 1 337 ? -2.064 -5.960 -18.614 1.00 87.38 337 ALA A N 1
ATOM 2525 C CA . ALA A 1 337 ? -1.789 -7.106 -17.753 1.00 87.38 337 ALA A CA 1
ATOM 2526 C C . ALA A 1 337 ? -1.443 -8.365 -18.566 1.00 87.38 337 ALA A C 1
ATOM 2528 O O . ALA A 1 337 ? -0.554 -9.120 -18.177 1.00 87.38 337 ALA A O 1
ATOM 2529 N N . ARG A 1 338 ? -2.077 -8.576 -19.731 1.00 85.56 338 ARG A N 1
ATOM 2530 C CA . ARG A 1 338 ? -1.727 -9.671 -20.653 1.00 85.56 338 ARG A CA 1
ATOM 2531 C C . ARG A 1 338 ? -0.337 -9.492 -21.265 1.00 85.56 338 ARG A C 1
ATOM 2533 O O . ARG A 1 338 ? 0.390 -10.475 -21.368 1.00 85.56 338 ARG A O 1
ATOM 2540 N N . VAL A 1 339 ? 0.049 -8.265 -21.624 1.00 88.81 339 VAL A N 1
ATOM 2541 C CA . VAL A 1 339 ? 1.417 -7.963 -22.081 1.00 88.81 339 VAL A CA 1
ATOM 2542 C C . VAL A 1 339 ? 2.430 -8.311 -20.991 1.00 88.81 339 VAL A C 1
ATOM 2544 O O . VAL A 1 339 ? 3.376 -9.056 -21.247 1.00 88.81 339 VAL A O 1
ATOM 2547 N N . MET A 1 340 ? 2.193 -7.858 -19.755 1.00 97.00 340 MET A N 1
ATOM 2548 C CA . MET A 1 340 ? 3.042 -8.232 -18.621 1.00 97.00 340 MET A CA 1
ATOM 2549 C C . MET A 1 340 ? 3.068 -9.744 -18.417 1.00 97.00 340 MET A C 1
ATOM 2551 O O . MET A 1 340 ? 4.133 -10.308 -18.213 1.00 97.00 340 MET A O 1
ATOM 2555 N N . TRP A 1 341 ? 1.944 -10.441 -18.550 1.00 96.44 341 TRP A N 1
ATOM 2556 C CA . TRP A 1 341 ? 1.934 -11.898 -18.443 1.00 96.44 341 TRP A CA 1
ATOM 2557 C C . TRP A 1 341 ? 2.837 -12.596 -19.472 1.00 96.44 341 TRP A C 1
ATOM 2559 O O . TRP A 1 341 ? 3.481 -13.591 -19.149 1.00 96.44 341 TRP A O 1
ATOM 2569 N N . GLY A 1 342 ? 2.957 -12.045 -20.684 1.00 94.44 342 GLY A N 1
ATOM 2570 C CA . GLY A 1 342 ? 3.971 -12.476 -21.650 1.00 94.44 342 GLY A CA 1
ATOM 2571 C C . GLY A 1 342 ? 5.389 -12.381 -21.075 1.00 94.44 342 GLY A C 1
ATOM 2572 O O . GLY A 1 342 ? 6.136 -13.355 -21.116 1.00 94.44 342 GLY A O 1
ATOM 2573 N N . VAL A 1 343 ? 5.722 -11.255 -20.432 1.00 96.38 343 VAL A N 1
ATOM 2574 C CA . VAL A 1 343 ? 7.006 -11.059 -19.733 1.00 96.38 343 VAL A CA 1
ATOM 2575 C C . VAL A 1 343 ? 7.207 -12.081 -18.612 1.00 96.38 343 VAL A C 1
ATOM 2577 O O . VAL A 1 343 ? 8.317 -12.589 -18.465 1.00 96.38 343 VAL A O 1
ATOM 2580 N N . PHE A 1 344 ? 6.158 -12.432 -17.855 1.00 96.62 344 PHE A N 1
ATOM 2581 C CA . PHE A 1 344 ? 6.238 -13.473 -16.821 1.00 96.62 344 PHE A CA 1
ATOM 2582 C C . PHE A 1 344 ? 6.710 -14.815 -17.399 1.00 96.62 344 PHE A C 1
ATOM 2584 O O . PHE A 1 344 ? 7.636 -15.430 -16.864 1.00 96.62 344 PHE A O 1
ATOM 2591 N N . ASN A 1 345 ? 6.108 -15.235 -18.516 1.00 95.06 345 ASN A N 1
ATOM 2592 C CA . ASN A 1 345 ? 6.394 -16.516 -19.168 1.00 95.06 345 ASN A CA 1
ATOM 2593 C C . ASN A 1 345 ? 7.805 -16.581 -19.770 1.00 95.06 345 ASN A C 1
ATOM 2595 O O . ASN A 1 345 ? 8.394 -17.657 -19.853 1.00 95.06 345 ASN A O 1
ATOM 2599 N N . GLU A 1 346 ? 8.375 -15.436 -20.144 1.00 95.38 346 GLU A N 1
ATOM 2600 C CA . GLU A 1 346 ? 9.752 -15.345 -20.638 1.00 95.38 346 GLU A CA 1
ATOM 2601 C C . GLU A 1 346 ? 10.814 -15.466 -19.536 1.00 95.38 346 GLU A C 1
ATOM 2603 O O . GLU A 1 346 ? 11.977 -15.712 -19.852 1.00 95.38 346 GLU A O 1
ATOM 2608 N N . ASN A 1 347 ? 10.432 -15.324 -18.261 1.00 95.31 347 ASN A N 1
ATOM 2609 C CA . ASN A 1 347 ? 11.339 -15.204 -17.116 1.00 95.31 347 ASN A CA 1
ATOM 2610 C C . ASN A 1 347 ? 12.298 -13.991 -17.192 1.00 95.31 347 ASN A C 1
ATOM 2612 O O . ASN A 1 347 ? 12.321 -13.208 -18.148 1.00 95.31 347 ASN A O 1
ATOM 2616 N N . LEU A 1 348 ? 13.090 -13.828 -16.126 1.00 95.69 348 LEU A N 1
ATOM 2617 C CA . LEU A 1 348 ? 14.217 -12.898 -16.083 1.00 95.69 348 LEU A CA 1
ATOM 2618 C C . LEU A 1 348 ? 15.296 -13.304 -17.091 1.00 95.69 348 LEU A C 1
ATOM 2620 O O . LEU A 1 348 ? 15.728 -14.456 -17.109 1.00 95.69 348 LEU A O 1
ATOM 2624 N N . ALA A 1 349 ? 15.793 -12.332 -17.850 1.00 97.12 349 ALA A N 1
ATOM 2625 C CA . ALA A 1 349 ? 16.978 -12.475 -18.686 1.00 97.12 349 ALA A CA 1
ATOM 2626 C C . ALA A 1 349 ? 18.259 -12.529 -17.837 1.00 97.12 349 ALA A C 1
ATOM 2628 O O . ALA A 1 349 ? 19.191 -13.259 -18.173 1.00 97.12 349 ALA A O 1
ATOM 2629 N N . TYR A 1 350 ? 18.289 -11.820 -16.701 1.00 97.06 350 TYR A N 1
ATOM 2630 C CA . TYR A 1 350 ? 19.439 -11.769 -15.793 1.00 97.06 350 TYR A CA 1
ATOM 2631 C C . TYR A 1 350 ? 19.111 -12.322 -14.393 1.00 97.06 350 TYR A C 1
ATOM 2633 O O . TYR A 1 350 ? 19.208 -11.605 -13.395 1.00 97.06 350 TYR A O 1
ATOM 2641 N N . PRO A 1 351 ? 18.782 -13.624 -14.259 1.00 94.12 351 PRO A N 1
ATOM 2642 C CA . PRO A 1 351 ? 18.328 -14.218 -12.996 1.00 94.12 351 PRO A CA 1
ATOM 2643 C C . PRO A 1 351 ? 19.430 -14.337 -11.931 1.00 94.12 351 PRO A C 1
ATOM 2645 O O . PRO A 1 351 ? 19.146 -14.671 -10.787 1.00 94.12 351 PRO A O 1
ATOM 2648 N N . LYS A 1 352 ? 20.698 -14.093 -12.286 1.00 93.31 352 LYS A N 1
ATOM 2649 C CA . LYS A 1 352 ? 21.832 -14.107 -11.346 1.00 93.31 352 LYS A CA 1
ATOM 2650 C C . LYS A 1 352 ? 22.084 -12.743 -10.688 1.00 93.31 352 LYS A C 1
ATOM 2652 O O . LYS A 1 352 ? 22.902 -12.665 -9.778 1.00 93.31 352 LYS A O 1
ATOM 2657 N N . VAL A 1 353 ? 21.414 -11.682 -11.145 1.00 94.88 353 VAL A N 1
ATOM 2658 C CA . VAL A 1 353 ? 21.626 -10.309 -10.671 1.00 94.88 353 VAL A CA 1
ATOM 2659 C C . VAL A 1 353 ? 20.562 -9.960 -9.632 1.00 94.88 353 VAL A C 1
ATOM 2661 O O . VAL A 1 353 ? 19.370 -9.955 -9.926 1.00 94.88 353 VAL A O 1
ATOM 2664 N N . GLU A 1 354 ? 20.991 -9.679 -8.401 1.00 89.06 354 GLU A N 1
ATOM 2665 C CA . GLU A 1 354 ? 20.088 -9.458 -7.262 1.00 89.06 354 GLU A CA 1
ATOM 2666 C C . GLU A 1 354 ? 19.079 -8.314 -7.496 1.00 89.06 354 GLU A C 1
ATOM 2668 O O . GLU A 1 354 ? 17.880 -8.564 -7.350 1.00 89.06 354 GLU A O 1
ATOM 2673 N N . PRO A 1 355 ? 19.484 -7.110 -7.956 1.00 89.75 355 PRO A N 1
ATOM 2674 C CA . PRO A 1 355 ? 18.531 -6.053 -8.297 1.00 89.75 355 PRO A CA 1
ATOM 2675 C C . PRO A 1 355 ? 17.437 -6.462 -9.296 1.00 89.75 355 PRO A C 1
ATOM 2677 O O . PRO A 1 355 ? 16.301 -6.005 -9.169 1.00 89.75 355 PRO A O 1
ATOM 2680 N N . ASN A 1 356 ? 17.742 -7.337 -10.260 1.00 95.88 356 ASN A N 1
ATOM 2681 C CA . ASN A 1 356 ? 16.771 -7.835 -11.239 1.00 95.88 356 ASN A CA 1
ATOM 2682 C C . ASN A 1 356 ? 15.752 -8.769 -10.583 1.00 95.88 356 ASN A C 1
ATOM 2684 O O . ASN A 1 356 ? 14.557 -8.646 -10.848 1.00 95.88 356 ASN A O 1
ATOM 2688 N N . LYS A 1 357 ? 16.204 -9.654 -9.685 1.00 94.19 357 LYS A N 1
ATOM 2689 C CA . LYS A 1 357 ? 15.315 -10.514 -8.888 1.00 94.19 357 LYS A CA 1
ATOM 2690 C C . LYS A 1 357 ? 14.380 -9.686 -8.009 1.00 94.19 357 LYS A C 1
ATOM 2692 O O . LYS A 1 357 ? 13.180 -9.941 -7.987 1.00 94.19 357 LYS A O 1
ATOM 2697 N N . LEU A 1 358 ? 14.893 -8.645 -7.349 1.00 90.88 358 LEU A N 1
ATOM 2698 C CA . LEU A 1 358 ? 14.060 -7.737 -6.556 1.00 90.88 358 LEU A CA 1
ATOM 2699 C C . LEU A 1 358 ? 13.042 -6.995 -7.432 1.00 90.88 358 LEU A C 1
ATOM 2701 O O . LEU A 1 358 ? 11.851 -7.013 -7.129 1.00 90.88 358 LEU A O 1
ATOM 2705 N N . ALA A 1 359 ? 13.478 -6.396 -8.546 1.00 92.38 359 ALA A N 1
ATOM 2706 C CA . ALA A 1 359 ? 12.589 -5.691 -9.472 1.00 92.38 359 ALA A CA 1
ATOM 2707 C C . ALA A 1 359 ? 11.487 -6.605 -10.035 1.00 92.38 359 ALA A C 1
ATOM 2709 O O . ALA A 1 359 ? 10.345 -6.168 -10.178 1.00 92.38 359 ALA A O 1
ATOM 2710 N N . TRP A 1 360 ? 11.810 -7.876 -10.297 1.00 97.25 360 TRP A N 1
ATOM 2711 C CA . TRP A 1 360 ? 10.854 -8.900 -10.718 1.00 97.25 360 TRP A CA 1
ATOM 2712 C C . TRP A 1 360 ? 9.748 -9.106 -9.687 1.00 97.25 360 TRP A C 1
ATOM 2714 O O . TRP A 1 360 ? 8.571 -8.975 -10.006 1.00 97.25 360 TRP A O 1
ATOM 2724 N N . TRP A 1 361 ? 10.092 -9.380 -8.431 1.00 95.06 361 TRP A N 1
ATOM 2725 C CA . TRP A 1 361 ? 9.076 -9.583 -7.397 1.00 95.06 361 TRP A CA 1
ATOM 2726 C C . TRP A 1 361 ? 8.280 -8.297 -7.113 1.00 95.06 361 TRP A C 1
ATOM 2728 O O . TRP A 1 361 ? 7.057 -8.344 -6.971 1.00 95.06 361 TRP A O 1
ATOM 2738 N N . ILE A 1 362 ? 8.937 -7.133 -7.144 1.00 88.69 362 ILE A N 1
ATOM 2739 C CA . ILE A 1 362 ? 8.283 -5.830 -6.962 1.00 88.69 362 ILE A CA 1
ATOM 2740 C C . ILE A 1 362 ? 7.220 -5.573 -8.040 1.00 88.69 362 ILE A C 1
ATOM 2742 O O . ILE A 1 362 ? 6.123 -5.117 -7.705 1.00 88.69 362 ILE A O 1
ATOM 2746 N N . VAL A 1 363 ? 7.498 -5.862 -9.320 1.00 95.69 363 VAL A N 1
ATOM 2747 C CA . VAL A 1 363 ? 6.496 -5.649 -10.377 1.00 95.69 363 VAL A CA 1
ATOM 2748 C C . VAL A 1 363 ? 5.264 -6.523 -10.156 1.00 95.69 363 VAL A C 1
ATOM 2750 O O . VAL A 1 363 ? 4.152 -6.001 -10.202 1.00 95.69 363 VAL A O 1
ATOM 2753 N N . TRP A 1 364 ? 5.437 -7.804 -9.814 1.00 96.44 364 TRP A N 1
ATOM 2754 C CA . TRP A 1 364 ? 4.307 -8.723 -9.638 1.00 96.44 364 TRP A CA 1
ATOM 2755 C C . TRP A 1 364 ? 3.446 -8.391 -8.426 1.00 96.44 364 TRP A C 1
ATOM 2757 O O . TRP A 1 364 ? 2.224 -8.486 -8.532 1.00 96.44 364 TRP A O 1
ATOM 2767 N N . ARG A 1 365 ? 4.030 -7.932 -7.306 1.00 92.56 365 ARG A N 1
ATOM 2768 C CA . ARG A 1 365 ? 3.206 -7.462 -6.178 1.00 92.56 365 ARG A CA 1
ATOM 2769 C C . ARG A 1 365 ? 2.413 -6.205 -6.532 1.00 92.56 365 ARG A C 1
ATOM 2771 O O . ARG A 1 365 ? 1.252 -6.098 -6.155 1.00 92.56 365 ARG A O 1
ATOM 2778 N N . ARG A 1 366 ? 3.009 -5.277 -7.291 1.00 88.06 366 ARG A N 1
ATOM 2779 C CA . ARG A 1 366 ? 2.375 -4.000 -7.660 1.00 88.06 366 ARG A CA 1
ATOM 2780 C C . ARG A 1 366 ? 1.217 -4.161 -8.633 1.00 88.06 366 ARG A C 1
ATOM 2782 O O . ARG A 1 366 ? 0.292 -3.362 -8.577 1.00 88.06 366 ARG A O 1
ATOM 2789 N N . ILE A 1 367 ? 1.268 -5.152 -9.523 1.00 94.00 367 ILE A N 1
ATOM 2790 C CA . ILE A 1 367 ? 0.241 -5.348 -10.561 1.00 94.00 367 ILE A CA 1
ATOM 2791 C C . ILE A 1 367 ? -0.706 -6.517 -10.274 1.00 94.00 367 ILE A C 1
ATOM 2793 O O . ILE A 1 367 ? -1.510 -6.874 -11.135 1.00 94.00 367 ILE A O 1
ATOM 2797 N N . ALA A 1 368 ? -0.624 -7.122 -9.083 1.00 91.94 368 ALA A N 1
ATOM 2798 C CA . ALA A 1 368 ? -1.396 -8.310 -8.721 1.00 91.94 368 ALA A CA 1
ATOM 2799 C C . ALA A 1 368 ? -2.912 -8.131 -8.935 1.00 91.94 368 ALA A C 1
ATOM 2801 O O . ALA A 1 368 ? -3.586 -9.076 -9.347 1.00 91.94 368 ALA A O 1
ATOM 2802 N N . GLY A 1 369 ? -3.428 -6.911 -8.742 1.00 86.00 369 GLY A N 1
ATOM 2803 C CA . GLY A 1 369 ? -4.831 -6.553 -8.965 1.00 86.00 369 GLY A CA 1
ATOM 2804 C C . GLY A 1 369 ? -5.325 -6.744 -10.398 1.00 86.00 369 GLY A C 1
ATOM 2805 O O . GLY A 1 369 ? -6.505 -7.028 -10.608 1.00 86.00 369 GLY A O 1
ATOM 2806 N N . GLY A 1 370 ? -4.421 -6.636 -11.374 1.00 85.06 370 GLY A N 1
ATOM 2807 C CA . GLY A 1 370 ? -4.696 -6.861 -12.794 1.00 85.06 370 GLY A CA 1
ATOM 2808 C C . GLY A 1 370 ? -4.637 -8.316 -13.246 1.00 85.06 370 GLY A C 1
ATOM 2809 O O . GLY A 1 370 ? -5.047 -8.622 -14.365 1.00 85.06 370 GLY A O 1
ATOM 2810 N N . LEU A 1 371 ? -4.117 -9.216 -12.408 1.00 93.00 371 LEU A N 1
ATOM 2811 C CA . LEU A 1 371 ? -3.916 -10.616 -12.773 1.00 93.00 371 LEU A CA 1
ATOM 2812 C C . LEU A 1 371 ? -5.197 -11.438 -12.573 1.00 93.00 371 LEU A C 1
ATOM 2814 O O . LEU A 1 371 ? -5.906 -11.308 -11.572 1.00 93.00 371 LEU A O 1
ATOM 2818 N N . ALA A 1 372 ? -5.473 -12.332 -13.519 1.00 90.12 372 ALA A N 1
ATOM 2819 C CA . ALA A 1 372 ? -6.555 -13.306 -13.423 1.00 90.12 372 ALA A CA 1
ATOM 2820 C C . ALA A 1 372 ? -6.245 -14.401 -12.384 1.00 90.12 372 ALA A C 1
ATOM 2822 O O . ALA A 1 372 ? -5.085 -14.638 -12.049 1.00 90.12 372 ALA A O 1
ATOM 2823 N N . ASN A 1 373 ? -7.273 -15.121 -11.920 1.00 91.00 373 ASN A N 1
ATOM 2824 C CA . ASN A 1 373 ? -7.137 -16.152 -10.877 1.00 91.00 373 ASN A CA 1
ATOM 2825 C C . ASN A 1 373 ? -6.059 -17.189 -11.230 1.00 91.00 373 ASN A C 1
ATOM 2827 O O . ASN A 1 373 ? -5.102 -17.354 -10.481 1.00 91.00 373 ASN A O 1
ATOM 2831 N N . GLY A 1 374 ? -6.137 -17.780 -12.429 1.00 94.69 374 GLY A N 1
ATOM 2832 C CA . GLY A 1 374 ? -5.156 -18.772 -12.881 1.00 94.69 374 GLY A CA 1
ATOM 2833 C C . GLY A 1 374 ? -3.727 -18.227 -13.005 1.00 94.69 374 GLY A C 1
ATOM 2834 O O . GLY A 1 374 ? -2.773 -18.978 -12.844 1.00 94.69 374 GLY A O 1
ATOM 2835 N N . GLN A 1 375 ? -3.554 -16.922 -13.240 1.00 96.94 375 GLN A N 1
ATOM 2836 C CA . GLN A 1 375 ? -2.230 -16.288 -13.267 1.00 96.94 375 GLN A CA 1
ATOM 2837 C C . GLN A 1 375 ? -1.664 -16.137 -11.850 1.00 96.94 375 GLN A C 1
ATOM 2839 O O . GLN A 1 375 ? -0.495 -16.437 -11.614 1.00 96.94 375 GLN A O 1
ATOM 2844 N N . GLN A 1 376 ? -2.497 -15.720 -10.891 1.00 97.19 376 GLN A N 1
ATOM 2845 C CA . GLN A 1 376 ? -2.100 -15.665 -9.484 1.00 97.19 376 GLN A CA 1
ATOM 2846 C C . GLN A 1 376 ? -1.762 -17.061 -8.943 1.00 97.19 376 GLN A C 1
ATOM 2848 O O . GLN A 1 376 ? -0.760 -17.217 -8.250 1.00 97.19 376 GLN A O 1
ATOM 2853 N N . GLU A 1 377 ? -2.541 -18.084 -9.303 1.00 97.06 377 GLU A N 1
ATOM 2854 C CA . GLU A 1 377 ? -2.264 -19.476 -8.927 1.00 97.06 377 GLU A CA 1
ATOM 2855 C C . GLU A 1 377 ? -0.930 -19.977 -9.495 1.00 97.06 377 GLU A C 1
ATOM 2857 O O . GLU A 1 377 ? -0.140 -20.546 -8.751 1.00 97.06 377 GLU A O 1
ATOM 2862 N N . GLN A 1 378 ? -0.596 -19.665 -10.751 1.00 96.75 378 GLN A N 1
ATOM 2863 C CA . GLN A 1 378 ? 0.710 -20.026 -11.321 1.00 96.75 378 GLN A CA 1
ATOM 2864 C C . GLN A 1 378 ? 1.891 -19.350 -10.604 1.00 96.75 378 GLN A C 1
ATOM 2866 O O . GLN A 1 378 ? 2.935 -19.976 -10.394 1.00 96.75 378 GLN A O 1
ATOM 2871 N N . ILE A 1 379 ? 1.746 -18.081 -10.198 1.00 96.88 379 ILE A N 1
ATOM 2872 C CA . ILE A 1 379 ? 2.756 -17.403 -9.367 1.00 96.88 379 ILE A CA 1
ATOM 2873 C C . ILE A 1 379 ? 2.876 -18.107 -8.011 1.00 96.88 379 ILE A C 1
ATOM 2875 O O . ILE A 1 379 ? 3.992 -18.361 -7.547 1.00 96.88 379 ILE A O 1
ATOM 2879 N N . TYR A 1 380 ? 1.741 -18.436 -7.389 1.00 97.25 380 TYR A N 1
ATOM 2880 C CA . TYR A 1 380 ? 1.705 -19.169 -6.130 1.00 97.25 380 TYR A CA 1
ATOM 2881 C C . TYR A 1 380 ? 2.404 -20.521 -6.246 1.00 97.25 380 TYR A C 1
ATOM 2883 O O . TYR A 1 380 ? 3.286 -20.780 -5.440 1.00 97.25 380 TYR A O 1
ATOM 2891 N N . ASP A 1 381 ? 2.103 -21.345 -7.248 1.00 94.31 381 ASP A N 1
ATOM 2892 C CA . ASP A 1 381 ? 2.690 -22.681 -7.398 1.00 94.31 381 ASP A CA 1
ATOM 2893 C C . ASP A 1 381 ? 4.215 -22.628 -7.537 1.00 94.31 381 ASP A C 1
ATOM 2895 O O . ASP A 1 381 ? 4.937 -23.443 -6.952 1.00 94.31 381 ASP A O 1
ATOM 2899 N N . ARG A 1 382 ? 4.726 -21.621 -8.257 1.00 91.62 382 ARG A N 1
ATOM 2900 C CA . ARG A 1 382 ? 6.167 -21.378 -8.382 1.00 91.62 382 ARG A CA 1
ATOM 2901 C C . ARG A 1 382 ? 6.802 -21.008 -7.041 1.00 91.62 382 ARG A C 1
ATOM 2903 O O . ARG A 1 382 ? 7.877 -21.510 -6.718 1.00 91.62 382 ARG A O 1
ATOM 2910 N N . LEU A 1 383 ? 6.162 -20.131 -6.268 1.00 93.44 383 LEU A N 1
ATOM 2911 C CA . LEU A 1 383 ? 6.685 -19.663 -4.981 1.00 93.44 383 LEU A CA 1
ATOM 2912 C C . LEU A 1 383 ? 6.446 -20.662 -3.843 1.00 93.44 383 LEU A C 1
ATOM 2914 O O . LEU A 1 383 ? 7.259 -20.742 -2.927 1.00 93.44 383 LEU A O 1
ATOM 2918 N N . ALA A 1 384 ? 5.394 -21.476 -3.905 1.00 91.56 384 ALA A N 1
ATOM 2919 C CA . ALA A 1 384 ? 5.050 -22.474 -2.900 1.00 91.56 384 ALA A CA 1
ATOM 2920 C C . ALA A 1 384 ? 6.151 -23.529 -2.754 1.00 91.56 384 ALA A C 1
ATOM 2922 O O . ALA A 1 384 ? 6.427 -23.966 -1.642 1.00 91.56 384 ALA A O 1
ATOM 2923 N N . GLN A 1 385 ? 6.855 -23.872 -3.836 1.00 85.38 385 GLN A N 1
ATOM 2924 C CA . GLN A 1 385 ? 8.010 -24.774 -3.768 1.00 85.38 385 GLN A CA 1
ATOM 2925 C C . GLN A 1 385 ? 9.119 -24.246 -2.844 1.00 85.38 385 GLN A C 1
ATOM 2927 O O . GLN A 1 385 ? 9.813 -25.046 -2.221 1.00 85.38 385 GLN A O 1
ATOM 2932 N N . LEU A 1 386 ? 9.264 -22.917 -2.753 1.00 86.62 386 LEU A N 1
ATOM 2933 C CA . LEU A 1 386 ? 10.271 -22.217 -1.951 1.00 86.62 386 LEU A CA 1
ATOM 2934 C C . LEU A 1 386 ? 9.774 -21.839 -0.557 1.00 86.62 386 LEU A C 1
ATOM 2936 O O . LEU A 1 386 ? 10.498 -21.974 0.428 1.00 86.62 386 LEU A O 1
ATOM 2940 N N . LEU A 1 387 ? 8.541 -21.346 -0.476 1.00 90.75 387 LEU A N 1
ATOM 2941 C CA . LEU A 1 387 ? 7.966 -20.815 0.753 1.00 90.75 387 LEU A CA 1
ATOM 2942 C C . LEU A 1 387 ? 7.328 -21.910 1.615 1.00 90.75 387 LEU A C 1
ATOM 2944 O O . LEU A 1 387 ? 7.383 -21.805 2.838 1.00 90.75 387 LEU A O 1
ATOM 2948 N N . LEU A 1 388 ? 6.803 -22.971 0.989 1.00 89.56 388 LEU A N 1
ATOM 2949 C CA . LEU A 1 388 ? 6.100 -24.099 1.614 1.00 89.56 388 LEU A CA 1
ATOM 2950 C C . LEU A 1 388 ? 6.804 -25.451 1.331 1.00 89.56 388 LEU A C 1
ATOM 2952 O O . LEU A 1 388 ? 6.164 -26.388 0.842 1.00 89.56 388 LEU A O 1
ATOM 2956 N N . PRO A 1 389 ? 8.119 -25.596 1.595 1.00 81.44 389 PRO A N 1
ATOM 2957 C CA . PRO A 1 389 ? 8.839 -26.812 1.243 1.00 81.44 389 PRO A CA 1
ATOM 2958 C C . PRO A 1 389 ? 8.413 -27.990 2.127 1.00 81.44 389 PRO A C 1
ATOM 2960 O O . PRO A 1 389 ? 8.433 -27.906 3.359 1.00 81.44 389 PRO A O 1
ATOM 2963 N N . SER A 1 390 ? 8.115 -29.135 1.507 1.00 79.94 390 SER A N 1
ATOM 2964 C CA . SER A 1 390 ? 7.941 -30.394 2.243 1.00 79.94 390 SER A CA 1
ATOM 2965 C C . SER A 1 390 ? 9.234 -30.794 2.981 1.00 79.94 390 SER A C 1
ATOM 2967 O O . SER A 1 390 ? 10.326 -30.405 2.555 1.00 79.94 390 SER A O 1
ATOM 2969 N N . PRO A 1 391 ? 9.174 -31.638 4.030 1.00 77.69 391 PRO A N 1
ATOM 2970 C CA . PRO A 1 391 ? 10.368 -32.067 4.772 1.00 77.69 391 PRO A CA 1
ATOM 2971 C C . PRO A 1 391 ? 11.472 -32.677 3.889 1.00 77.69 391 PRO A C 1
ATOM 2973 O O . PRO A 1 391 ? 12.661 -32.499 4.145 1.00 77.69 391 PRO A O 1
ATOM 2976 N N . LYS A 1 392 ? 11.090 -33.360 2.799 1.00 73.00 392 LYS A N 1
ATOM 2977 C CA . LYS A 1 392 ? 12.034 -33.906 1.810 1.00 73.00 392 LYS A CA 1
ATOM 2978 C C . LYS A 1 392 ? 12.656 -32.813 0.932 1.00 73.00 392 LYS A C 1
ATOM 2980 O O . LYS A 1 392 ? 13.828 -32.908 0.582 1.00 73.00 392 LYS A O 1
ATOM 2985 N N . GLN A 1 393 ? 11.891 -31.775 0.593 1.00 74.25 393 GLN A N 1
ATOM 2986 C CA . GLN A 1 393 ? 12.365 -30.632 -0.192 1.00 74.25 393 GLN A CA 1
ATOM 2987 C C . GLN A 1 393 ? 13.249 -29.692 0.626 1.00 74.25 393 GLN A C 1
ATOM 2989 O O . GLN A 1 393 ? 14.183 -29.144 0.058 1.00 74.25 393 GLN A O 1
ATOM 2994 N N . GLN A 1 394 ? 13.028 -29.549 1.937 1.00 72.75 394 GLN A N 1
ATOM 2995 C CA . GLN A 1 394 ? 13.815 -28.659 2.805 1.00 72.75 394 GLN A CA 1
ATOM 2996 C C . GLN A 1 394 ? 15.323 -28.930 2.733 1.00 72.75 394 GLN A C 1
ATOM 2998 O O . GLN A 1 394 ? 16.102 -27.987 2.634 1.00 72.75 394 GLN A O 1
ATOM 3003 N N . LYS A 1 395 ? 15.745 -30.203 2.688 1.00 68.62 395 LYS A N 1
ATOM 3004 C CA . LYS A 1 395 ? 17.167 -30.565 2.538 1.00 68.62 395 LYS A CA 1
ATOM 3005 C C . LYS A 1 395 ? 17.755 -30.131 1.191 1.00 68.62 395 LYS A C 1
ATOM 3007 O O . LYS A 1 395 ? 18.888 -29.679 1.148 1.00 68.62 395 LYS A O 1
ATOM 3012 N N . LYS A 1 396 ? 16.976 -30.238 0.109 1.00 64.31 396 LYS A N 1
ATOM 3013 C CA . LYS A 1 396 ? 17.383 -29.839 -1.250 1.00 64.31 396 LYS A CA 1
ATOM 3014 C C . LYS A 1 396 ? 17.309 -28.319 -1.456 1.00 64.31 396 LYS A C 1
ATOM 3016 O O . LYS A 1 396 ? 18.084 -27.760 -2.220 1.00 64.31 396 LYS A O 1
ATOM 3021 N N . LEU A 1 397 ? 16.377 -27.648 -0.780 1.00 62.41 397 LEU A N 1
ATOM 3022 C CA . LEU A 1 397 ? 16.179 -26.200 -0.854 1.00 62.41 397 LEU A CA 1
ATOM 3023 C C . LEU A 1 397 ? 17.075 -25.399 0.086 1.00 62.41 397 LEU A C 1
ATOM 3025 O O . LEU A 1 397 ? 17.225 -24.202 -0.132 1.00 62.41 397 LEU A O 1
ATOM 3029 N N . ALA A 1 398 ? 17.702 -26.031 1.078 1.00 58.81 398 ALA A N 1
ATOM 3030 C CA . ALA A 1 398 ? 18.746 -25.398 1.881 1.00 58.81 398 ALA A CA 1
ATOM 3031 C C . ALA A 1 398 ? 19.912 -24.874 1.012 1.00 58.81 398 ALA A C 1
ATOM 3033 O O . ALA A 1 398 ? 20.606 -23.940 1.406 1.00 58.81 398 ALA A O 1
ATOM 3034 N N . GLU A 1 399 ? 20.092 -25.434 -0.190 1.00 54.41 399 GLU A N 1
ATOM 3035 C CA . GLU A 1 399 ? 21.079 -24.999 -1.185 1.00 54.41 399 GLU A CA 1
ATOM 3036 C C . GLU A 1 399 ? 20.570 -23.882 -2.121 1.00 54.41 399 GLU A C 1
ATOM 3038 O O . GLU A 1 399 ? 21.367 -23.272 -2.840 1.00 54.41 399 GLU A O 1
ATOM 3043 N N . LEU A 1 400 ? 19.262 -23.576 -2.126 1.00 62.25 400 LEU A N 1
ATOM 3044 C CA . LEU A 1 400 ? 18.674 -22.498 -2.928 1.00 62.25 400 LEU A CA 1
ATOM 3045 C C . LEU A 1 400 ? 18.887 -21.141 -2.238 1.00 62.25 400 LEU A C 1
ATOM 3047 O O . LEU A 1 400 ? 18.255 -20.791 -1.245 1.00 62.25 400 LEU A O 1
ATOM 3051 N N . LYS A 1 401 ? 19.814 -20.367 -2.810 1.00 65.19 401 LYS A N 1
ATOM 3052 C CA . LYS A 1 401 ? 20.382 -19.114 -2.285 1.00 65.19 401 LYS A CA 1
ATOM 3053 C C . LYS A 1 401 ? 19.518 -17.873 -2.568 1.00 65.19 401 LYS A C 1
ATOM 3055 O O . LYS A 1 401 ? 20.017 -16.909 -3.151 1.00 65.19 401 LYS A O 1
ATOM 3060 N N . ALA A 1 402 ? 18.234 -17.877 -2.210 1.00 82.50 402 ALA A N 1
ATOM 3061 C CA . ALA A 1 402 ? 17.477 -16.621 -2.206 1.00 82.50 402 ALA A CA 1
ATOM 3062 C C . ALA A 1 402 ? 17.994 -15.733 -1.062 1.00 82.50 402 ALA A C 1
ATOM 3064 O O . ALA A 1 402 ? 18.183 -16.207 0.061 1.00 82.50 402 ALA A O 1
ATOM 3065 N N . SER A 1 403 ? 18.264 -14.457 -1.339 1.00 87.12 403 SER A N 1
ATOM 3066 C CA . SER A 1 403 ? 18.710 -13.532 -0.293 1.00 87.12 403 SER A CA 1
ATOM 3067 C C . SER A 1 403 ? 17.565 -13.241 0.689 1.00 87.12 403 SER A C 1
ATOM 3069 O O . SER A 1 403 ? 16.391 -13.449 0.376 1.00 87.12 403 SER A O 1
ATOM 3071 N N . LYS A 1 404 ? 17.876 -12.694 1.874 1.00 84.06 404 LYS A N 1
ATOM 3072 C CA . LYS A 1 404 ? 16.838 -12.244 2.823 1.00 84.06 404 LYS A CA 1
ATOM 3073 C C . LYS A 1 404 ? 15.898 -11.209 2.185 1.00 84.06 404 LYS A C 1
ATOM 3075 O O . LYS A 1 404 ? 14.692 -11.265 2.400 1.00 84.06 404 LYS A O 1
ATOM 3080 N N . GLN A 1 405 ? 16.441 -10.287 1.386 1.00 83.88 405 GLN A N 1
ATOM 3081 C CA . GLN A 1 405 ? 15.656 -9.253 0.703 1.00 83.88 405 GLN A CA 1
ATOM 3082 C C . GLN A 1 405 ? 14.766 -9.851 -0.391 1.00 83.88 405 GLN A C 1
ATOM 3084 O O . GLN A 1 405 ? 13.612 -9.455 -0.530 1.00 83.88 405 GLN A O 1
ATOM 3089 N N . GLU A 1 406 ? 15.272 -10.840 -1.126 1.00 88.75 406 GLU A N 1
ATOM 3090 C CA . GLU A 1 406 ? 14.494 -11.533 -2.147 1.00 88.75 406 GLU A CA 1
ATOM 3091 C C . GLU A 1 406 ? 13.334 -12.320 -1.531 1.00 88.75 406 GLU A C 1
ATOM 3093 O O . GLU A 1 406 ? 12.198 -12.188 -1.979 1.00 88.75 406 GLU A O 1
ATOM 3098 N N . LEU A 1 407 ? 13.596 -13.080 -0.462 1.00 90.50 407 LEU A N 1
ATOM 3099 C CA . LEU A 1 407 ? 12.563 -13.817 0.271 1.00 90.50 407 LEU A CA 1
ATOM 3100 C C . LEU A 1 407 ? 11.480 -12.887 0.826 1.00 90.50 407 LEU A C 1
ATOM 3102 O O . LEU A 1 407 ? 10.296 -13.220 0.763 1.00 90.50 407 LEU A O 1
ATOM 3106 N N . ALA A 1 408 ? 11.868 -11.713 1.327 1.00 88.88 408 ALA A N 1
ATOM 3107 C CA . ALA A 1 408 ? 10.924 -10.694 1.765 1.00 88.88 408 ALA A CA 1
ATOM 3108 C C . ALA A 1 408 ? 10.003 -10.234 0.619 1.00 88.88 408 ALA A C 1
ATOM 3110 O O . ALA A 1 408 ? 8.787 -10.164 0.795 1.00 88.88 408 ALA A O 1
ATOM 3111 N N . GLU A 1 409 ? 10.541 -9.969 -0.575 1.00 90.69 409 GLU A N 1
ATOM 3112 C CA . GLU A 1 409 ? 9.710 -9.603 -1.728 1.00 90.69 409 GLU A CA 1
ATOM 3113 C C . GLU A 1 409 ? 8.844 -10.770 -2.231 1.00 90.69 409 GLU A C 1
ATOM 3115 O O . GLU A 1 409 ? 7.689 -10.544 -2.583 1.00 90.69 409 GLU A O 1
ATOM 3120 N N . MET A 1 410 ? 9.326 -12.019 -2.194 1.00 95.62 410 MET A N 1
ATOM 3121 C CA . MET A 1 410 ? 8.507 -13.198 -2.518 1.00 95.62 410 MET A CA 1
ATOM 3122 C C . MET A 1 410 ? 7.293 -13.325 -1.585 1.00 95.62 410 MET A C 1
ATOM 3124 O O . MET A 1 410 ? 6.179 -13.566 -2.055 1.00 95.62 410 MET A O 1
ATOM 3128 N N . TRP A 1 411 ? 7.483 -13.111 -0.276 1.00 95.56 411 TRP A N 1
ATOM 3129 C CA . TRP A 1 411 ? 6.379 -13.056 0.687 1.00 95.56 411 TRP A CA 1
ATOM 3130 C C . TRP A 1 411 ? 5.410 -11.917 0.382 1.00 95.56 411 TRP A C 1
ATOM 3132 O O . TRP A 1 411 ? 4.194 -12.117 0.423 1.00 95.56 411 TRP A O 1
ATOM 3142 N N . ARG A 1 412 ? 5.929 -10.739 0.008 1.00 93.62 412 ARG A N 1
ATOM 3143 C CA . ARG A 1 412 ? 5.083 -9.612 -0.399 1.00 93.62 412 ARG A CA 1
ATOM 3144 C C . ARG A 1 412 ? 4.257 -9.912 -1.645 1.00 93.62 412 ARG A C 1
ATOM 3146 O O . ARG A 1 412 ? 3.101 -9.497 -1.712 1.00 93.62 412 ARG A O 1
ATOM 3153 N N . VAL A 1 413 ? 4.817 -10.652 -2.601 1.00 97.12 413 VAL A N 1
ATOM 3154 C CA . VAL A 1 413 ? 4.097 -11.105 -3.796 1.00 97.12 413 VAL A CA 1
ATOM 3155 C C . VAL A 1 413 ? 2.943 -12.012 -3.407 1.00 97.12 413 VAL A C 1
ATOM 3157 O O . VAL A 1 413 ? 1.808 -11.643 -3.685 1.00 97.12 413 VAL A O 1
ATOM 3160 N N . VAL A 1 414 ? 3.190 -13.142 -2.730 1.00 97.19 414 VAL A N 1
ATOM 3161 C CA . VAL A 1 414 ? 2.112 -14.104 -2.412 1.00 97.19 414 VAL A CA 1
ATOM 3162 C C . VAL A 1 414 ? 1.020 -13.497 -1.534 1.00 97.19 414 VAL A C 1
ATOM 3164 O O . VAL A 1 414 ? -0.155 -13.793 -1.730 1.00 97.19 414 VAL A O 1
ATOM 3167 N N . ALA A 1 415 ? 1.385 -12.597 -0.621 1.00 96.19 415 ALA A N 1
ATOM 3168 C CA . ALA A 1 415 ? 0.435 -11.877 0.217 1.00 96.19 415 ALA A CA 1
ATOM 3169 C C . ALA A 1 415 ? -0.424 -10.868 -0.563 1.00 96.19 415 ALA A C 1
ATOM 3171 O O . ALA A 1 415 ? -1.534 -10.550 -0.147 1.00 96.19 415 ALA A O 1
ATOM 3172 N N . SER A 1 416 ? 0.067 -10.392 -1.710 1.00 95.19 416 SER A N 1
ATOM 3173 C CA . SER A 1 416 ? -0.673 -9.497 -2.601 1.00 95.19 416 SER A CA 1
ATOM 3174 C C . SER A 1 416 ? -1.611 -10.241 -3.555 1.00 95.19 416 SER A C 1
ATOM 3176 O O . SER A 1 416 ? -2.362 -9.575 -4.258 1.00 95.19 416 SER A O 1
ATOM 3178 N N . LEU A 1 417 ? -1.595 -11.583 -3.605 1.00 96.50 417 LEU A N 1
ATOM 3179 C CA . LEU A 1 417 ? -2.430 -12.410 -4.491 1.00 96.50 417 LEU A CA 1
ATOM 3180 C C . LEU A 1 417 ? -3.813 -12.690 -3.868 1.00 96.50 417 LEU A C 1
ATOM 3182 O O . LEU A 1 417 ? -4.107 -13.770 -3.349 1.00 96.50 417 LEU A O 1
ATOM 3186 N N . GLU A 1 418 ? -4.695 -11.693 -3.896 1.00 93.81 418 GLU A N 1
ATOM 3187 C CA . GLU A 1 418 ? -5.983 -11.754 -3.200 1.00 93.81 418 GLU A CA 1
ATOM 3188 C C . GLU A 1 418 ? -7.024 -12.672 -3.865 1.00 93.81 418 GLU A C 1
ATOM 3190 O O . GLU A 1 418 ? -8.034 -12.988 -3.233 1.00 93.81 418 GLU A O 1
ATOM 3195 N N . ARG A 1 419 ? -6.794 -13.142 -5.097 1.00 93.50 419 ARG A N 1
ATOM 3196 C CA . ARG A 1 419 ? -7.701 -14.051 -5.825 1.00 93.50 419 ARG A CA 1
ATOM 3197 C C . ARG A 1 419 ? -7.344 -15.528 -5.658 1.00 93.50 419 ARG A C 1
ATOM 3199 O O . ARG A 1 419 ? -7.999 -16.375 -6.260 1.00 93.50 419 ARG A O 1
ATOM 3206 N N . LEU A 1 420 ? -6.328 -15.847 -4.851 1.00 96.38 420 LEU A N 1
ATOM 3207 C CA . LEU A 1 420 ? -5.972 -17.235 -4.564 1.00 96.38 420 LEU A CA 1
ATOM 3208 C C . LEU A 1 420 ? -7.132 -17.999 -3.905 1.00 96.38 420 LEU A C 1
ATOM 3210 O O . LEU A 1 420 ? -7.833 -17.431 -3.058 1.00 96.38 420 LEU A O 1
ATOM 3214 N N . PRO A 1 421 ? -7.275 -19.304 -4.200 1.00 95.50 421 PRO A N 1
ATOM 3215 C CA . PRO A 1 421 ? -8.171 -20.181 -3.464 1.00 95.50 421 PRO A CA 1
ATOM 3216 C C . PRO A 1 421 ? -7.911 -20.133 -1.954 1.00 95.50 421 PRO A C 1
ATOM 3218 O O . PRO A 1 421 ? -6.763 -20.067 -1.501 1.00 95.50 421 PRO A O 1
ATOM 3221 N N . ILE A 1 422 ? -8.979 -20.249 -1.162 1.00 96.62 422 ILE A N 1
ATOM 3222 C CA . ILE A 1 422 ? -8.914 -20.218 0.309 1.00 96.62 422 ILE A CA 1
ATOM 3223 C C . ILE A 1 422 ? -7.892 -21.232 0.848 1.00 96.62 422 ILE A C 1
ATOM 3225 O O . ILE A 1 422 ? -7.119 -20.907 1.746 1.00 96.62 422 ILE A O 1
ATOM 3229 N N . ALA A 1 423 ? -7.833 -22.437 0.272 1.00 97.12 423 ALA A N 1
ATOM 3230 C CA . ALA A 1 423 ? -6.893 -23.477 0.689 1.00 97.12 423 ALA A CA 1
ATOM 3231 C C . ALA A 1 423 ? -5.419 -23.042 0.563 1.00 97.12 423 ALA A C 1
ATOM 3233 O O . ALA A 1 423 ? -4.606 -23.363 1.429 1.00 97.12 423 ALA A O 1
ATOM 3234 N N . HIS A 1 424 ? -5.069 -22.285 -0.481 1.00 97.31 424 HIS A N 1
ATOM 3235 C CA . HIS A 1 424 ? -3.716 -21.751 -0.666 1.00 97.31 424 HIS A CA 1
ATOM 3236 C C . HIS A 1 424 ? -3.406 -20.664 0.364 1.00 97.31 424 HIS A C 1
ATOM 3238 O O . HIS A 1 424 ? -2.340 -20.693 0.980 1.00 97.31 424 HIS A O 1
ATOM 3244 N N . LYS A 1 425 ? -4.362 -19.765 0.626 1.00 97.81 425 LYS A N 1
ATOM 3245 C CA . LYS A 1 425 ? -4.233 -18.731 1.665 1.00 97.81 425 LYS A CA 1
ATOM 3246 C C . LYS A 1 425 ? -4.055 -19.330 3.061 1.00 97.81 425 LYS A C 1
ATOM 3248 O O . LYS A 1 425 ? -3.211 -18.861 3.815 1.00 97.81 425 LYS A O 1
ATOM 3253 N N . ILE A 1 426 ? -4.788 -20.397 3.384 1.00 98.31 426 ILE A N 1
ATOM 3254 C CA . ILE A 1 426 ? -4.635 -21.118 4.655 1.00 98.31 426 ILE A CA 1
ATOM 3255 C C . ILE A 1 426 ? -3.221 -21.692 4.793 1.00 98.31 426 ILE A C 1
ATOM 3257 O O . ILE A 1 426 ? -2.583 -21.461 5.814 1.00 98.31 426 ILE A O 1
ATOM 3261 N N . LYS A 1 427 ? -2.700 -22.372 3.761 1.00 97.69 427 LYS A N 1
ATOM 3262 C CA . LYS A 1 427 ? -1.328 -22.913 3.780 1.00 97.69 427 LYS A CA 1
ATOM 3263 C C . LYS A 1 427 ? -0.273 -21.819 3.975 1.00 97.69 427 LYS A C 1
ATOM 3265 O O . LYS A 1 427 ? 0.665 -22.017 4.740 1.00 97.69 427 LYS A O 1
ATOM 3270 N N . LEU A 1 428 ? -0.428 -20.674 3.301 1.00 97.88 428 LEU A N 1
ATOM 3271 C CA . LEU A 1 428 ? 0.464 -19.520 3.470 1.00 97.88 428 LEU A CA 1
ATOM 3272 C C . LEU A 1 428 ? 0.405 -18.970 4.895 1.00 97.88 428 LEU A C 1
ATOM 3274 O O . LEU A 1 428 ? 1.449 -18.746 5.500 1.00 97.88 428 LEU A O 1
ATOM 3278 N N . GLY A 1 429 ? -0.802 -18.772 5.428 1.00 97.88 429 GLY A N 1
ATOM 3279 C CA . GLY A 1 429 ? -0.989 -18.267 6.784 1.00 97.88 429 GLY A CA 1
ATOM 3280 C C . GLY A 1 429 ? -0.418 -19.209 7.843 1.00 97.88 429 GLY A C 1
ATOM 3281 O O . GLY A 1 429 ? 0.289 -18.757 8.736 1.00 97.88 429 GLY A O 1
ATOM 3282 N N . ASP A 1 430 ? -0.630 -20.518 7.700 1.00 97.81 430 ASP A N 1
ATOM 3283 C CA . ASP A 1 430 ? -0.094 -21.522 8.626 1.00 97.81 430 ASP A CA 1
ATOM 3284 C C . ASP A 1 430 ? 1.437 -21.586 8.603 1.00 97.81 430 ASP A C 1
ATOM 3286 O O . ASP A 1 430 ? 2.067 -21.680 9.656 1.00 97.81 430 ASP A O 1
ATOM 3290 N N . GLU A 1 431 ? 2.061 -21.465 7.429 1.00 96.50 431 GLU A N 1
ATOM 3291 C CA . GLU A 1 431 ? 3.521 -21.374 7.350 1.00 96.50 431 GLU A CA 1
ATOM 3292 C C . GLU A 1 431 ? 4.055 -20.070 7.955 1.00 96.50 431 GLU A C 1
ATOM 3294 O O . GLU A 1 431 ? 5.078 -20.091 8.639 1.00 96.50 431 GLU A O 1
ATOM 3299 N N . LEU A 1 432 ? 3.383 -18.935 7.735 1.00 97.00 432 LEU A N 1
ATOM 3300 C CA . LEU A 1 432 ? 3.767 -17.658 8.344 1.00 97.00 432 LEU A CA 1
ATOM 3301 C C . LEU A 1 432 ? 3.683 -17.723 9.872 1.00 97.00 432 LEU A C 1
ATOM 3303 O O . LEU A 1 432 ? 4.621 -17.297 10.546 1.00 97.00 432 LEU A O 1
ATOM 3307 N N . MET A 1 433 ? 2.621 -18.326 10.414 1.00 97.50 433 MET A N 1
ATOM 3308 C CA . MET A 1 433 ? 2.498 -18.606 11.847 1.00 97.50 433 MET A CA 1
ATOM 3309 C C . MET A 1 433 ? 3.656 -19.476 12.344 1.00 97.50 433 MET A C 1
ATOM 3311 O O . MET A 1 433 ? 4.330 -19.105 13.300 1.00 97.50 433 MET A O 1
ATOM 3315 N N . ARG A 1 434 ? 3.965 -20.581 11.649 1.00 95.56 434 ARG A N 1
ATOM 3316 C CA . ARG A 1 434 ? 5.085 -21.470 12.003 1.00 95.56 434 ARG A CA 1
ATOM 3317 C C . ARG A 1 434 ? 6.434 -20.743 12.002 1.00 95.56 434 ARG A C 1
ATOM 3319 O O . ARG A 1 434 ? 7.280 -21.005 12.852 1.00 95.56 434 ARG A O 1
ATOM 3326 N N . ARG A 1 435 ? 6.663 -19.837 11.047 1.00 93.12 435 ARG A N 1
ATOM 3327 C CA . ARG A 1 435 ? 7.897 -19.034 10.979 1.00 93.12 435 ARG A CA 1
ATOM 3328 C C . ARG A 1 435 ? 7.996 -18.040 12.132 1.00 93.12 435 ARG A C 1
ATOM 3330 O O . ARG A 1 435 ? 9.090 -17.857 12.659 1.00 93.12 435 ARG A O 1
ATOM 3337 N N . MET A 1 436 ? 6.876 -17.440 12.531 1.00 95.88 436 MET A N 1
ATOM 3338 C CA . MET A 1 436 ? 6.787 -16.479 13.636 1.00 95.88 436 MET A CA 1
ATOM 3339 C C . MET A 1 436 ? 6.689 -17.121 15.029 1.00 95.88 436 MET A C 1
ATOM 3341 O O . MET A 1 436 ? 6.726 -16.405 16.025 1.00 95.88 436 MET A O 1
ATOM 3345 N N . ASP A 1 437 ? 6.631 -18.449 15.135 1.00 94.38 437 ASP A N 1
ATOM 3346 C CA . ASP A 1 437 ? 6.607 -19.150 16.428 1.00 94.38 437 ASP A CA 1
ATOM 3347 C C . ASP A 1 437 ? 7.885 -18.888 17.259 1.00 94.38 437 ASP A C 1
ATOM 3349 O O . ASP A 1 437 ? 7.868 -18.763 18.485 1.00 94.38 437 ASP A O 1
ATOM 3353 N N . THR A 1 438 ? 9.012 -18.655 16.579 1.00 93.25 438 THR A N 1
ATOM 3354 C CA . THR A 1 438 ? 10.278 -18.260 17.218 1.00 93.25 438 THR A CA 1
ATOM 3355 C C . THR A 1 438 ? 10.417 -16.741 17.334 1.00 93.25 438 THR A C 1
ATOM 3357 O O . THR A 1 438 ? 10.012 -16.009 16.431 1.00 93.25 438 THR A O 1
ATOM 3360 N N . ARG A 1 439 ? 11.088 -16.248 18.391 1.00 89.50 439 ARG A N 1
ATOM 3361 C CA . ARG A 1 439 ? 11.365 -14.805 18.573 1.00 89.50 439 ARG A CA 1
ATOM 3362 C C . ARG A 1 439 ? 12.056 -14.184 17.352 1.00 89.50 439 ARG A C 1
ATOM 3364 O O . ARG A 1 439 ? 11.579 -13.188 16.824 1.00 89.50 439 ARG A O 1
ATOM 3371 N N . LYS A 1 440 ? 13.105 -14.837 16.839 1.00 87.69 440 LYS A N 1
ATOM 3372 C CA . LYS A 1 440 ? 13.833 -14.411 15.628 1.00 87.69 440 LYS A CA 1
ATOM 3373 C C . LYS A 1 440 ? 12.934 -14.317 14.389 1.00 87.69 440 LYS A C 1
ATOM 3375 O O . LYS A 1 440 ? 13.172 -13.501 13.507 1.00 87.69 440 LYS A O 1
ATOM 3380 N N . GLY A 1 441 ? 11.911 -15.164 14.295 1.00 88.25 441 GLY A N 1
ATOM 3381 C CA . GLY A 1 441 ? 10.934 -15.106 13.211 1.00 88.25 441 GLY A CA 1
ATOM 3382 C C . GLY A 1 441 ? 10.006 -13.895 13.290 1.00 88.25 441 GLY A C 1
ATOM 3383 O O . GLY A 1 441 ? 9.622 -13.373 12.242 1.00 88.25 441 GLY A O 1
ATOM 3384 N N . ARG A 1 442 ? 9.682 -13.442 14.512 1.00 92.38 442 ARG A N 1
ATOM 3385 C CA . ARG A 1 442 ? 8.865 -12.244 14.784 1.00 92.38 442 ARG A CA 1
ATOM 3386 C C . ARG A 1 442 ? 9.608 -10.933 14.545 1.00 92.38 442 ARG A C 1
ATOM 3388 O O . ARG A 1 442 ? 8.968 -9.933 14.254 1.00 92.38 442 ARG A O 1
ATOM 3395 N N . GLU A 1 443 ? 10.937 -10.942 14.608 1.00 87.38 443 GLU A N 1
ATOM 3396 C CA . GLU A 1 443 ? 11.778 -9.787 14.250 1.00 87.38 443 GLU A CA 1
ATOM 3397 C C . GLU A 1 443 ? 11.722 -9.442 12.751 1.00 87.38 443 GLU A C 1
ATOM 3399 O O . GLU A 1 443 ? 12.180 -8.374 12.350 1.00 87.38 443 GLU A O 1
ATOM 3404 N N . ASP A 1 444 ? 11.198 -10.331 11.896 1.00 85.44 444 ASP A N 1
ATOM 3405 C CA . ASP A 1 444 ? 10.986 -10.022 10.483 1.00 85.44 444 ASP A CA 1
ATOM 3406 C C . ASP A 1 444 ? 9.572 -9.447 10.259 1.00 85.44 444 ASP A C 1
ATOM 3408 O O . ASP A 1 444 ? 8.597 -10.208 10.191 1.00 85.44 444 ASP A O 1
ATOM 3412 N N . PRO A 1 445 ? 9.427 -8.116 10.089 1.00 84.62 445 PRO A N 1
ATOM 3413 C CA . PRO A 1 445 ? 8.119 -7.470 9.980 1.00 84.62 445 PRO A CA 1
ATOM 3414 C C . PRO A 1 445 ? 7.344 -7.901 8.727 1.00 84.62 445 PRO A C 1
ATOM 3416 O O . PRO A 1 445 ? 6.129 -7.707 8.646 1.00 84.62 445 PRO A O 1
ATOM 3419 N N . VAL A 1 446 ? 8.018 -8.499 7.737 1.00 89.31 446 VAL A N 1
ATOM 3420 C CA . VAL A 1 446 ? 7.371 -8.965 6.508 1.00 89.31 446 VAL A CA 1
ATOM 3421 C C . VAL A 1 446 ? 6.448 -10.141 6.775 1.00 89.31 446 VAL A C 1
ATOM 3423 O O . VAL A 1 446 ? 5.411 -10.230 6.123 1.00 89.31 446 VAL A O 1
ATOM 3426 N N . HIS A 1 447 ? 6.769 -11.019 7.729 1.00 94.69 447 HIS A N 1
ATOM 3427 C CA . HIS A 1 447 ? 5.924 -12.178 8.009 1.00 94.69 447 HIS A CA 1
ATOM 3428 C C . HIS A 1 447 ? 4.561 -11.760 8.570 1.00 94.69 447 HIS A C 1
ATOM 3430 O O . HIS A 1 447 ? 3.527 -12.207 8.068 1.00 94.69 447 HIS A O 1
ATOM 3436 N N . LEU A 1 448 ? 4.549 -10.858 9.557 1.00 95.38 448 LEU A N 1
ATOM 3437 C CA . LEU A 1 448 ? 3.306 -10.359 10.143 1.00 95.38 448 LEU A CA 1
ATOM 3438 C C . LEU A 1 448 ? 2.515 -9.525 9.128 1.00 95.38 448 LEU A C 1
ATOM 3440 O O . LEU A 1 448 ? 1.306 -9.712 8.979 1.00 95.38 448 LEU A O 1
ATOM 3444 N N . TRP A 1 449 ? 3.197 -8.658 8.372 1.00 93.75 449 TRP A N 1
ATOM 3445 C CA . TRP A 1 449 ? 2.566 -7.905 7.289 1.00 93.75 449 TRP A CA 1
ATOM 3446 C C . TRP A 1 449 ? 1.926 -8.844 6.254 1.00 93.75 449 TRP A C 1
ATOM 3448 O O . TRP A 1 449 ? 0.755 -8.678 5.911 1.00 93.75 449 TRP A O 1
ATOM 3458 N N . ALA A 1 450 ? 2.642 -9.881 5.810 1.00 96.31 450 ALA A N 1
ATOM 3459 C CA . ALA A 1 450 ? 2.143 -10.844 4.834 1.00 96.31 450 ALA A CA 1
ATOM 3460 C C . ALA A 1 450 ? 0.929 -11.607 5.374 1.00 96.31 450 ALA A C 1
ATOM 3462 O O . ALA A 1 450 ? -0.070 -11.744 4.667 1.00 96.31 450 ALA A O 1
ATOM 3463 N N . LEU A 1 451 ? 0.973 -12.035 6.640 1.00 97.81 451 LEU A N 1
ATOM 3464 C CA . LEU A 1 451 ? -0.144 -12.720 7.285 1.00 97.81 451 LEU A CA 1
ATOM 3465 C C . LEU A 1 451 ? -1.376 -11.814 7.346 1.00 97.81 451 LEU A C 1
ATOM 3467 O O . LEU A 1 451 ? -2.471 -12.258 7.003 1.00 97.81 451 LEU A O 1
ATOM 3471 N N . SER A 1 452 ? -1.191 -10.540 7.704 1.00 95.62 452 SER A N 1
ATOM 3472 C CA . SER A 1 452 ? -2.284 -9.565 7.772 1.00 95.62 452 SER A CA 1
ATOM 3473 C C . SER A 1 452 ? -2.993 -9.367 6.435 1.00 95.62 452 SER A C 1
ATOM 3475 O O . SER A 1 452 ? -4.209 -9.206 6.402 1.00 95.62 452 SER A O 1
ATOM 3477 N N . ARG A 1 453 ? -2.254 -9.453 5.322 1.00 94.50 453 ARG A N 1
ATOM 3478 C CA . ARG A 1 453 ? -2.796 -9.341 3.962 1.00 94.50 453 ARG A CA 1
ATOM 3479 C C . ARG A 1 453 ? -3.475 -10.627 3.503 1.00 94.50 453 ARG A C 1
ATOM 3481 O O . ARG A 1 453 ? -4.589 -10.572 2.990 1.00 94.50 453 ARG A O 1
ATOM 3488 N N . VAL A 1 454 ? -2.862 -11.785 3.759 1.00 96.94 454 VAL A N 1
ATOM 3489 C CA . VAL A 1 454 ? -3.448 -13.104 3.454 1.00 96.94 454 VAL A CA 1
ATOM 3490 C C . VAL A 1 454 ? -4.761 -13.319 4.216 1.00 96.94 454 VAL A C 1
ATOM 3492 O O . VAL A 1 454 ? -5.727 -13.846 3.659 1.00 96.94 454 VAL A O 1
ATOM 3495 N N . GLY A 1 455 ? -4.800 -12.905 5.483 1.00 96.38 455 GLY A N 1
ATOM 3496 C CA . GLY A 1 455 ? -5.949 -13.037 6.373 1.00 96.38 455 GLY A CA 1
ATOM 3497 C C . GLY A 1 455 ? -6.886 -11.826 6.406 1.00 96.38 455 GLY A C 1
ATOM 3498 O O . GLY A 1 455 ? -7.837 -11.858 7.189 1.00 96.38 455 GLY A O 1
ATOM 3499 N N . ALA A 1 456 ? -6.666 -10.791 5.589 1.00 93.75 456 ALA A N 1
ATOM 3500 C CA . ALA A 1 456 ? -7.452 -9.557 5.620 1.00 93.75 456 ALA A CA 1
ATOM 3501 C C . ALA A 1 456 ? -8.955 -9.827 5.446 1.00 93.75 456 ALA A C 1
ATOM 3503 O O . ALA A 1 456 ? -9.369 -10.570 4.552 1.00 93.75 456 ALA A O 1
ATOM 3504 N N . ARG A 1 457 ? -9.787 -9.207 6.293 1.00 93.06 457 ARG A N 1
ATOM 3505 C CA . ARG A 1 457 ? -11.260 -9.336 6.218 1.00 93.06 457 ARG A CA 1
ATOM 3506 C C . ARG A 1 457 ? -11.867 -8.535 5.062 1.00 93.06 457 ARG A C 1
ATOM 3508 O O . ARG A 1 457 ? -12.901 -8.910 4.503 1.00 93.06 457 ARG A O 1
ATOM 3515 N N . VAL A 1 458 ? -11.201 -7.437 4.701 1.00 89.12 458 VAL A N 1
ATOM 3516 C CA . VAL A 1 458 ? -11.546 -6.552 3.584 1.00 89.12 458 VAL A CA 1
ATOM 3517 C C . VAL A 1 458 ? -10.382 -6.570 2.583 1.00 89.12 458 VAL A C 1
ATOM 3519 O O . VAL A 1 458 ? -9.374 -5.908 2.835 1.00 89.12 458 VAL A O 1
ATOM 3522 N N . PRO A 1 459 ? -10.470 -7.361 1.498 1.00 84.50 459 PRO A N 1
ATOM 3523 C CA . PRO A 1 459 ? -9.468 -7.348 0.432 1.00 84.50 459 PRO A CA 1
ATOM 3524 C C . PRO A 1 459 ? -9.437 -5.979 -0.270 1.00 84.50 459 PRO A C 1
ATOM 3526 O O . PRO A 1 459 ? -10.443 -5.272 -0.287 1.00 84.50 459 PRO A O 1
ATOM 3529 N N . LEU A 1 460 ? -8.296 -5.604 -0.855 1.00 80.50 460 LEU A N 1
ATOM 3530 C CA . LEU A 1 460 ? -8.151 -4.349 -1.604 1.00 80.50 460 LEU A CA 1
ATOM 3531 C C . LEU A 1 460 ? -8.768 -4.433 -3.006 1.00 80.50 460 LEU A C 1
ATOM 3533 O O . LEU A 1 460 ? -9.254 -3.436 -3.528 1.00 80.50 460 LEU A O 1
ATOM 3537 N N . TYR A 1 461 ? -8.729 -5.609 -3.633 1.00 79.31 461 TYR A N 1
ATOM 3538 C CA . TYR A 1 461 ? -9.262 -5.834 -4.983 1.00 79.31 461 TYR A CA 1
ATOM 3539 C C . TYR A 1 461 ? -9.831 -7.247 -5.197 1.00 79.31 461 TYR A C 1
ATOM 3541 O O . TYR A 1 461 ? -10.512 -7.503 -6.194 1.00 79.31 461 TYR A O 1
ATOM 3549 N N . GLY A 1 462 ? -9.485 -8.203 -4.333 1.00 77.19 462 GLY A N 1
ATOM 3550 C CA . GLY A 1 462 ? -9.927 -9.587 -4.420 1.00 77.19 462 GLY A CA 1
ATOM 3551 C C . GLY A 1 462 ? -11.415 -9.746 -4.105 1.00 77.19 462 GLY A C 1
ATOM 3552 O O . GLY A 1 462 ? -12.014 -8.906 -3.433 1.00 77.19 462 GLY A O 1
ATOM 3553 N N . PRO A 1 463 ? -12.039 -10.838 -4.570 1.00 78.94 463 PRO A N 1
ATOM 3554 C CA . PRO A 1 463 ? -13.451 -11.063 -4.327 1.00 78.94 463 PRO A CA 1
ATOM 3555 C C . PRO A 1 463 ? -13.692 -11.437 -2.856 1.00 78.94 463 PRO A C 1
ATOM 3557 O O . PRO A 1 463 ? -12.903 -12.154 -2.233 1.00 78.94 463 PRO A O 1
ATOM 3560 N N . LEU A 1 464 ? -14.809 -10.970 -2.294 1.00 84.38 464 LEU A N 1
ATOM 3561 C CA . LEU A 1 464 ? -15.125 -11.129 -0.866 1.00 84.38 464 LEU A CA 1
ATOM 3562 C C . LEU A 1 464 ? -15.302 -12.599 -0.444 1.00 84.38 464 LEU A C 1
ATOM 3564 O O . LEU A 1 464 ? -15.081 -12.941 0.714 1.00 84.38 464 LEU A O 1
ATOM 3568 N N . ASN A 1 465 ? -15.644 -13.478 -1.389 1.00 80.81 465 ASN A N 1
ATOM 3569 C CA . ASN A 1 465 ? -15.777 -14.920 -1.170 1.00 80.81 465 ASN A CA 1
ATOM 3570 C C . ASN A 1 465 ? -14.432 -15.673 -1.125 1.00 80.81 465 ASN A C 1
ATOM 3572 O O . ASN A 1 465 ? -14.424 -16.861 -0.824 1.00 80.81 465 ASN A O 1
ATOM 3576 N N . ALA A 1 466 ? -13.304 -15.018 -1.421 1.00 86.94 466 ALA A N 1
ATOM 3577 C CA . ALA A 1 466 ? -11.967 -15.613 -1.335 1.00 86.94 466 ALA A CA 1
ATOM 3578 C C . ALA A 1 466 ? -11.250 -15.277 -0.015 1.00 86.94 466 ALA A C 1
ATOM 3580 O O . ALA A 1 466 ? -10.047 -15.508 0.121 1.00 86.94 466 ALA A O 1
ATOM 3581 N N . VAL A 1 467 ? -11.950 -14.693 0.956 1.00 93.94 467 VAL A N 1
ATOM 3582 C CA . VAL A 1 467 ? -11.408 -14.364 2.280 1.00 93.94 467 VAL A CA 1
ATOM 3583 C C . VAL A 1 467 ? -11.274 -15.641 3.123 1.00 93.94 467 VAL A C 1
ATOM 3585 O O . VAL A 1 467 ? -12.142 -16.510 3.096 1.00 93.94 467 VAL A O 1
ATOM 3588 N N . VAL A 1 468 ? -10.177 -15.776 3.878 1.00 96.88 468 VAL A N 1
ATOM 3589 C CA . VAL A 1 468 ? -9.957 -16.933 4.772 1.00 96.88 468 VAL A CA 1
ATOM 3590 C C . VAL A 1 468 ? -11.095 -17.019 5.805 1.00 96.88 468 VAL A C 1
ATOM 3592 O O . VAL A 1 468 ? -11.441 -15.978 6.361 1.00 96.88 468 VAL A O 1
ATOM 3595 N N . PRO A 1 469 ? -11.657 -18.200 6.122 1.00 96.50 469 PRO A N 1
ATOM 3596 C CA . PRO A 1 469 ? -12.740 -18.334 7.096 1.00 96.50 469 PRO A CA 1
ATOM 3597 C C . PRO A 1 469 ? -12.425 -17.687 8.449 1.00 96.50 469 PRO A C 1
ATOM 3599 O O . PRO A 1 469 ? -11.306 -17.817 8.953 1.00 96.50 469 PRO A O 1
ATOM 3602 N N . ALA A 1 470 ? -13.422 -17.026 9.046 1.00 96.25 470 ALA A N 1
ATOM 3603 C CA . ALA A 1 470 ? -13.282 -16.331 10.327 1.00 96.25 470 ALA A CA 1
ATOM 3604 C C . ALA A 1 470 ? -12.731 -17.252 11.427 1.00 96.25 470 ALA A C 1
ATOM 3606 O O . ALA A 1 470 ? -11.783 -16.881 12.103 1.00 96.25 470 ALA A O 1
ATOM 3607 N N . SER A 1 471 ? -13.217 -18.495 11.515 1.00 96.12 471 SER A N 1
ATOM 3608 C CA . SER A 1 471 ? -12.745 -19.492 12.490 1.00 96.12 471 SER A CA 1
ATOM 3609 C C . SER A 1 471 ? -11.239 -19.768 12.407 1.00 96.12 471 SER A C 1
ATOM 3611 O O . SER A 1 471 ? -10.567 -19.900 13.431 1.00 96.12 471 SER A O 1
ATOM 3613 N N . LYS A 1 472 ? -10.682 -19.821 11.192 1.00 97.81 472 LYS A N 1
ATOM 3614 C CA . LYS A 1 472 ? -9.247 -20.035 10.990 1.00 97.81 472 LYS A CA 1
ATOM 3615 C C . LYS A 1 472 ? -8.439 -18.802 11.387 1.00 97.81 472 LYS A C 1
ATOM 3617 O O . LYS A 1 472 ? -7.407 -18.942 12.036 1.00 97.81 472 LYS A O 1
ATOM 3622 N N . VAL A 1 473 ? -8.926 -17.607 11.056 1.00 97.81 473 VAL A N 1
ATOM 3623 C CA . VAL A 1 473 ? -8.275 -16.356 11.469 1.00 97.81 473 VAL A CA 1
ATOM 3624 C C . VAL A 1 473 ? -8.364 -16.144 12.981 1.00 97.81 473 VAL A C 1
ATOM 3626 O O . VAL A 1 473 ? -7.366 -15.743 13.573 1.00 97.81 473 VAL A O 1
ATOM 3629 N N . SER A 1 474 ? -9.471 -16.514 13.633 1.00 97.44 474 SER A N 1
ATOM 3630 C CA . SER A 1 474 ? -9.589 -16.518 15.098 1.00 97.44 474 SER A CA 1
ATOM 3631 C C . SER A 1 474 ? -8.526 -17.408 15.754 1.00 97.44 474 SER A C 1
ATOM 3633 O O . SER A 1 474 ? -7.920 -17.016 16.750 1.00 97.44 474 SER A O 1
ATOM 3635 N N . SER A 1 475 ? -8.235 -18.578 15.169 1.00 97.50 475 SER A N 1
ATOM 3636 C CA . SER A 1 475 ? -7.163 -19.469 15.644 1.00 97.50 475 SER A CA 1
ATOM 3637 C C . SER A 1 475 ? -5.765 -18.850 15.515 1.00 97.50 475 SER A C 1
ATOM 3639 O O . SER A 1 475 ? -4.937 -19.034 16.411 1.00 97.50 475 SER A O 1
ATOM 3641 N N . TRP A 1 476 ? -5.495 -18.104 14.438 1.00 98.19 476 TRP A N 1
ATOM 3642 C CA . TRP A 1 476 ? -4.241 -17.359 14.297 1.00 98.19 476 TRP A CA 1
ATOM 3643 C C . TRP A 1 476 ? -4.158 -16.216 15.309 1.00 98.19 476 TRP A C 1
ATOM 3645 O O . TRP A 1 476 ? -3.168 -16.113 16.025 1.00 98.19 476 TRP A O 1
ATOM 3655 N N . ILE A 1 477 ? -5.218 -15.412 15.430 1.00 97.94 477 ILE A N 1
ATOM 3656 C CA . ILE A 1 477 ? -5.300 -14.292 16.376 1.00 97.94 477 ILE A CA 1
ATOM 3657 C C . ILE A 1 477 ? -5.037 -14.750 17.807 1.00 97.94 477 ILE A C 1
ATOM 3659 O O . ILE A 1 477 ? -4.249 -14.111 18.492 1.00 97.94 477 ILE A O 1
ATOM 3663 N N . GLY A 1 478 ? -5.633 -15.866 18.240 1.00 96.25 478 GLY A N 1
ATOM 3664 C CA . GLY A 1 478 ? -5.433 -16.389 19.594 1.00 96.25 478 GLY A CA 1
ATOM 3665 C C . GLY A 1 478 ? -3.966 -16.665 19.942 1.00 96.25 478 GLY A C 1
ATOM 3666 O O . GLY A 1 478 ? -3.569 -16.466 21.084 1.00 96.25 478 GLY A O 1
ATOM 3667 N N . GLN A 1 479 ? -3.153 -17.069 18.962 1.00 96.50 479 GLN A N 1
ATOM 3668 C CA . GLN A 1 479 ? -1.705 -17.235 19.131 1.00 96.50 479 GLN A CA 1
ATOM 3669 C C . GLN A 1 479 ? -0.965 -15.896 19.025 1.00 96.50 479 GLN A C 1
ATOM 3671 O O . GLN A 1 479 ? -0.111 -15.601 19.854 1.00 96.50 479 GLN A O 1
ATOM 3676 N N . LEU A 1 480 ? -1.320 -15.064 18.040 1.00 96.50 480 LEU A N 1
ATOM 3677 C CA . LEU A 1 480 ? -0.660 -13.780 17.783 1.00 96.50 480 LEU A CA 1
ATOM 3678 C C . LEU A 1 480 ? -0.742 -12.821 18.979 1.00 96.50 480 LEU A C 1
ATOM 3680 O O . LEU A 1 480 ? 0.238 -12.145 19.274 1.00 96.50 480 LEU A O 1
ATOM 3684 N N . ILE A 1 481 ? -1.885 -12.767 19.670 1.00 95.50 481 ILE A N 1
ATOM 3685 C CA . ILE A 1 481 ? -2.067 -11.902 20.849 1.00 95.50 481 ILE A CA 1
ATOM 3686 C C . ILE A 1 481 ? -1.385 -12.450 22.109 1.00 95.50 481 ILE A C 1
ATOM 3688 O O . ILE A 1 481 ? -1.256 -11.726 23.088 1.00 95.50 481 ILE A O 1
ATOM 3692 N N . ALA A 1 482 ? -0.976 -13.723 22.104 1.00 94.19 482 ALA A N 1
ATOM 3693 C CA . ALA A 1 482 ? -0.267 -14.355 23.215 1.00 94.19 482 ALA A CA 1
ATOM 3694 C C . ALA A 1 482 ? 1.261 -14.220 23.098 1.00 94.19 482 ALA A C 1
ATOM 3696 O O . ALA A 1 482 ? 1.984 -14.530 24.044 1.00 94.19 482 ALA A O 1
ATOM 3697 N N . TRP A 1 483 ? 1.768 -13.804 21.936 1.00 94.62 483 TRP A N 1
ATOM 3698 C CA . TRP A 1 483 ? 3.197 -13.632 21.711 1.00 94.62 483 TRP A CA 1
ATOM 3699 C C . TRP A 1 483 ? 3.699 -12.267 22.171 1.00 94.62 483 TRP A C 1
ATOM 3701 O O . TRP A 1 483 ? 3.043 -11.247 21.982 1.00 94.62 483 TRP A O 1
ATOM 3711 N N . ASP A 1 484 ? 4.925 -12.267 22.691 1.00 90.19 484 ASP A N 1
ATOM 3712 C CA . ASP A 1 484 ? 5.718 -11.057 22.887 1.00 90.19 484 ASP A CA 1
ATOM 3713 C C . ASP A 1 484 ? 6.321 -10.595 21.546 1.00 90.19 484 ASP A C 1
ATOM 3715 O O . ASP A 1 484 ? 7.004 -11.374 20.853 1.00 90.19 484 ASP A O 1
ATOM 3719 N N . TRP A 1 485 ? 6.039 -9.342 21.179 1.00 90.62 485 TRP A N 1
ATOM 3720 C CA . TRP A 1 485 ? 6.395 -8.733 19.898 1.00 90.62 485 TRP A CA 1
ATOM 3721 C C . TRP A 1 485 ? 7.580 -7.772 20.058 1.00 90.62 485 TRP A C 1
ATOM 3723 O O . TRP A 1 485 ? 7.459 -6.803 20.801 1.00 90.62 485 TRP A O 1
ATOM 3733 N N . PRO A 1 486 ? 8.699 -7.981 19.331 1.00 84.62 486 PRO A N 1
ATOM 3734 C CA . PRO A 1 486 ? 9.873 -7.107 19.426 1.00 84.62 486 PRO A CA 1
ATOM 3735 C C . PRO A 1 486 ? 9.598 -5.643 19.045 1.00 84.62 486 PRO A C 1
ATOM 3737 O O . PRO A 1 486 ? 10.112 -4.744 19.695 1.00 84.62 486 PRO A O 1
ATOM 3740 N N . ASP A 1 487 ? 8.765 -5.423 18.022 1.00 80.31 487 ASP A N 1
ATOM 3741 C CA . ASP A 1 487 ? 8.382 -4.101 17.510 1.00 80.31 487 ASP A CA 1
ATOM 3742 C C . ASP A 1 487 ? 6.868 -3.887 17.722 1.00 80.31 487 ASP A C 1
ATOM 3744 O O . ASP A 1 487 ? 6.065 -4.018 16.786 1.00 80.31 487 ASP A O 1
ATOM 3748 N N . ALA A 1 488 ? 6.448 -3.599 18.957 1.00 76.50 488 ALA A N 1
ATOM 3749 C CA . ALA A 1 488 ? 5.028 -3.465 19.304 1.00 76.50 488 ALA A CA 1
ATOM 3750 C C . ALA A 1 488 ? 4.306 -2.384 18.461 1.00 76.50 488 ALA A C 1
ATOM 3752 O O . ALA A 1 488 ? 3.224 -2.646 17.929 1.00 76.50 488 ALA A O 1
ATOM 3753 N N . ASP A 1 489 ? 4.966 -1.251 18.191 1.00 73.19 489 ASP A N 1
ATOM 3754 C CA . ASP A 1 489 ? 4.462 -0.136 17.367 1.00 73.19 489 ASP A CA 1
ATOM 3755 C C . ASP A 1 489 ? 4.050 -0.545 15.942 1.00 73.19 489 ASP A C 1
ATOM 3757 O O 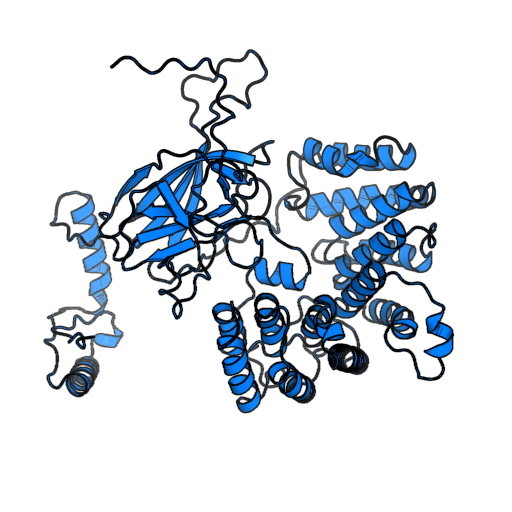. ASP A 1 489 ? 3.186 0.068 15.312 1.00 73.19 489 ASP A O 1
ATOM 3761 N N . LYS A 1 490 ? 4.689 -1.583 15.386 1.00 77.44 490 LYS A N 1
ATOM 3762 C CA . LYS A 1 490 ? 4.430 -2.064 14.016 1.00 77.44 490 LYS A CA 1
ATOM 3763 C C . LYS A 1 490 ? 3.442 -3.229 13.980 1.00 77.44 490 LYS A C 1
ATOM 3765 O O . LYS A 1 490 ? 3.125 -3.720 12.897 1.00 77.44 490 LYS A O 1
ATOM 3770 N N . THR A 1 491 ? 2.955 -3.668 15.140 1.00 89.44 491 THR A N 1
ATOM 3771 C CA . THR A 1 491 ? 2.149 -4.885 15.300 1.00 89.44 491 THR A CA 1
ATOM 3772 C C . THR A 1 491 ? 0.649 -4.589 15.295 1.00 89.44 491 THR A C 1
ATOM 3774 O O . THR A 1 491 ? -0.124 -5.339 14.690 1.00 89.44 491 THR A O 1
ATOM 3777 N N . ALA A 1 492 ? 0.233 -3.465 15.887 1.00 91.56 492 ALA A N 1
ATOM 3778 C CA . ALA A 1 492 ? -1.175 -3.120 16.076 1.00 91.56 492 ALA A CA 1
ATOM 3779 C C . ALA A 1 492 ? -1.986 -3.108 14.763 1.00 91.56 492 ALA A C 1
ATOM 3781 O O . ALA A 1 492 ? -3.030 -3.756 14.662 1.00 91.56 492 ALA A O 1
ATOM 3782 N N . PHE A 1 493 ? -1.493 -2.427 13.721 1.00 90.00 493 PHE A N 1
ATOM 3783 C CA . PHE A 1 493 ? -2.205 -2.323 12.441 1.00 90.00 493 PHE A CA 1
ATOM 3784 C C . PHE A 1 493 ? -2.331 -3.666 11.686 1.00 90.00 493 PHE A C 1
ATOM 3786 O O . PHE A 1 493 ? -3.446 -4.010 11.280 1.00 90.00 493 PHE A O 1
ATOM 3793 N N . PRO A 1 494 ? -1.264 -4.476 11.510 1.00 93.69 494 PRO A N 1
ATOM 3794 C CA . PRO A 1 494 ? -1.395 -5.825 10.957 1.00 93.69 494 PRO A CA 1
ATOM 3795 C C . PRO A 1 494 ? -2.411 -6.712 11.692 1.00 93.69 494 PRO A C 1
ATOM 3797 O O . PRO A 1 494 ? -3.193 -7.409 11.042 1.00 93.69 494 PRO A O 1
ATOM 3800 N N . LEU A 1 495 ? -2.447 -6.667 13.029 1.00 96.06 495 LEU A N 1
ATOM 3801 C CA . LEU A 1 495 ? -3.431 -7.416 13.813 1.00 96.06 495 LEU A CA 1
ATOM 3802 C C . LEU A 1 495 ? -4.856 -6.900 13.590 1.00 96.06 495 LEU A C 1
ATOM 3804 O O . LEU A 1 495 ? -5.778 -7.695 13.394 1.00 96.06 495 LEU A O 1
ATOM 3808 N N . ALA A 1 496 ? -5.040 -5.582 13.528 1.00 95.19 496 ALA A N 1
ATOM 3809 C CA . ALA A 1 496 ? -6.335 -4.992 13.222 1.00 95.19 496 ALA A CA 1
ATOM 3810 C C . ALA A 1 496 ? -6.852 -5.367 11.828 1.00 95.19 496 ALA A C 1
ATOM 3812 O O . ALA A 1 496 ? -8.046 -5.610 11.677 1.00 95.19 496 ALA A O 1
ATOM 3813 N N . GLN A 1 497 ? -5.989 -5.513 10.817 1.00 94.38 497 GLN A N 1
ATOM 3814 C CA . GLN A 1 497 ? -6.423 -5.981 9.492 1.00 94.38 497 GLN A CA 1
ATOM 3815 C C . GLN A 1 497 ? -7.002 -7.408 9.510 1.00 94.38 497 GLN A C 1
ATOM 3817 O O . GLN A 1 497 ? -7.941 -7.699 8.758 1.00 94.38 497 GLN A O 1
ATOM 3822 N N . LEU A 1 498 ? -6.486 -8.287 10.378 1.00 96.94 498 LEU A N 1
ATOM 3823 C CA . LEU A 1 498 ? -7.000 -9.653 10.548 1.00 96.94 498 LEU A CA 1
ATOM 3824 C C . LEU A 1 498 ? -8.390 -9.678 11.192 1.00 96.94 498 LEU A C 1
ATOM 3826 O O . LEU A 1 498 ? -9.186 -10.560 10.875 1.00 96.94 498 LEU A O 1
ATOM 3830 N N . GLY A 1 499 ? -8.690 -8.718 12.072 1.00 96.00 499 GLY A N 1
ATOM 3831 C CA . GLY A 1 499 ? -9.969 -8.627 12.781 1.00 96.00 499 GLY A CA 1
ATOM 3832 C C . GLY A 1 499 ? -10.877 -7.477 12.371 1.00 96.00 499 GLY A C 1
ATOM 3833 O O . GLY A 1 499 ? -11.862 -7.222 13.062 1.00 96.00 499 GLY A O 1
ATOM 3834 N N . ARG A 1 500 ? -10.563 -6.787 11.270 1.00 95.12 500 ARG A N 1
ATOM 3835 C CA . ARG A 1 500 ? -11.300 -5.604 10.821 1.00 95.12 500 ARG A CA 1
ATOM 3836 C C . ARG A 1 500 ? -12.786 -5.916 10.653 1.00 95.12 500 ARG A C 1
ATOM 3838 O O . ARG A 1 500 ? -13.147 -6.868 9.958 1.00 95.12 500 ARG A O 1
ATOM 3845 N N . ARG A 1 501 ? -13.646 -5.088 11.248 1.00 94.12 501 ARG A N 1
ATOM 3846 C CA . ARG A 1 501 ? -15.100 -5.207 11.131 1.00 94.12 501 ARG A CA 1
ATOM 3847 C C . ARG A 1 501 ? -15.544 -4.825 9.731 1.00 94.12 501 ARG A C 1
ATOM 3849 O O . ARG A 1 501 ? -15.219 -3.756 9.222 1.00 94.12 501 ARG A O 1
ATOM 3856 N N . THR A 1 502 ? -16.315 -5.709 9.119 1.00 89.06 502 THR A N 1
ATOM 3857 C CA . THR A 1 502 ? -16.807 -5.547 7.749 1.00 89.06 502 THR A CA 1
ATOM 3858 C C . THR A 1 502 ? -18.298 -5.233 7.698 1.00 89.06 502 THR A C 1
ATOM 3860 O O . THR A 1 502 ? -18.770 -4.735 6.682 1.00 89.06 502 THR A O 1
ATOM 3863 N N . GLY A 1 503 ? -19.037 -5.526 8.776 1.00 88.81 503 GLY A N 1
ATOM 3864 C CA . GLY A 1 503 ? -20.501 -5.451 8.804 1.00 88.81 503 GLY A CA 1
ATOM 3865 C C . GLY A 1 503 ? -21.188 -6.692 8.221 1.00 88.81 503 GLY A C 1
ATOM 3866 O O . GLY A 1 503 ? -22.411 -6.791 8.261 1.00 88.81 503 GLY A O 1
ATOM 3867 N N . ASP A 1 504 ? -20.417 -7.661 7.722 1.00 87.12 504 ASP A N 1
ATOM 3868 C CA . ASP A 1 504 ? -20.891 -8.927 7.168 1.00 87.12 504 ASP A CA 1
ATOM 3869 C C . ASP A 1 504 ? -20.588 -10.077 8.134 1.00 87.12 504 ASP A C 1
ATOM 3871 O O . ASP A 1 504 ? -19.431 -10.453 8.340 1.00 87.12 504 ASP A O 1
ATOM 3875 N N . ARG A 1 505 ? -21.650 -10.672 8.694 1.00 86.50 505 ARG A N 1
ATOM 3876 C CA . ARG A 1 505 ? -21.577 -11.729 9.719 1.00 86.50 505 ARG A CA 1
ATOM 3877 C C . ARG A 1 505 ? -20.788 -12.965 9.282 1.00 86.50 505 ARG A C 1
ATOM 3879 O O . ARG A 1 505 ? -20.328 -13.702 10.143 1.00 86.50 505 ARG A O 1
ATOM 3886 N N . THR A 1 506 ? -20.657 -13.224 7.981 1.00 83.75 506 THR A N 1
ATOM 3887 C CA . THR A 1 506 ? -19.956 -14.416 7.472 1.00 83.75 506 THR A CA 1
ATOM 3888 C C . THR A 1 506 ? -18.436 -14.250 7.437 1.00 83.75 506 THR A C 1
ATOM 3890 O O . THR A 1 506 ? -17.702 -15.239 7.504 1.00 83.75 506 THR A O 1
ATOM 3893 N N . ARG A 1 507 ? -17.951 -13.006 7.339 1.00 90.06 507 ARG A N 1
ATOM 3894 C CA . ARG A 1 507 ? -16.518 -12.668 7.276 1.00 90.06 507 ARG A CA 1
ATOM 3895 C C . ARG A 1 507 ? -15.982 -12.142 8.596 1.00 90.06 507 ARG A C 1
ATOM 3897 O O . ARG A 1 507 ? -14.799 -12.332 8.891 1.00 90.06 507 ARG A O 1
ATOM 3904 N N . ASP A 1 508 ? -16.851 -11.480 9.345 1.00 93.88 508 ASP A N 1
ATOM 3905 C CA . ASP A 1 508 ? -16.587 -10.946 10.667 1.00 93.88 508 ASP A CA 1
ATOM 3906 C C . ASP A 1 508 ? -16.195 -12.044 11.664 1.00 93.88 508 ASP A C 1
ATOM 3908 O O . ASP A 1 508 ? -16.698 -13.166 11.622 1.00 93.88 508 ASP A O 1
ATOM 3912 N N . LEU A 1 509 ? -15.286 -11.700 12.578 1.00 96.00 509 LEU A N 1
ATOM 3913 C CA . LEU A 1 509 ? -14.942 -12.568 13.701 1.00 96.00 509 LEU A CA 1
ATOM 3914 C C . LEU A 1 509 ? -16.094 -12.619 14.707 1.00 96.00 509 LEU A C 1
ATOM 3916 O O . LEU A 1 509 ? -16.858 -11.652 14.835 1.00 96.00 509 LEU A O 1
ATOM 3920 N N . ASP A 1 510 ? -16.166 -13.724 15.449 1.00 94.94 510 ASP A N 1
ATOM 3921 C CA . ASP A 1 510 ? -17.046 -13.842 16.606 1.00 94.94 510 ASP A CA 1
ATOM 3922 C C . ASP A 1 510 ? -16.701 -12.786 17.667 1.00 94.94 510 ASP A C 1
ATOM 3924 O O . ASP A 1 510 ? -15.547 -12.363 17.801 1.00 94.94 510 ASP A O 1
ATOM 3928 N N . ASP A 1 511 ? -17.712 -12.354 18.422 1.00 93.81 511 ASP A N 1
ATOM 3929 C CA . ASP A 1 511 ? -17.571 -11.241 19.362 1.00 93.81 511 ASP A CA 1
ATOM 3930 C C . ASP A 1 511 ? -16.519 -11.525 20.441 1.00 93.81 511 ASP A C 1
ATOM 3932 O O . ASP A 1 511 ? -15.756 -10.632 20.797 1.00 93.81 511 ASP A O 1
ATOM 3936 N N . ALA A 1 512 ? -16.389 -12.776 20.898 1.00 95.81 512 ALA A N 1
ATOM 3937 C CA . ALA A 1 512 ? -15.404 -13.141 21.912 1.00 95.81 512 ALA A CA 1
ATOM 3938 C C . ALA A 1 512 ? -13.962 -12.975 21.404 1.00 95.81 512 ALA A C 1
ATOM 3940 O O . ALA A 1 512 ? -13.128 -12.376 22.089 1.00 95.81 512 ALA A O 1
ATOM 3941 N N . THR A 1 513 ? -13.654 -13.469 20.200 1.00 96.69 513 THR A N 1
ATOM 3942 C CA . THR A 1 513 ? -12.342 -13.264 19.566 1.00 96.69 513 THR A CA 1
ATOM 3943 C C . THR A 1 513 ? -12.090 -11.784 19.296 1.00 96.69 513 THR A C 1
ATOM 3945 O O . THR A 1 513 ? -10.995 -11.287 19.560 1.00 96.69 513 THR A O 1
ATOM 3948 N N . ARG A 1 514 ? -13.099 -11.063 18.799 1.00 96.56 514 ARG A N 1
ATOM 3949 C CA . ARG A 1 514 ? -12.992 -9.637 18.483 1.00 96.56 514 ARG A CA 1
ATOM 3950 C C . ARG A 1 514 ? -12.695 -8.798 19.720 1.00 96.56 514 ARG A C 1
ATOM 3952 O O . ARG A 1 514 ? -11.795 -7.968 19.663 1.00 96.56 514 ARG A O 1
ATOM 3959 N N . THR A 1 515 ? -13.392 -9.031 20.831 1.00 97.12 515 THR A N 1
ATOM 3960 C CA . THR A 1 515 ? -13.136 -8.332 22.096 1.00 97.12 515 THR A CA 1
ATOM 3961 C C . THR A 1 515 ? -11.722 -8.611 22.592 1.00 97.12 515 THR A C 1
ATOM 3963 O O . THR A 1 515 ? -11.009 -7.669 22.916 1.00 97.12 515 THR A O 1
ATOM 3966 N N . LYS A 1 516 ? -11.264 -9.872 22.571 1.00 97.75 516 LYS A N 1
ATOM 3967 C CA . LYS A 1 516 ? -9.882 -10.216 22.955 1.00 97.75 516 LYS A CA 1
ATOM 3968 C C . LYS A 1 516 ? -8.846 -9.504 22.087 1.00 97.75 516 LYS A C 1
ATOM 3970 O O . LYS A 1 516 ? -7.883 -8.956 22.615 1.00 97.75 516 LYS A O 1
ATOM 3975 N N . LEU A 1 517 ? -9.056 -9.491 20.769 1.00 97.75 517 LEU A N 1
ATOM 3976 C CA . LEU A 1 517 ? -8.183 -8.785 19.837 1.00 97.75 517 LEU A CA 1
ATOM 3977 C C . LEU A 1 517 ? -8.188 -7.277 20.100 1.00 97.75 517 LEU A C 1
ATOM 3979 O O . LEU A 1 517 ? -7.122 -6.680 20.164 1.00 97.75 517 LEU A O 1
ATOM 3983 N N . ALA A 1 518 ? -9.363 -6.668 20.265 1.00 97.31 518 ALA A N 1
ATOM 3984 C CA . ALA A 1 518 ? -9.497 -5.241 20.530 1.00 97.31 518 ALA A CA 1
ATOM 3985 C C . ALA A 1 518 ? -8.808 -4.843 21.842 1.00 97.31 518 ALA A C 1
ATOM 3987 O O . ALA A 1 518 ? -8.099 -3.844 21.875 1.00 97.31 518 ALA A O 1
ATOM 3988 N N . THR A 1 519 ? -8.952 -5.644 22.902 1.00 97.38 519 THR A N 1
ATOM 3989 C CA . THR A 1 519 ? -8.234 -5.445 24.169 1.00 97.38 519 THR A CA 1
ATOM 3990 C C . THR A 1 519 ? -6.722 -5.534 23.980 1.00 97.38 519 THR A C 1
ATOM 3992 O O . THR A 1 519 ? -6.012 -4.642 24.433 1.00 97.38 519 THR A O 1
ATOM 3995 N N . ALA A 1 520 ? -6.230 -6.563 23.284 1.00 96.06 520 ALA A N 1
ATOM 3996 C CA . ALA A 1 520 ? -4.798 -6.732 23.044 1.00 96.06 520 ALA A CA 1
ATOM 3997 C C . ALA A 1 520 ? -4.218 -5.591 22.194 1.00 96.06 520 ALA A C 1
ATOM 3999 O O . ALA A 1 520 ? -3.196 -5.024 22.555 1.00 96.06 520 ALA A O 1
ATOM 4000 N N . VAL A 1 521 ? -4.888 -5.223 21.097 1.00 94.69 521 VAL A N 1
ATOM 4001 C CA . VAL A 1 521 ? -4.450 -4.143 20.201 1.00 94.69 521 VAL A CA 1
ATOM 4002 C C . VAL A 1 521 ? -4.500 -2.790 20.900 1.00 94.69 521 VAL A C 1
ATOM 4004 O O . VAL A 1 521 ? -3.581 -2.006 20.720 1.00 94.69 521 VAL A O 1
ATOM 4007 N N . ARG A 1 522 ? -5.515 -2.522 21.730 1.00 94.75 522 ARG A N 1
ATOM 4008 C CA . ARG A 1 522 ? -5.609 -1.278 22.511 1.00 94.75 522 ARG A CA 1
ATOM 4009 C C . ARG A 1 522 ? -4.447 -1.108 23.492 1.00 94.75 522 ARG A C 1
ATOM 4011 O O . ARG A 1 522 ? -4.027 0.014 23.714 1.00 94.75 522 ARG A O 1
ATOM 4018 N N . ALA A 1 523 ? -3.937 -2.204 24.051 1.00 93.06 523 ALA A N 1
ATOM 4019 C CA . ALA A 1 523 ? -2.792 -2.182 24.960 1.00 93.06 523 ALA A CA 1
ATOM 4020 C C . ALA A 1 523 ? -1.431 -2.064 24.240 1.00 93.06 523 ALA A C 1
ATOM 4022 O O . ALA A 1 523 ? -0.402 -1.976 24.903 1.00 93.06 523 ALA A O 1
ATOM 4023 N N . MET A 1 524 ? -1.399 -2.109 22.901 1.00 89.25 524 MET A N 1
ATOM 4024 C CA . MET A 1 524 ? -0.172 -1.934 22.120 1.00 89.25 524 MET A CA 1
ATOM 4025 C C . MET A 1 524 ? 0.055 -0.452 21.785 1.00 89.25 524 MET A C 1
ATOM 4027 O O . MET A 1 524 ? -0.913 0.258 21.493 1.00 89.25 524 MET A O 1
ATOM 4031 N N . PRO A 1 525 ? 1.317 0.008 21.706 1.00 81.06 525 PRO A N 1
ATOM 4032 C CA . PRO A 1 525 ? 1.634 1.339 21.200 1.00 81.06 525 PRO A CA 1
ATOM 4033 C C . PRO A 1 525 ? 1.037 1.577 19.805 1.00 81.06 525 PRO A C 1
ATOM 4035 O O . PRO A 1 525 ? 1.123 0.726 18.914 1.00 81.06 525 PRO A O 1
ATOM 4038 N N . GLY A 1 526 ? 0.398 2.735 19.613 1.00 78.50 526 GLY A N 1
ATOM 4039 C CA . GLY A 1 526 ? -0.291 3.074 18.361 1.00 78.50 526 GLY A CA 1
ATOM 4040 C C . GLY A 1 526 ? -1.567 2.260 18.091 1.00 78.50 526 GLY A C 1
ATOM 4041 O O . GLY A 1 526 ? -2.031 2.217 16.951 1.00 78.50 526 GLY A O 1
ATOM 4042 N N . GLY A 1 527 ? -2.131 1.604 19.112 1.00 80.56 527 GLY A N 1
ATOM 4043 C CA . GLY A 1 527 ? -3.314 0.744 19.035 1.00 80.56 527 GLY A CA 1
ATOM 4044 C C . GLY A 1 527 ? -4.664 1.451 18.893 1.00 80.56 527 GLY A C 1
ATOM 4045 O O . GLY A 1 527 ? -5.635 0.822 18.470 1.00 80.56 527 GLY A O 1
ATOM 4046 N N . GLU A 1 528 ? -4.733 2.752 19.178 1.00 82.38 528 GLU A N 1
ATOM 4047 C CA . GLU A 1 528 ? -5.975 3.539 19.202 1.00 82.38 528 GLU A CA 1
ATOM 4048 C C . GLU A 1 528 ? -6.705 3.561 17.851 1.00 82.38 528 GLU A C 1
ATOM 4050 O O . GLU A 1 528 ? -7.882 3.212 17.753 1.00 82.38 528 GLU A O 1
ATOM 4055 N N . ARG A 1 529 ? -6.007 3.914 16.764 1.00 87.31 529 ARG A N 1
ATOM 4056 C C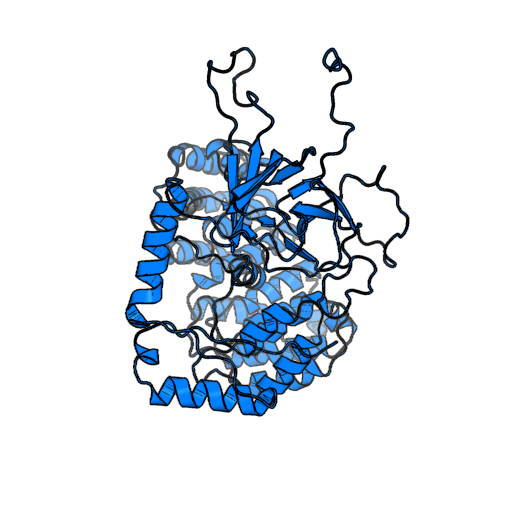A . ARG A 1 529 ? -6.605 3.903 15.421 1.00 87.31 529 ARG A CA 1
ATOM 4057 C C . ARG A 1 529 ? -6.898 2.476 14.920 1.00 87.31 529 ARG A C 1
ATOM 4059 O O . ARG A 1 529 ? -8.005 2.250 14.416 1.00 87.31 529 ARG A O 1
ATOM 4066 N N . PRO A 1 530 ? -5.980 1.499 15.066 1.00 88.56 530 PRO A N 1
ATOM 4067 C CA . PRO A 1 530 ? -6.233 0.098 14.739 1.00 88.56 530 PRO A CA 1
ATOM 4068 C C . PRO A 1 530 ? -7.423 -0.530 15.481 1.00 88.56 530 PRO A C 1
ATOM 4070 O O . PRO A 1 530 ? -8.165 -1.298 14.867 1.00 88.56 530 PRO A O 1
ATOM 4073 N N . VAL A 1 531 ? -7.670 -0.205 16.757 1.00 93.31 531 VAL A N 1
ATOM 4074 C CA . VAL A 1 531 ? -8.806 -0.791 17.493 1.00 93.31 531 VAL A CA 1
ATOM 4075 C C . VAL A 1 531 ? -10.155 -0.342 16.932 1.00 93.31 531 VAL A C 1
ATOM 4077 O O . VAL A 1 531 ? -11.075 -1.155 16.828 1.00 93.31 531 VAL A O 1
ATOM 4080 N N . VAL A 1 532 ? -10.250 0.892 16.423 1.00 91.25 532 VAL A N 1
ATOM 4081 C CA . VAL A 1 532 ? -11.450 1.372 15.716 1.00 91.25 532 VAL A CA 1
ATOM 4082 C C . VAL A 1 532 ? -11.755 0.505 14.491 1.00 91.25 532 VAL A C 1
ATOM 4084 O O . VAL A 1 532 ? -12.920 0.197 14.246 1.00 91.25 532 VAL A O 1
ATOM 4087 N N . LEU A 1 533 ? -10.734 0.032 13.758 1.00 90.06 533 LEU A N 1
ATOM 4088 C CA . LEU A 1 533 ? -10.930 -0.881 12.620 1.00 90.06 533 LEU A CA 1
ATOM 4089 C C . LEU A 1 533 ? -11.561 -2.216 13.050 1.00 90.06 533 LEU A C 1
ATOM 4091 O O . LEU A 1 533 ? -12.269 -2.841 12.262 1.00 90.06 533 LEU A O 1
ATOM 4095 N N . ILE A 1 534 ? -11.289 -2.678 14.273 1.00 96.38 534 ILE A N 1
ATOM 4096 C CA . ILE A 1 534 ? -11.790 -3.951 14.817 1.00 96.38 534 ILE A CA 1
ATOM 4097 C C . ILE A 1 534 ? -13.226 -3.799 15.342 1.00 96.38 534 ILE A C 1
ATOM 4099 O O . ILE A 1 534 ? -14.054 -4.708 15.197 1.00 96.38 534 ILE A O 1
ATOM 4103 N N . GLU A 1 535 ? -13.530 -2.654 15.952 1.00 93.75 535 GLU A N 1
ATOM 4104 C CA . GLU A 1 535 ? -14.798 -2.400 16.641 1.00 93.75 535 GLU A CA 1
ATOM 4105 C C . GLU A 1 535 ? -15.872 -1.804 15.730 1.00 93.75 535 GLU A C 1
ATOM 4107 O O . GLU A 1 535 ? -17.060 -2.088 15.911 1.00 93.75 535 GLU A O 1
ATOM 4112 N N . GLN A 1 536 ? -15.483 -1.022 14.723 1.00 91.00 536 GLN A N 1
ATOM 4113 C CA . GLN A 1 536 ? -16.393 -0.241 13.888 1.00 91.00 536 GLN A CA 1
ATOM 4114 C C . GLN A 1 536 ? -16.196 -0.538 12.400 1.00 91.00 536 GLN A C 1
ATOM 4116 O O . GLN A 1 536 ? -15.103 -0.866 11.941 1.00 91.00 536 GLN A O 1
ATOM 4121 N N . VAL A 1 537 ? -17.273 -0.409 11.622 1.00 88.69 537 VAL A N 1
ATOM 4122 C CA . VAL A 1 537 ? -17.202 -0.500 10.158 1.00 88.69 537 VAL A CA 1
ATOM 4123 C C . VAL A 1 537 ? -16.715 0.843 9.624 1.00 88.69 537 VAL A C 1
ATOM 4125 O O . VAL A 1 537 ? -17.506 1.751 9.393 1.00 88.69 537 VAL A O 1
ATOM 4128 N N . VAL A 1 538 ? -15.403 0.968 9.449 1.00 79.25 538 VAL A N 1
ATOM 4129 C CA . VAL A 1 538 ? -14.758 2.182 8.928 1.00 79.25 538 VAL A CA 1
ATOM 4130 C C . VAL A 1 538 ? -13.857 1.852 7.740 1.00 79.25 538 VAL A C 1
ATOM 4132 O O . VAL A 1 538 ? -13.315 0.744 7.636 1.00 79.25 538 VAL A O 1
ATOM 4135 N N . ALA A 1 539 ? -13.708 2.803 6.817 1.00 67.06 539 ALA A N 1
ATOM 4136 C CA . ALA A 1 539 ? -12.762 2.704 5.707 1.00 67.06 539 ALA A CA 1
ATOM 4137 C C . ALA A 1 539 ? -11.307 2.759 6.211 1.00 67.06 539 ALA A C 1
ATOM 4139 O O . ALA A 1 539 ? -11.044 3.230 7.321 1.00 67.06 539 ALA A O 1
ATOM 4140 N N . LEU A 1 540 ? -10.377 2.253 5.394 1.00 63.69 540 LEU A N 1
ATOM 4141 C CA . LEU A 1 540 ? -8.964 2.540 5.618 1.00 63.69 540 LEU A CA 1
ATOM 4142 C C . LEU A 1 540 ? -8.692 3.974 5.172 1.00 63.69 540 LEU A C 1
ATOM 4144 O O . LEU A 1 540 ? -9.232 4.439 4.172 1.00 63.69 540 LEU A O 1
ATOM 4148 N N . GLU A 1 541 ? -7.836 4.666 5.902 1.00 67.94 541 GLU A N 1
ATOM 4149 C CA . GLU A 1 541 ? -7.270 5.928 5.453 1.00 67.94 541 GLU A CA 1
ATOM 4150 C C . GLU A 1 541 ? -6.225 5.684 4.361 1.00 67.94 541 GLU A C 1
ATOM 4152 O O . GLU A 1 541 ? -5.588 4.632 4.306 1.00 67.94 541 GLU A O 1
ATOM 4157 N N . ALA A 1 542 ? -5.946 6.696 3.536 1.00 52.84 542 ALA A N 1
ATOM 4158 C CA . ALA A 1 542 ? -4.960 6.588 2.456 1.00 52.84 542 ALA A CA 1
ATOM 4159 C C . ALA A 1 542 ? -3.566 6.124 2.940 1.00 52.84 542 ALA A C 1
ATOM 4161 O O . ALA A 1 542 ? -2.828 5.467 2.204 1.00 52.84 542 ALA A O 1
ATOM 4162 N N . ARG A 1 543 ? -3.182 6.453 4.184 1.00 58.91 543 ARG A N 1
ATOM 4163 C CA . ARG A 1 543 ? -1.952 5.941 4.812 1.00 58.91 543 ARG A CA 1
ATOM 4164 C C . ARG A 1 543 ? -2.043 4.438 5.070 1.00 58.91 543 ARG A C 1
ATOM 4166 O O . ARG A 1 543 ? -1.104 3.718 4.745 1.00 58.91 543 ARG A O 1
ATOM 4173 N N . GLU A 1 544 ? -3.142 3.977 5.650 1.00 69.75 544 GLU A N 1
ATOM 4174 C CA . GLU A 1 544 ? -3.381 2.571 5.979 1.00 69.75 544 GLU A CA 1
ATOM 4175 C C . GLU A 1 544 ? -3.473 1.712 4.711 1.00 69.75 544 GLU A C 1
ATOM 4177 O O . GLU A 1 544 ? -2.885 0.633 4.660 1.00 69.75 544 GLU A O 1
ATOM 4182 N N . GLU A 1 545 ? -4.114 2.219 3.653 1.00 63.34 545 GLU A N 1
ATOM 4183 C CA . GLU A 1 545 ? -4.137 1.579 2.333 1.00 63.34 545 GLU A CA 1
ATOM 4184 C C . GLU A 1 545 ? -2.729 1.438 1.747 1.00 63.34 545 GLU A C 1
ATOM 4186 O O . GLU A 1 545 ? -2.360 0.367 1.267 1.00 63.34 545 GLU A O 1
ATOM 4191 N N . ARG A 1 546 ? -1.894 2.481 1.835 1.00 62.59 546 ARG A N 1
ATOM 4192 C CA . ARG A 1 546 ? -0.501 2.423 1.362 1.00 62.59 546 ARG A CA 1
ATOM 4193 C C . ARG A 1 546 ? 0.366 1.488 2.193 1.00 62.59 546 ARG A C 1
ATOM 4195 O O . ARG A 1 546 ? 1.140 0.731 1.617 1.00 62.59 546 ARG A O 1
ATOM 4202 N N . VAL A 1 547 ? 0.203 1.460 3.515 1.00 67.88 547 VAL A N 1
ATOM 4203 C CA . VAL A 1 547 ? 0.880 0.477 4.378 1.00 67.88 547 VAL A CA 1
ATOM 4204 C C . VAL A 1 547 ? 0.421 -0.941 4.032 1.00 67.88 547 VAL A C 1
ATOM 4206 O O . VAL A 1 547 ? 1.259 -1.835 3.921 1.00 67.88 547 VAL A O 1
ATOM 4209 N N . ALA A 1 548 ? -0.873 -1.154 3.775 1.00 68.50 548 ALA A N 1
ATOM 4210 C CA . ALA A 1 548 ? -1.402 -2.433 3.302 1.00 68.50 548 ALA A CA 1
ATOM 4211 C C . ALA A 1 548 ? -0.874 -2.810 1.901 1.00 68.50 548 ALA A C 1
ATOM 4213 O O . ALA A 1 548 ? -0.682 -3.991 1.616 1.00 68.50 548 ALA A O 1
ATOM 4214 N N . LEU A 1 549 ? -0.572 -1.833 1.044 1.00 67.25 549 LEU A N 1
ATOM 4215 C CA . LEU A 1 549 ? 0.105 -2.024 -0.247 1.00 67.25 549 LEU A CA 1
ATOM 4216 C C . LEU A 1 549 ? 1.640 -2.152 -0.120 1.00 67.25 549 LEU A C 1
ATOM 4218 O O . LEU A 1 549 ? 2.305 -2.618 -1.049 1.00 67.25 549 LEU A O 1
ATOM 4222 N N . GLY A 1 550 ? 2.205 -1.809 1.043 1.00 57.28 550 GLY A N 1
ATOM 4223 C CA . GLY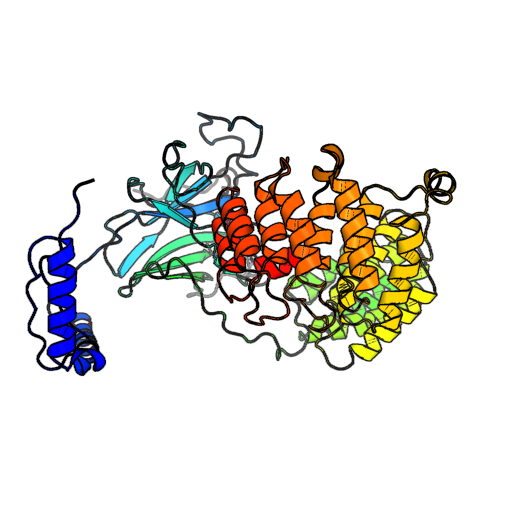 A 1 550 ? 3.636 -1.880 1.340 1.00 57.28 550 GLY A CA 1
ATOM 4224 C C . GLY A 1 550 ? 4.461 -0.680 0.851 1.00 57.28 550 GLY A C 1
ATOM 4225 O O . GLY A 1 550 ? 5.646 -0.865 0.561 1.00 57.28 550 GLY A O 1
ATOM 4226 N N . ASP A 1 551 ? 3.856 0.511 0.765 1.00 55.34 551 ASP A N 1
ATOM 4227 C CA . ASP A 1 551 ? 4.481 1.797 0.413 1.00 55.34 551 ASP A CA 1
ATOM 4228 C C . ASP A 1 551 ? 4.518 2.732 1.660 1.00 55.34 551 ASP A C 1
ATOM 4230 O O . ASP A 1 551 ? 3.484 2.979 2.280 1.00 55.34 551 ASP A O 1
ATOM 4234 N N . THR A 1 552 ? 5.685 3.260 2.073 1.00 40.69 552 THR A N 1
ATOM 4235 C CA . THR A 1 552 ? 5.835 4.160 3.252 1.00 40.69 552 THR A CA 1
ATOM 4236 C C . THR A 1 552 ? 5.792 5.657 2.887 1.00 40.69 552 THR A C 1
ATOM 4238 O O . THR A 1 552 ? 6.245 6.043 1.809 1.00 40.69 552 THR A O 1
ATOM 4241 N N . LEU A 1 553 ? 5.271 6.517 3.787 1.00 39.47 553 LEU A N 1
ATOM 4242 C CA . LEU A 1 553 ? 5.158 7.978 3.587 1.00 39.47 553 LEU A CA 1
ATOM 4243 C C . LEU A 1 553 ? 6.199 8.795 4.382 1.00 39.47 553 LEU A C 1
ATOM 4245 O O . LEU A 1 553 ? 6.451 8.479 5.543 1.00 39.47 553 LEU A O 1
ATOM 4249 N N . PRO A 1 554 ? 6.760 9.873 3.800 1.00 46.75 554 PRO A N 1
ATOM 4250 C CA . PRO A 1 554 ? 7.615 10.833 4.502 1.00 46.75 554 PRO A CA 1
ATOM 4251 C C . PRO A 1 554 ? 6.819 11.881 5.316 1.00 46.75 554 PRO A C 1
ATOM 4253 O O . PRO A 1 554 ? 5.637 12.125 5.059 1.00 46.75 554 PRO A O 1
ATOM 4256 N N . ALA A 1 555 ? 7.483 12.538 6.277 1.00 58.59 555 ALA A N 1
ATOM 4257 C CA . ALA A 1 555 ? 6.935 13.675 7.030 1.00 58.59 555 ALA A CA 1
ATOM 4258 C C . ALA A 1 555 ? 6.729 14.917 6.137 1.00 58.59 555 ALA A C 1
ATOM 4260 O O . ALA A 1 555 ? 7.500 15.141 5.202 1.00 58.59 555 ALA A O 1
ATOM 4261 N N . GLY A 1 556 ? 5.697 15.717 6.432 1.00 65.06 556 GLY A N 1
ATOM 4262 C CA . GLY A 1 556 ? 5.339 16.919 5.662 1.00 65.06 556 GLY A CA 1
ATOM 4263 C C . GLY A 1 556 ? 6.131 18.183 5.983 1.00 65.06 556 GLY A C 1
ATOM 4264 O O . GLY A 1 556 ? 6.259 19.039 5.110 1.00 65.06 556 GLY A O 1
ATOM 4265 N N . LEU A 1 557 ? 6.700 18.288 7.188 1.00 82.44 557 LEU A N 1
ATOM 4266 C CA . LEU A 1 557 ? 7.515 19.424 7.633 1.00 82.44 557 LEU A CA 1
ATOM 4267 C C . LEU A 1 557 ? 8.861 18.958 8.178 1.00 82.44 557 LEU A C 1
ATOM 4269 O O . LEU A 1 557 ? 8.940 17.988 8.938 1.00 82.44 557 LEU A O 1
ATOM 4273 N N . ARG A 1 558 ? 9.909 19.708 7.840 1.00 84.56 558 ARG A N 1
ATOM 4274 C CA . ARG A 1 558 ? 11.250 19.579 8.418 1.00 84.56 558 ARG A CA 1
ATOM 4275 C C . ARG A 1 558 ? 11.740 20.916 8.944 1.00 84.56 558 ARG A C 1
ATOM 4277 O O . ARG A 1 558 ? 11.386 21.968 8.409 1.00 84.56 558 ARG A O 1
ATOM 4284 N N . LEU A 1 559 ? 12.593 20.866 9.959 1.00 83.50 559 LEU A N 1
ATOM 4285 C CA . LEU A 1 559 ? 13.276 22.055 10.460 1.00 83.50 559 LEU A CA 1
ATOM 4286 C C . LEU A 1 559 ? 14.359 22.528 9.483 1.00 83.50 559 LEU A C 1
ATOM 4288 O O . LEU A 1 559 ? 15.123 21.719 8.957 1.00 83.50 559 LEU A O 1
ATOM 4292 N N . VAL A 1 560 ? 14.426 23.844 9.267 1.00 77.31 560 VAL A N 1
ATOM 4293 C CA . VAL A 1 560 ? 15.563 24.509 8.613 1.00 77.31 560 VAL A CA 1
ATOM 4294 C C . VAL A 1 560 ? 16.665 24.706 9.661 1.00 77.31 560 VAL A C 1
ATOM 4296 O O . VAL A 1 560 ? 16.373 25.039 10.809 1.00 77.31 560 VAL A O 1
ATOM 4299 N N . ILE A 1 561 ? 17.923 24.461 9.291 1.00 59.91 561 ILE A N 1
ATOM 4300 C CA . ILE A 1 561 ? 19.092 24.758 10.132 1.00 59.91 561 ILE A CA 1
ATOM 4301 C C . ILE A 1 561 ? 19.478 26.214 9.858 1.00 59.91 561 ILE A C 1
ATOM 4303 O O . ILE A 1 561 ? 19.648 26.576 8.697 1.00 59.91 561 ILE A O 1
ATOM 4307 N N . ASP A 1 562 ? 19.666 27.031 10.896 1.00 46.84 562 ASP A N 1
ATOM 4308 C CA . ASP A 1 562 ? 20.009 28.463 10.765 1.00 46.84 562 ASP A CA 1
ATOM 4309 C C . ASP A 1 562 ? 21.371 28.754 10.078 1.00 46.84 562 ASP A C 1
ATOM 4311 O O . ASP A 1 562 ? 21.745 29.915 9.935 1.00 46.84 562 ASP A O 1
ATOM 4315 N N . ASP A 1 563 ? 22.105 27.740 9.602 1.00 38.47 563 ASP A N 1
ATOM 4316 C CA . ASP A 1 563 ? 23.381 27.898 8.879 1.00 38.47 563 ASP A CA 1
ATOM 4317 C C . ASP A 1 563 ? 23.211 28.175 7.362 1.00 38.47 563 ASP A C 1
ATOM 4319 O O . ASP A 1 563 ? 24.201 28.398 6.670 1.00 38.47 563 ASP A O 1
ATOM 4323 N N . GLU A 1 564 ? 21.985 28.194 6.816 1.00 37.06 564 GLU A N 1
ATOM 4324 C CA . GLU A 1 564 ? 21.721 28.524 5.395 1.00 37.06 564 GLU A CA 1
ATOM 4325 C C . GLU A 1 564 ? 21.395 30.009 5.133 1.00 37.06 564 GLU A C 1
ATOM 4327 O O . GLU A 1 564 ? 21.003 30.363 4.018 1.00 37.06 564 GLU A O 1
ATOM 4332 N N . ARG A 1 565 ? 21.578 30.917 6.104 1.00 34.59 565 ARG A N 1
ATOM 4333 C CA . ARG A 1 565 ? 21.599 32.354 5.782 1.00 34.59 565 ARG A CA 1
ATOM 4334 C C . ARG A 1 565 ? 22.950 32.709 5.147 1.00 34.59 565 ARG A C 1
ATOM 4336 O O . ARG A 1 565 ? 23.974 32.539 5.808 1.00 34.59 565 ARG A O 1
ATOM 4343 N N . PRO A 1 566 ? 22.992 33.251 3.913 1.00 32.69 566 PRO A N 1
ATOM 4344 C CA . PRO A 1 566 ? 24.185 33.948 3.455 1.00 32.69 566 PRO A CA 1
ATOM 4345 C C . PRO A 1 566 ? 24.491 35.070 4.454 1.00 32.69 566 PRO A C 1
ATOM 4347 O O . PRO A 1 566 ? 23.582 35.784 4.876 1.00 32.69 566 PRO A O 1
ATOM 4350 N N . ALA A 1 567 ? 25.756 35.212 4.843 1.00 34.47 567 ALA A N 1
ATOM 4351 C CA . ALA A 1 567 ? 26.220 36.101 5.910 1.00 34.47 567 ALA A CA 1
ATOM 4352 C C . ALA A 1 567 ? 26.037 37.618 5.649 1.00 34.47 567 ALA A C 1
ATOM 4354 O O . ALA A 1 567 ? 26.534 38.419 6.431 1.00 34.47 567 ALA A O 1
ATOM 4355 N N . ASP A 1 568 ? 25.289 38.019 4.616 1.00 35.41 568 ASP A N 1
ATOM 4356 C CA . ASP A 1 568 ? 25.202 39.404 4.125 1.00 35.41 568 ASP A CA 1
ATOM 4357 C C . ASP A 1 568 ? 23.801 40.039 4.257 1.00 35.41 568 ASP A C 1
ATOM 4359 O O . ASP A 1 568 ? 23.460 40.964 3.522 1.00 35.41 568 ASP A O 1
ATOM 4363 N N . ALA A 1 569 ? 22.952 39.574 5.178 1.00 35.94 569 ALA A N 1
ATOM 4364 C CA . ALA A 1 569 ? 21.695 40.267 5.481 1.00 35.94 569 ALA A CA 1
ATOM 4365 C C . ALA A 1 569 ? 21.874 41.193 6.695 1.00 35.94 569 ALA A C 1
ATOM 4367 O O . ALA A 1 569 ? 21.778 40.746 7.841 1.00 35.94 569 ALA A O 1
ATOM 4368 N N . GLU A 1 570 ? 22.141 42.477 6.435 1.00 33.53 570 GLU A N 1
ATOM 4369 C CA . GLU A 1 570 ? 22.119 43.538 7.451 1.00 33.53 570 GLU A CA 1
ATOM 4370 C C . GLU A 1 570 ? 20.784 43.542 8.225 1.00 33.53 570 GLU A C 1
ATOM 4372 O O . GLU A 1 570 ? 19.716 43.355 7.628 1.00 33.53 570 GLU A O 1
ATOM 4377 N N . PRO A 1 571 ? 20.811 43.757 9.553 1.00 34.88 571 PRO A N 1
ATOM 4378 C CA . PRO A 1 571 ? 19.593 43.914 10.335 1.00 34.88 571 PRO A CA 1
ATOM 4379 C C . PRO A 1 571 ? 18.861 45.213 9.946 1.00 34.88 571 PRO A C 1
ATOM 4381 O O . PRO A 1 571 ? 19.510 46.204 9.605 1.00 34.88 571 PRO A O 1
ATOM 4384 N N . PRO A 1 572 ? 17.516 45.244 10.005 1.00 35.75 572 PRO A N 1
ATOM 4385 C CA . PRO A 1 572 ? 16.763 46.455 9.702 1.00 35.75 572 PRO A CA 1
ATOM 4386 C C . PRO A 1 572 ? 17.072 47.558 10.730 1.00 35.75 572 PRO A C 1
ATOM 4388 O O . PRO A 1 572 ? 17.268 47.248 11.910 1.00 35.75 572 PRO A O 1
ATOM 4391 N N . PRO A 1 573 ? 17.116 48.836 10.308 1.00 41.41 573 PRO A N 1
ATOM 4392 C CA . PRO A 1 573 ? 17.338 49.950 11.220 1.00 41.41 573 PRO A CA 1
ATOM 4393 C C . PRO A 1 573 ? 16.190 50.064 12.232 1.00 41.41 573 PRO A C 1
ATOM 4395 O O . PRO A 1 573 ? 15.035 49.783 11.904 1.00 41.41 573 PRO A O 1
ATOM 4398 N N . ALA A 1 574 ? 16.575 50.437 13.455 1.00 43.44 574 ALA A N 1
ATOM 4399 C CA . ALA A 1 574 ? 15.748 50.502 14.661 1.00 43.44 574 ALA A CA 1
ATOM 4400 C C . ALA A 1 574 ? 14.554 51.461 14.570 1.00 43.44 574 ALA A C 1
ATOM 4402 O O . ALA A 1 574 ? 14.684 52.513 13.900 1.00 43.44 574 ALA A O 1
#

Secondary structure (DSSP, 8-state):
-PPPP--EEE--SGGG-SHHHHHHHHHHHHHHHSSPPEEEP-S-GGGHHHHHHHHHHHHHTTSSPPPP---SSEEEEEEB-TT-TTTS--S---TT-PPPPEEEEEE-TTPPTT-EEEEEEEEEEE-SSEEEEEEEEESS--PPTT-EEE-----TT-TTTTT--EEEEEEEEE---TT-SEEEEEEEEEE-TTSEEEEEEEE--TTTTS-TTPPPPTTPPPPEEEEEEETTTTSPPPP----TTPPPPTTHHHHHHHHHHHHHH-TTTTTHHHHHHHHTTS-GGG--HHHHHHHHHHHHHTTGGGGSSHHHHHHHHHHHHHHHTTS-SSTTHHHHHHHHHHHHHH--S-TT-HHHHHHHHHHHHHTGGGS-HHHHHHHHHHHHHHHS--HHHHHHHTT----HHHHHHHHHHHHT-TTS-HHHHHHHHHHHHHHHTSHHHHT-HHHHHHHHHHT-SS-SSS-GGGSPPHHHHHHHHHHHTTS--S-GGGTHHHHHHHH---S-TTTSPPHHHHHHHHHHHHTSTT-HHHHHHHHS--PPPHHHHHHHHT----BSEEEPPGGGS-TT-PPPP-

Foldseek 3Di:
DPDDAAQEDEAAAPVPVDVVVVVVVQVVSCVVVVHRHHYDDDPHRNCPVVVVVVQVVCVVVVNHDDDKDWAQKWKKKKFDAVPVPPDDPPPDDDPPPPPWIKIFTAGFTPHTAFDKDWAPAKWKFFAQDKFKIKMKIANPDGDDGGDIFTDDLQDPVPCVSPRRIHIFHIDID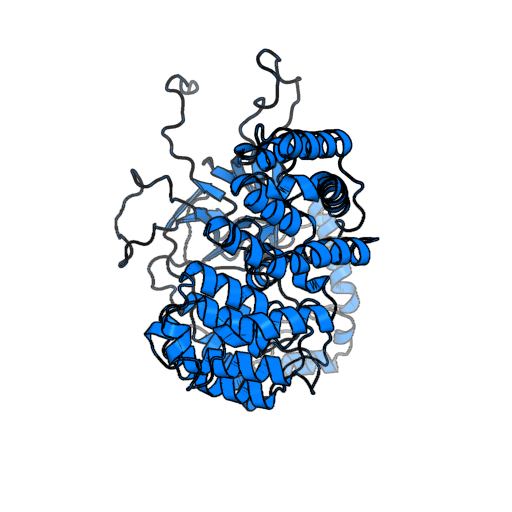HHHDFLDRIFIFIWMWTQHPQRKIKIKTWGPPQCPPPDPPDDRPPPDGTDIDIDIARPVVRGDDDDDDDQLDDDAQPLLVVLLVLLLVCLVVVPCLVCSQVVSCVSSSHHLNNGRLNSLVSSLVSLLVSVVSCLVDLSSVLSSLQSNLSSCFPLDSDPCSLVSVVSVVVVVVVDDSCPVDLSNLLSVLSSLLGNLLNDDLVSLVVLLVVLCCQLVPDPVSCVVCVPVDQDPSSVLSSLSNNLSNQAYALVSLLSLLVSLLVQVPDQVSLVPLSSLLSNLSSQFLDHPRYDNVRHHWLVSLLVSLVVLLVDDHPCLQSNLLSLLRNQFDAVDPGSHHDPVSLVSSLVSLVPTSVSPVSSCRNVDNDDDDPQSVCVNSVHHHHHRIHHDHPPPDDPPDDDDDD